Protein AF-A0A0V8D463-F1 (afdb_monomer_lite)

Organism: Lactococcus lactis subsp. lactis (NCBI:txid1360)

Secondary structure (DSSP, 8-state):
--SSTTHHHH-SSHHHHHHHHHHHHHHHHHHHHHHHHHHHHS-HHHHHHHHS-HHHHHHHHGGG--TTS-HHHHHHHHGGGT-B-TTSPBPP-EETTEETHHHHHHHHHHHT-S--TT--SHHHHHHHHHHHHHTT-TTT--GGGHHHHHHHHHHHHHHHHHHHHHHHHHHHHHHHHHHHHTSTTTGGGG-SSSHHHHHHHHHHHHHHHHHHHHHHHT-TTTTHHHHHHHHHHHHHHHHHHHHHHHHHHHHHTT-GGGTHHHHHHHHHHHHHHHHHHHHHHH---TTT-HHHHHHHHHHHHHTT---THHHHHHHHHHHHHHHHHHHHHHHHHHHHHHHHHHHHHHHHHHHHT--SGGG--PPPP----S---SSSSPPHHHHHHHHHHT--

Foldseek 3Di:
DPLDLCLVVPDPDPLCNCCSNVVSVVVVVVVVVLLVVLLVQAQVLLSCQQAQFPVQLCVQLPVPDDPPDDSQSSSLSRQQRPDADPVRGGRWQDDPHDTGSVSQCLLCVLLVHPGSGNNHDSQQSSLSSQLVVQQPDPPRHDSNCSNVSSVVSNVVVVVSVVVSLVSVLVVVLLVVLVVLCVDPVSVVLSDPPDPVSVVVSSVVSVVVVVVLVCLQVLASNRSCPLCVVLVVLLVLLVLLLVLLVVLLVCVQQPVVVCSCVSVVVNVVSCVVSVVLLCQQQDPCDLVRHLVNVLVVLVVVLVVVPDDDPRNSNSVSSNVSSVVSNVVSVVSNVVSVVSSVVSVVSSVVCVVVVNHRDVNDPDPDDDDDPDLDASDPDRDPVSVVVVVVVVVD

InterPro domains:
  IPR003706 CstA, N-terminal domain [PF02554] (2-276)
  IPR051605 Peptide Transporter Carbon Starvation [PTHR30252] (2-363)

pLDDT: mean 81.92, std 10.48, range [32.19, 95.62]

Radius of gyration: 26.34 Å; chains: 1; bounding box: 77×52×72 Å

Sequence (392 aa):
MMSSGTTPHLIAKESQTRMIGYGGMLFESFVAIMALVAAISLNPGIYYSMNTPQASIQKLAASSYQADKSAEYNAAKAIPNVAMMPDGSKLSIDWEGTTGEKALEQVAKDVGEQSIVSRTGGAPTLAVSMSNILHKVPLIGGTNMMGFWYHFAIMFEALFILSAVSAATKSTRYLLNDALRGFKKLGRLGDDDWLPSKIITTAVIVGVWGALLLMGVSDPNGGIKIMYPLFGISNQLIAAVALAIVCVMVIRKGYLKWVWIPALPLVWDVCVTFAASWQKIFSSDVNIGYFASYSAAKAQVASGKLYGLALTNAQATIRNTMIQGSLSVIFLLCVAILLVICAFKVAKILRTNEVGDKFSSEEVFEESNLFETSSFWPSKLEHKVLKSKVNE

Structure (mmCIF, N/CA/C/O backbone):
data_AF-A0A0V8D463-F1
#
_entry.id   AF-A0A0V8D463-F1
#
loop_
_atom_site.group_PDB
_atom_site.id
_atom_site.type_symbol
_atom_site.label_atom_id
_atom_site.label_alt_id
_atom_site.label_comp_id
_atom_site.label_asym_id
_atom_site.label_entity_id
_atom_site.label_seq_id
_atom_site.pdbx_PDB_ins_code
_atom_site.Cartn_x
_atom_site.Cartn_y
_atom_site.Cartn_z
_atom_site.occupancy
_atom_site.B_iso_or_equiv
_atom_site.auth_seq_id
_atom_site.auth_comp_id
_atom_site.auth_asym_id
_atom_site.auth_atom_id
_atom_site.pdbx_PDB_model_num
ATOM 1 N N . MET A 1 1 ? 14.873 0.757 -10.977 1.00 32.19 1 MET A N 1
ATOM 2 C CA . MET A 1 1 ? 14.137 -0.234 -10.161 1.00 32.19 1 MET A CA 1
ATOM 3 C C . MET A 1 1 ? 14.090 0.270 -8.727 1.00 32.19 1 MET A C 1
ATOM 5 O O . MET A 1 1 ? 15.140 0.368 -8.110 1.00 32.19 1 MET A O 1
ATOM 9 N N . MET A 1 2 ? 12.910 0.622 -8.215 1.00 36.81 2 MET A N 1
ATOM 10 C CA . MET A 1 2 ? 12.691 0.821 -6.776 1.00 36.81 2 MET A CA 1
ATOM 11 C C . MET A 1 2 ? 12.162 -0.505 -6.216 1.00 36.81 2 MET A C 1
ATOM 13 O O . MET A 1 2 ? 10.963 -0.654 -6.032 1.00 36.81 2 MET A O 1
ATOM 17 N N . SER A 1 3 ? 13.031 -1.513 -6.077 1.00 43.66 3 SER A N 1
ATOM 18 C CA . SER A 1 3 ? 12.657 -2.779 -5.414 1.00 43.66 3 SER A CA 1
ATOM 19 C C . SER A 1 3 ? 12.612 -2.630 -3.891 1.00 43.66 3 SER A C 1
ATOM 21 O O . SER A 1 3 ? 12.056 -3.467 -3.207 1.00 43.66 3 SER A O 1
ATOM 23 N N . SER A 1 4 ? 13.254 -1.579 -3.395 1.00 48.69 4 SER A N 1
ATOM 24 C CA . SER A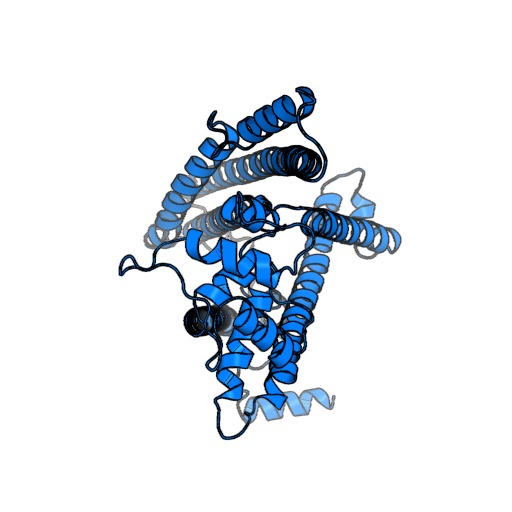 1 4 ? 13.184 -0.980 -2.075 1.00 48.69 4 SER A CA 1
ATOM 25 C C . SER A 1 4 ? 13.441 0.512 -2.316 1.00 48.69 4 SER A C 1
ATOM 27 O O . SER A 1 4 ? 14.168 0.871 -3.252 1.00 48.69 4 SER A O 1
ATOM 29 N N . GLY A 1 5 ? 12.864 1.406 -1.508 1.00 50.56 5 GLY A N 1
ATOM 30 C CA . GLY A 1 5 ? 13.067 2.860 -1.640 1.00 50.56 5 GLY A CA 1
ATOM 31 C C . GLY A 1 5 ? 14.540 3.306 -1.577 1.00 50.56 5 GLY A C 1
ATOM 32 O O . GLY A 1 5 ? 14.843 4.464 -1.852 1.00 50.56 5 GLY A O 1
ATOM 33 N N . THR A 1 6 ? 15.459 2.395 -1.241 1.00 56.25 6 THR A N 1
ATOM 34 C CA . THR A 1 6 ? 16.907 2.611 -1.164 1.00 56.25 6 THR A CA 1
ATOM 35 C C . THR A 1 6 ? 17.714 1.900 -2.257 1.00 56.25 6 THR A C 1
ATOM 37 O O . THR A 1 6 ? 18.913 2.145 -2.351 1.00 56.25 6 THR A O 1
ATOM 40 N N . THR A 1 7 ? 17.111 1.064 -3.117 1.00 54.16 7 THR A N 1
ATOM 41 C CA . THR A 1 7 ? 17.836 0.264 -4.131 1.00 54.16 7 THR A CA 1
ATOM 42 C C . THR A 1 7 ? 18.813 1.083 -4.992 1.00 54.16 7 THR A C 1
ATOM 44 O O . THR A 1 7 ? 19.953 0.644 -5.131 1.00 54.16 7 THR A O 1
ATOM 47 N N . PRO A 1 8 ? 18.459 2.275 -5.518 1.00 54.50 8 PRO A N 1
ATOM 48 C CA . PRO A 1 8 ? 19.393 3.072 -6.319 1.00 54.50 8 PRO A CA 1
ATOM 49 C C . PRO A 1 8 ? 20.606 3.591 -5.532 1.00 54.50 8 PRO A C 1
ATOM 51 O O . PRO A 1 8 ? 21.635 3.870 -6.129 1.00 54.50 8 PRO A O 1
ATOM 54 N N . HIS A 1 9 ? 20.495 3.717 -4.205 1.00 58.62 9 HIS A N 1
ATOM 55 C CA . HIS A 1 9 ? 21.589 4.150 -3.331 1.00 58.62 9 HIS A CA 1
ATOM 56 C C . HIS A 1 9 ? 22.458 2.992 -2.828 1.00 58.62 9 HIS A C 1
ATOM 58 O O . HIS A 1 9 ? 23.549 3.232 -2.323 1.00 58.62 9 HIS A O 1
ATOM 64 N N . LEU A 1 10 ? 21.971 1.752 -2.932 1.00 64.50 10 LEU A N 1
ATOM 65 C CA . LEU A 1 10 ? 22.670 0.556 -2.454 1.00 64.50 10 LEU A CA 1
ATOM 66 C C . LEU A 1 10 ? 23.442 -0.170 -3.562 1.00 64.50 10 LEU A C 1
ATOM 68 O O . LEU A 1 10 ? 24.317 -0.974 -3.257 1.00 64.50 10 LEU A O 1
ATOM 72 N N . ILE A 1 11 ? 23.114 0.079 -4.833 1.00 71.69 11 ILE A N 1
ATOM 73 C CA . ILE A 1 11 ? 23.805 -0.533 -5.971 1.00 71.69 11 ILE A CA 1
ATOM 74 C C . ILE A 1 11 ? 25.029 0.313 -6.320 1.00 71.69 11 ILE A C 1
ATOM 76 O O . ILE A 1 11 ? 24.896 1.406 -6.863 1.00 71.69 11 ILE A O 1
ATOM 80 N N . ALA A 1 12 ? 26.215 -0.225 -6.051 1.00 74.19 12 ALA A N 1
ATOM 81 C CA . ALA A 1 12 ? 27.482 0.353 -6.492 1.00 74.19 12 ALA A CA 1
ATOM 82 C C . ALA A 1 12 ? 28.053 -0.360 -7.730 1.00 74.19 12 ALA A C 1
ATOM 84 O O . ALA A 1 12 ? 28.829 0.224 -8.483 1.00 74.19 12 ALA A O 1
ATOM 85 N N . LYS A 1 13 ? 27.667 -1.623 -7.958 1.00 72.94 13 LYS A N 1
ATOM 86 C CA . LYS A 1 13 ? 28.064 -2.423 -9.127 1.00 72.94 13 LYS A CA 1
ATOM 87 C C . LYS A 1 13 ? 26.876 -3.161 -9.724 1.00 72.94 13 LYS A C 1
ATOM 89 O O . LYS A 1 13 ? 26.022 -3.662 -8.995 1.00 72.94 13 LYS A O 1
ATOM 94 N N . GLU A 1 14 ? 26.881 -3.337 -11.044 1.00 75.12 14 GLU A N 1
ATOM 95 C CA . GLU A 1 14 ? 25.836 -4.080 -11.757 1.00 75.12 14 GLU A CA 1
ATOM 96 C C . GLU A 1 14 ? 25.647 -5.503 -11.196 1.00 75.12 14 GLU A C 1
ATOM 98 O O . GLU A 1 14 ? 24.511 -5.947 -11.015 1.00 75.12 14 GLU A O 1
ATOM 103 N N . SER A 1 15 ? 26.738 -6.177 -10.803 1.00 76.88 15 SER A N 1
ATOM 104 C CA . SER A 1 15 ? 26.711 -7.523 -10.206 1.00 76.88 15 SER A CA 1
ATOM 105 C C . SER A 1 15 ? 25.882 -7.611 -8.918 1.00 76.88 15 SER A C 1
ATOM 107 O O . SER A 1 15 ? 25.336 -8.672 -8.604 1.00 76.88 15 SER A O 1
ATOM 109 N N . GLN A 1 16 ? 25.738 -6.504 -8.184 1.00 76.06 16 GLN A N 1
ATOM 110 C CA . GLN A 1 16 ? 24.961 -6.437 -6.946 1.00 76.06 16 GLN A CA 1
ATOM 111 C C . GLN A 1 16 ? 23.452 -6.324 -7.214 1.00 76.06 16 GLN A C 1
ATOM 113 O O . GLN A 1 16 ? 22.652 -6.695 -6.354 1.00 76.06 16 GLN A O 1
ATOM 118 N N . THR A 1 17 ? 23.044 -5.888 -8.412 1.00 77.31 17 THR A N 1
ATOM 119 C CA . THR A 1 17 ? 21.638 -5.640 -8.782 1.00 77.31 17 THR A CA 1
ATOM 120 C C . THR A 1 17 ? 20.757 -6.859 -8.540 1.00 77.31 17 THR A C 1
ATOM 122 O O . THR A 1 17 ? 19.680 -6.739 -7.954 1.00 77.31 17 THR A O 1
ATOM 125 N N . ARG A 1 18 ? 21.222 -8.053 -8.937 1.00 77.06 18 ARG A N 1
ATOM 126 C CA . ARG A 1 18 ? 20.458 -9.293 -8.750 1.00 77.06 18 ARG A CA 1
ATOM 127 C C . ARG A 1 18 ? 20.229 -9.580 -7.272 1.00 77.06 18 ARG A C 1
ATOM 129 O O . ARG A 1 18 ? 19.114 -9.920 -6.905 1.00 77.06 18 ARG A O 1
ATOM 136 N N . MET A 1 19 ? 21.253 -9.448 -6.432 1.00 76.75 19 MET A N 1
ATOM 137 C CA . MET A 1 19 ? 21.118 -9.766 -5.012 1.00 76.75 19 MET A CA 1
ATOM 138 C C . MET A 1 19 ? 20.325 -8.698 -4.256 1.00 76.75 19 MET A C 1
ATOM 140 O O . MET A 1 19 ? 19.433 -9.051 -3.496 1.00 76.75 19 MET A O 1
ATOM 144 N N . ILE A 1 20 ? 20.606 -7.413 -4.474 1.00 77.75 20 ILE A N 1
ATOM 145 C CA . ILE A 1 20 ? 19.915 -6.316 -3.781 1.00 77.75 20 ILE A CA 1
ATOM 146 C C . ILE A 1 20 ? 18.443 -6.269 -4.198 1.00 77.75 20 ILE A C 1
ATOM 148 O O . ILE A 1 20 ? 17.570 -6.160 -3.342 1.00 77.75 20 ILE A O 1
ATOM 152 N N . GLY A 1 21 ? 18.160 -6.396 -5.498 1.00 74.56 21 GLY A N 1
ATOM 153 C CA . GLY A 1 21 ? 16.793 -6.441 -6.009 1.00 74.56 21 GLY A CA 1
ATOM 154 C C . GLY A 1 21 ? 16.057 -7.701 -5.556 1.00 74.56 21 GLY A C 1
ATOM 155 O O . GLY A 1 21 ? 15.103 -7.621 -4.791 1.00 74.56 21 GLY A O 1
ATOM 156 N N . TYR A 1 22 ? 16.517 -8.882 -5.981 1.00 78.81 22 TYR A N 1
ATOM 157 C CA . TYR A 1 22 ? 15.815 -10.139 -5.692 1.00 78.81 22 TYR A CA 1
ATOM 158 C C . TYR A 1 22 ? 15.824 -10.490 -4.200 1.00 78.81 22 TYR A C 1
ATOM 160 O O . TYR A 1 22 ? 14.807 -10.905 -3.655 1.00 78.81 22 TYR A O 1
ATOM 168 N N . GLY A 1 23 ? 16.952 -10.293 -3.516 1.00 80.06 23 GLY A N 1
ATOM 169 C CA . GLY A 1 23 ? 17.053 -10.487 -2.071 1.00 80.06 23 GLY A CA 1
ATOM 170 C C . GLY A 1 23 ? 16.155 -9.522 -1.300 1.00 80.06 23 GLY A C 1
ATOM 171 O O . GLY A 1 23 ? 15.488 -9.953 -0.364 1.00 80.06 23 GLY A O 1
ATOM 172 N N . GLY A 1 24 ? 16.056 -8.261 -1.736 1.00 77.00 24 GLY A N 1
ATOM 173 C CA . GLY A 1 24 ? 15.087 -7.301 -1.203 1.00 77.00 24 GLY A CA 1
ATOM 174 C C . GLY A 1 24 ? 13.648 -7.808 -1.317 1.00 77.00 24 GLY A C 1
ATOM 175 O O . GLY A 1 24 ? 12.944 -7.861 -0.313 1.00 77.00 24 GLY A O 1
ATOM 176 N N . MET A 1 25 ? 13.244 -8.291 -2.499 1.00 78.62 25 MET A N 1
ATOM 177 C CA . MET A 1 25 ? 11.906 -8.869 -2.712 1.00 78.62 25 MET A CA 1
ATOM 178 C C . MET A 1 25 ? 11.635 -10.094 -1.823 1.00 78.62 25 MET A C 1
ATOM 180 O O . MET A 1 25 ? 10.519 -10.266 -1.325 1.00 78.62 25 MET A O 1
ATOM 184 N N . LEU A 1 26 ? 12.639 -10.950 -1.594 1.00 81.44 26 LEU A N 1
ATOM 185 C CA . LEU A 1 26 ? 12.510 -12.091 -0.680 1.00 81.44 26 LEU A CA 1
ATOM 186 C C . LEU A 1 26 ? 12.319 -11.640 0.773 1.00 81.44 26 LEU A C 1
ATOM 188 O O . LEU A 1 26 ? 11.483 -12.206 1.475 1.00 81.44 26 LEU A O 1
ATOM 192 N N . PHE A 1 27 ? 13.053 -10.618 1.218 1.00 78.25 27 PHE A N 1
ATOM 193 C CA . PHE A 1 27 ? 12.879 -10.046 2.554 1.00 78.25 27 PHE A CA 1
ATOM 194 C C . PHE A 1 27 ? 11.509 -9.383 2.721 1.00 78.25 27 PHE A C 1
ATOM 196 O O . PHE A 1 27 ? 10.857 -9.612 3.738 1.00 78.25 27 PHE A O 1
ATOM 203 N N . GLU A 1 28 ? 11.026 -8.634 1.728 1.00 76.75 28 GLU A N 1
ATOM 204 C CA . GLU A 1 28 ? 9.665 -8.077 1.748 1.00 76.75 28 GLU A CA 1
ATOM 205 C C . GLU A 1 28 ? 8.603 -9.185 1.827 1.00 76.75 28 GLU A C 1
ATOM 207 O O . GLU A 1 28 ? 7.670 -9.099 2.627 1.00 76.75 28 GLU A O 1
ATOM 212 N N . SER A 1 29 ? 8.785 -10.274 1.073 1.00 81.62 29 SER A N 1
ATOM 213 C CA . SER A 1 29 ? 7.899 -11.446 1.124 1.00 81.62 29 SER A CA 1
ATOM 214 C C . SER A 1 29 ? 7.919 -12.125 2.497 1.00 81.62 29 SER A C 1
ATOM 216 O O . SER A 1 29 ? 6.875 -12.516 3.015 1.00 81.62 29 SER A O 1
ATOM 218 N N . PHE A 1 30 ? 9.092 -12.237 3.122 1.00 83.56 30 PHE A N 1
ATOM 219 C CA . PHE A 1 30 ? 9.227 -12.771 4.476 1.00 83.56 30 PHE A CA 1
ATOM 220 C C . PHE A 1 30 ? 8.501 -11.899 5.510 1.00 83.56 30 PHE A C 1
ATOM 222 O O . PHE A 1 30 ? 7.763 -12.425 6.344 1.00 83.56 30 PHE A O 1
ATOM 229 N N . VAL A 1 31 ? 8.638 -10.571 5.426 1.00 80.12 31 VAL A N 1
ATOM 230 C CA . VAL A 1 31 ? 7.903 -9.635 6.293 1.00 80.12 31 VAL A CA 1
ATOM 231 C C . VAL A 1 31 ? 6.392 -9.769 6.084 1.00 80.12 31 VAL A C 1
ATOM 233 O O . VAL A 1 31 ? 5.645 -9.778 7.062 1.00 80.12 31 VAL A O 1
ATOM 236 N N . ALA A 1 32 ? 5.930 -9.952 4.844 1.00 83.06 32 ALA A N 1
ATOM 237 C CA . ALA A 1 32 ? 4.515 -10.182 4.553 1.00 83.06 32 ALA A CA 1
ATOM 238 C C . ALA A 1 32 ? 3.987 -11.478 5.196 1.00 83.06 32 ALA A C 1
ATOM 240 O O . ALA A 1 32 ? 2.901 -11.482 5.779 1.00 83.06 32 ALA A O 1
ATOM 241 N N . ILE A 1 33 ? 4.768 -12.563 5.154 1.00 87.69 33 ILE A N 1
ATOM 242 C CA . ILE A 1 33 ? 4.435 -13.818 5.847 1.00 87.69 33 ILE A CA 1
ATOM 243 C C . ILE A 1 33 ? 4.381 -13.591 7.360 1.00 87.69 33 ILE A C 1
ATOM 245 O O . ILE A 1 33 ? 3.443 -14.048 8.011 1.00 87.69 33 ILE A O 1
ATOM 249 N N . MET A 1 34 ? 5.337 -12.850 7.925 1.00 84.06 34 MET A N 1
ATOM 250 C CA . MET A 1 34 ? 5.326 -12.543 9.354 1.00 84.06 34 MET A CA 1
ATOM 251 C C . MET A 1 34 ? 4.108 -11.718 9.770 1.00 84.06 34 MET A C 1
ATOM 253 O O . MET A 1 34 ? 3.508 -12.006 10.804 1.00 84.06 34 MET A O 1
ATOM 257 N N . ALA A 1 35 ? 3.701 -10.742 8.958 1.00 83.56 35 ALA A N 1
ATOM 258 C CA . ALA A 1 35 ? 2.488 -9.967 9.195 1.00 83.56 35 ALA A CA 1
ATOM 259 C C . ALA A 1 35 ? 1.228 -10.848 9.153 1.00 83.56 35 ALA A C 1
ATOM 261 O O . ALA A 1 35 ? 0.328 -10.667 9.973 1.00 83.56 35 ALA A O 1
ATOM 262 N N . LEU A 1 36 ? 1.180 -11.836 8.251 1.00 87.19 36 LEU A N 1
ATOM 263 C CA . LEU A 1 36 ? 0.090 -12.809 8.198 1.00 87.19 36 LEU A CA 1
ATOM 264 C C . LEU A 1 36 ? 0.055 -13.685 9.457 1.00 87.19 36 LEU A C 1
ATOM 266 O O . LEU A 1 36 ? -1.004 -13.818 10.063 1.00 87.19 36 LEU A O 1
ATOM 270 N N . VAL A 1 37 ? 1.202 -14.234 9.875 1.00 88.00 37 VAL A N 1
ATOM 271 C CA . VAL A 1 37 ? 1.327 -15.034 11.109 1.00 88.00 37 VAL A CA 1
ATOM 272 C C . VAL A 1 37 ? 0.910 -14.218 12.333 1.00 88.00 37 VAL A C 1
ATOM 274 O O . VAL A 1 37 ? 0.172 -14.709 13.186 1.00 88.00 37 VAL A O 1
ATOM 277 N N . ALA A 1 38 ? 1.329 -12.956 12.400 1.00 85.50 38 ALA A N 1
ATOM 278 C CA . ALA A 1 38 ? 0.930 -12.041 13.456 1.00 85.50 38 ALA A CA 1
ATOM 279 C C . ALA A 1 38 ? -0.598 -11.849 13.465 1.00 85.50 38 ALA A C 1
ATOM 281 O O . ALA A 1 38 ? -1.231 -12.076 14.494 1.00 85.50 38 ALA A O 1
ATOM 282 N N . ALA A 1 39 ? -1.209 -11.545 12.317 1.00 84.31 39 ALA A N 1
ATOM 283 C CA . ALA A 1 39 ? -2.653 -11.341 12.215 1.00 84.31 39 ALA A CA 1
ATOM 284 C C . ALA A 1 39 ? -3.477 -12.575 12.631 1.00 84.31 39 ALA A C 1
ATOM 286 O O . ALA A 1 39 ? -4.465 -12.423 13.347 1.00 84.31 39 ALA A O 1
ATOM 287 N N . ILE A 1 40 ? -3.070 -13.787 12.234 1.00 87.31 40 ILE A N 1
ATOM 288 C CA . ILE A 1 40 ? -3.785 -15.027 12.602 1.00 87.31 40 ILE A CA 1
ATOM 289 C C . ILE A 1 40 ? -3.532 -15.468 14.050 1.00 87.31 40 ILE A C 1
ATOM 291 O O . ILE A 1 40 ? -4.280 -16.290 14.571 1.00 87.31 40 ILE A O 1
ATOM 295 N N . SER A 1 41 ? -2.490 -14.947 14.706 1.00 87.50 41 SER A N 1
ATOM 296 C CA . SER A 1 41 ? -2.209 -15.240 16.120 1.00 87.50 41 SER A CA 1
ATOM 297 C C . SER A 1 41 ? -3.137 -14.496 17.086 1.00 87.50 41 SER A C 1
ATOM 299 O O . SER A 1 41 ? -3.207 -14.839 18.269 1.00 87.50 41 SER A O 1
ATOM 301 N N . LEU A 1 42 ? -3.825 -13.459 16.601 1.00 89.62 42 LEU A N 1
ATOM 302 C CA . LEU A 1 42 ? -4.730 -12.637 17.387 1.00 89.62 42 LEU A CA 1
ATOM 303 C C . LEU A 1 42 ? -6.136 -13.248 17.399 1.00 89.62 42 LEU A C 1
ATOM 305 O O . LEU A 1 42 ? -6.603 -13.776 16.391 1.00 89.62 42 LEU A O 1
ATOM 309 N N . ASN A 1 43 ? -6.845 -13.138 18.527 1.00 90.88 43 ASN A N 1
ATOM 310 C CA . ASN A 1 43 ? -8.255 -13.516 18.567 1.00 90.88 43 ASN A CA 1
ATOM 311 C C . ASN A 1 43 ? -9.036 -12.688 17.515 1.00 90.88 43 ASN A C 1
ATOM 313 O O . ASN A 1 43 ? -8.899 -11.457 17.490 1.00 90.88 43 ASN A O 1
ATOM 317 N N . PRO A 1 44 ? -9.862 -13.321 16.660 1.00 89.12 44 PRO A N 1
ATOM 318 C CA . PRO A 1 44 ? -10.592 -12.617 15.612 1.00 89.12 44 PRO A CA 1
ATOM 319 C C . PRO A 1 44 ? -11.458 -11.460 16.132 1.00 89.12 44 PRO A C 1
ATOM 321 O O . PRO A 1 44 ? -11.517 -10.410 15.497 1.00 89.12 44 PRO A O 1
ATOM 324 N N . GLY A 1 45 ? -12.088 -11.600 17.302 1.00 90.25 45 GLY A N 1
ATOM 325 C CA . GLY A 1 45 ? -12.874 -10.538 17.927 1.00 90.25 45 GLY A CA 1
ATOM 326 C C . GLY A 1 45 ? -12.041 -9.308 18.294 1.00 90.25 45 GLY A C 1
ATOM 327 O O . GLY A 1 45 ? -12.482 -8.182 18.057 1.00 90.25 45 GLY A O 1
ATOM 328 N N . ILE A 1 46 ? -10.814 -9.497 18.786 1.00 91.31 46 ILE A N 1
ATOM 329 C CA . ILE A 1 46 ? -9.863 -8.397 19.023 1.00 91.31 46 ILE A CA 1
ATOM 330 C C . ILE A 1 46 ? -9.450 -7.756 17.692 1.00 91.31 46 ILE A C 1
ATOM 332 O O . ILE A 1 46 ? -9.556 -6.539 17.538 1.00 91.31 46 ILE A O 1
ATOM 336 N N . TYR A 1 47 ? -9.076 -8.566 16.695 1.00 90.56 47 TYR A N 1
ATOM 337 C CA . TYR A 1 47 ? -8.703 -8.086 15.360 1.00 90.56 47 TYR A CA 1
ATOM 338 C C . TYR A 1 47 ? -9.797 -7.212 14.726 1.00 90.56 47 TYR A C 1
ATOM 340 O O . TYR A 1 47 ? -9.519 -6.110 14.238 1.00 90.56 47 TYR A O 1
ATOM 348 N N . TYR A 1 48 ? -11.052 -7.670 14.756 1.00 89.44 48 TYR A N 1
ATOM 349 C CA . TYR A 1 48 ? -12.186 -6.917 14.223 1.00 89.44 48 TYR A CA 1
ATOM 350 C C . TYR A 1 48 ? -12.512 -5.686 15.071 1.00 89.44 48 TYR A C 1
ATOM 352 O O . TYR A 1 48 ? -12.865 -4.655 14.501 1.00 89.44 48 TYR A O 1
ATOM 360 N N . SER A 1 49 ? -12.349 -5.736 16.396 1.00 90.75 49 SER A N 1
ATOM 361 C CA . SER A 1 49 ? -12.541 -4.565 17.269 1.00 90.75 49 SER A CA 1
ATOM 362 C C . SER A 1 49 ? -11.569 -3.431 16.931 1.00 90.75 49 SER A C 1
ATOM 364 O O . SER A 1 49 ? -11.956 -2.261 16.917 1.00 90.75 49 SER A O 1
ATOM 366 N N . MET A 1 50 ? -10.323 -3.773 16.593 1.00 90.06 50 MET A N 1
ATOM 367 C CA . MET A 1 50 ? -9.304 -2.808 16.171 1.00 90.06 50 MET A CA 1
ATOM 368 C C . MET A 1 50 ? -9.565 -2.268 14.759 1.00 90.06 50 MET A C 1
ATOM 370 O O . MET A 1 50 ? -9.482 -1.064 14.522 1.00 90.06 50 MET A O 1
ATOM 374 N N . ASN A 1 51 ? -9.915 -3.148 13.814 1.00 87.56 51 ASN A N 1
ATOM 375 C CA . ASN A 1 51 ? -9.990 -2.812 12.386 1.00 87.56 51 ASN A CA 1
ATOM 376 C C . ASN A 1 51 ? -11.377 -2.378 11.890 1.00 87.56 51 ASN A C 1
ATOM 378 O O . ASN A 1 51 ? -11.532 -2.027 10.717 1.00 87.56 51 ASN A O 1
ATOM 382 N N . THR A 1 52 ? -12.384 -2.348 12.762 1.00 86.31 52 THR A N 1
ATOM 383 C CA . THR A 1 52 ? -13.714 -1.824 12.431 1.00 86.31 52 THR A CA 1
ATOM 384 C C . THR A 1 52 ? -13.779 -0.327 12.760 1.00 86.31 52 THR A C 1
ATOM 386 O O . THR A 1 52 ? -13.658 0.041 13.931 1.00 86.31 52 THR A O 1
ATOM 389 N N . PRO A 1 53 ? -13.995 0.562 11.764 1.00 82.00 53 PRO A N 1
ATOM 390 C CA . PRO A 1 53 ? -14.131 1.996 12.015 1.00 82.00 53 PRO A CA 1
ATOM 391 C C . PRO A 1 53 ? -15.326 2.301 12.918 1.00 82.00 53 PRO A C 1
ATOM 393 O O . PRO A 1 53 ? -16.357 1.628 12.828 1.00 82.00 53 PRO A O 1
ATOM 396 N N . GLN A 1 54 ? -15.250 3.384 13.690 1.00 80.81 54 GLN A N 1
ATOM 397 C CA . GLN A 1 54 ? -16.297 3.782 14.638 1.00 80.81 54 GLN A CA 1
ATOM 398 C C . GLN A 1 54 ? -17.686 3.914 13.985 1.00 80.81 54 GLN A C 1
ATOM 400 O O . GLN A 1 54 ? -18.683 3.446 14.532 1.00 80.81 54 GLN A O 1
ATOM 405 N N . ALA A 1 55 ? -17.758 4.455 12.763 1.00 77.06 55 ALA A N 1
ATOM 406 C CA . ALA A 1 55 ? -19.006 4.547 12.001 1.00 77.06 55 ALA A CA 1
ATOM 407 C C . ALA A 1 55 ? -19.604 3.170 11.639 1.00 77.06 55 ALA A C 1
ATOM 409 O O . ALA A 1 55 ? -20.818 3.027 11.509 1.00 77.06 55 ALA A O 1
ATOM 410 N N . SER A 1 56 ? -18.763 2.147 11.458 1.00 81.38 56 SER A N 1
ATOM 411 C CA . SER A 1 56 ? -19.218 0.769 11.229 1.00 81.38 56 SER A CA 1
ATOM 412 C C . SER A 1 56 ? -19.660 0.116 12.539 1.00 81.38 56 SER A C 1
ATOM 414 O O . SER A 1 56 ? -20.706 -0.524 12.551 1.00 81.38 56 SER A O 1
ATOM 416 N N . ILE A 1 57 ? -18.939 0.350 13.644 1.00 84.69 57 ILE A N 1
ATOM 417 C CA . ILE A 1 57 ? -19.339 -0.101 14.990 1.00 84.69 57 ILE A CA 1
ATOM 418 C C . ILE A 1 57 ? -20.736 0.423 15.338 1.00 84.69 57 ILE A C 1
ATOM 420 O O . ILE A 1 57 ? -21.591 -0.357 15.740 1.00 84.69 57 ILE A O 1
ATOM 424 N N . GLN A 1 58 ? -21.004 1.711 15.105 1.00 83.31 58 GLN A N 1
ATOM 425 C CA . GLN A 1 58 ? -22.327 2.314 15.314 1.00 83.31 58 GLN A CA 1
ATOM 426 C C . GLN A 1 58 ? -23.434 1.586 14.541 1.00 83.31 58 GLN A C 1
ATOM 428 O O . GLN A 1 58 ? -24.475 1.253 15.103 1.00 83.31 58 GLN A O 1
ATOM 433 N N . LYS A 1 59 ? -23.201 1.296 13.255 1.00 82.69 59 LYS A N 1
ATOM 434 C CA . LYS A 1 59 ? -24.169 0.578 12.412 1.00 82.69 59 LYS A CA 1
ATOM 435 C C . LYS A 1 59 ? -24.399 -0.860 12.878 1.00 82.69 59 LYS A C 1
ATOM 437 O O . LYS A 1 59 ? -25.535 -1.317 12.873 1.00 82.69 59 LYS A O 1
ATOM 442 N N . LEU A 1 60 ? -23.334 -1.557 13.266 1.00 86.25 60 LEU A N 1
ATOM 443 C CA . LEU A 1 60 ? -23.360 -2.967 13.669 1.00 86.25 60 LEU A CA 1
ATOM 444 C C . LEU A 1 60 ? -23.939 -3.184 15.068 1.00 86.25 60 LEU A C 1
ATOM 446 O O . LEU A 1 60 ? -24.578 -4.206 15.316 1.00 86.25 60 LEU A O 1
ATOM 450 N N . ALA A 1 61 ? -23.719 -2.237 15.980 1.00 84.75 61 ALA A N 1
ATOM 451 C CA . ALA A 1 61 ? -24.360 -2.231 17.289 1.00 84.75 61 ALA A CA 1
ATOM 452 C C . ALA A 1 61 ? -25.844 -1.842 17.189 1.00 84.75 61 ALA A C 1
ATOM 454 O O . ALA A 1 61 ? -26.632 -2.270 18.029 1.00 84.75 61 ALA A O 1
ATOM 455 N N . ALA A 1 62 ? -26.242 -1.077 16.165 1.00 85.06 62 ALA A N 1
ATOM 456 C CA . ALA A 1 62 ? -27.621 -0.657 15.918 1.00 85.06 62 ALA A CA 1
ATOM 457 C C . ALA A 1 62 ? -28.286 -0.096 17.193 1.00 85.06 62 ALA A C 1
ATOM 459 O O . ALA A 1 62 ? -27.798 0.875 17.766 1.00 85.06 62 ALA A O 1
ATOM 460 N N . SER A 1 63 ? -29.372 -0.711 17.673 1.00 84.12 63 SER A N 1
ATOM 461 C CA . SER A 1 63 ? -30.081 -0.297 18.894 1.00 84.12 63 SER A CA 1
ATOM 462 C C . SER A 1 63 ? -29.291 -0.513 20.189 1.00 84.12 63 SER A C 1
ATOM 464 O O . SER A 1 63 ? -29.682 0.002 21.231 1.00 84.12 63 SER A O 1
ATOM 466 N N . SER A 1 64 ? -28.206 -1.288 20.156 1.00 84.25 64 SER A N 1
ATOM 467 C CA . SER A 1 64 ? -27.301 -1.493 21.292 1.00 84.25 64 SER A CA 1
ATOM 468 C C . SER A 1 64 ? -26.181 -0.452 21.367 1.00 84.25 64 SER A C 1
ATOM 470 O O . SER A 1 64 ? -25.396 -0.499 22.311 1.00 84.25 64 SER A O 1
ATOM 472 N N . TYR A 1 65 ? -26.085 0.466 20.397 1.00 86.44 65 TYR A N 1
ATOM 473 C CA . TYR A 1 65 ? -25.106 1.549 20.440 1.00 86.44 65 TYR A CA 1
ATOM 474 C C . TYR A 1 65 ? -25.493 2.596 21.489 1.00 86.44 65 TYR A C 1
ATOM 476 O O . TYR A 1 65 ? -26.616 3.102 21.491 1.00 86.44 65 TYR A O 1
ATOM 484 N N . GLN A 1 66 ? -24.541 2.957 22.346 1.00 86.38 66 GLN A N 1
ATOM 485 C CA . GLN A 1 66 ? -24.710 3.956 23.396 1.00 86.38 66 GLN A CA 1
ATOM 486 C C . GLN A 1 66 ? -23.577 4.987 23.316 1.00 86.38 66 GLN A C 1
ATOM 488 O O . GLN A 1 66 ? -22.406 4.653 23.492 1.00 86.38 66 GLN A O 1
ATOM 493 N N . ALA A 1 67 ? -23.916 6.245 23.016 1.00 81.25 67 ALA A N 1
ATOM 494 C CA . ALA A 1 67 ? -22.936 7.319 22.807 1.00 81.25 67 ALA A CA 1
ATOM 495 C C . ALA A 1 67 ? -22.213 7.752 24.098 1.00 81.25 67 ALA A C 1
ATOM 497 O O . ALA A 1 67 ? -21.130 8.322 24.031 1.00 81.25 67 ALA A O 1
ATOM 498 N N . ASP A 1 68 ? -22.813 7.482 25.255 1.00 84.88 68 ASP A N 1
ATOM 499 C CA . ASP A 1 68 ? -22.293 7.748 26.599 1.00 84.88 68 ASP A CA 1
ATOM 500 C C . ASP A 1 68 ? -21.362 6.641 27.125 1.00 84.88 68 ASP A C 1
ATOM 502 O O . ASP A 1 68 ? -20.729 6.810 28.168 1.00 84.88 68 ASP A O 1
ATOM 506 N N . LYS A 1 69 ? -21.275 5.504 26.425 1.00 88.25 69 LYS A N 1
ATOM 507 C CA . LYS A 1 69 ? -20.453 4.355 26.824 1.00 88.25 69 LYS A CA 1
ATOM 508 C C . LYS A 1 69 ? -19.071 4.355 26.179 1.00 88.25 69 LYS A C 1
ATOM 510 O O . LYS A 1 69 ? -18.828 5.022 25.174 1.00 88.25 69 LYS A O 1
ATOM 515 N N . SER A 1 70 ? -18.178 3.555 26.766 1.00 89.06 70 SER A N 1
ATOM 516 C CA . SER A 1 70 ? -16.820 3.316 26.274 1.00 89.06 70 SER A CA 1
ATOM 517 C C . SER A 1 70 ? -16.819 2.775 24.836 1.00 89.06 70 SER A C 1
ATOM 519 O O . SER A 1 70 ? -17.814 2.230 24.329 1.00 89.06 70 SER A O 1
ATOM 521 N N . ALA A 1 71 ? -15.690 2.935 24.143 1.00 87.25 71 ALA A N 1
ATOM 522 C CA . ALA A 1 71 ? -15.522 2.372 22.807 1.00 87.25 71 ALA A CA 1
ATOM 523 C C . ALA A 1 71 ? -15.560 0.833 22.864 1.00 87.25 71 ALA A C 1
ATOM 525 O O . ALA A 1 71 ? -16.134 0.189 21.985 1.00 87.25 71 ALA A O 1
ATOM 526 N N . GLU A 1 72 ? -15.027 0.268 23.943 1.00 91.44 72 GLU A N 1
ATOM 527 C CA . GLU A 1 72 ? -14.964 -1.148 24.291 1.00 91.44 72 GLU A CA 1
ATOM 528 C C . GLU A 1 72 ? -16.360 -1.747 24.463 1.00 91.44 72 GLU A C 1
ATOM 530 O O . GLU A 1 72 ? -16.654 -2.785 23.867 1.00 91.44 72 GLU A O 1
ATOM 535 N N . TYR A 1 73 ? -17.253 -1.062 25.186 1.00 90.44 73 TYR A N 1
ATOM 536 C CA . TYR A 1 73 ? -18.651 -1.472 25.330 1.00 90.44 73 TYR A CA 1
ATOM 537 C C . TYR A 1 73 ? -19.337 -1.585 23.966 1.00 90.44 73 TYR A C 1
ATOM 539 O O . TYR A 1 73 ? -19.927 -2.612 23.619 1.00 90.44 73 TYR A O 1
ATOM 547 N N . ASN A 1 74 ? -19.240 -0.520 23.166 1.00 89.88 74 ASN A N 1
ATOM 548 C CA . ASN A 1 74 ? -19.895 -0.452 21.864 1.00 89.88 74 ASN A CA 1
ATOM 549 C C . ASN A 1 74 ? -19.318 -1.486 20.885 1.00 89.88 74 ASN A C 1
ATOM 551 O O . ASN A 1 74 ? -20.072 -2.121 20.145 1.00 89.88 74 ASN A O 1
ATOM 555 N N . ALA A 1 75 ? -18.002 -1.710 20.914 1.00 88.81 75 ALA A N 1
ATOM 556 C CA . ALA A 1 75 ? -17.353 -2.765 20.143 1.00 88.81 75 ALA A CA 1
ATOM 557 C C . ALA A 1 75 ? -17.834 -4.156 20.576 1.00 88.81 75 ALA A C 1
ATOM 559 O O . ALA A 1 75 ? -18.230 -4.953 19.726 1.00 88.81 75 ALA A O 1
ATOM 560 N N . ALA A 1 76 ? -17.916 -4.432 21.879 1.00 90.75 76 ALA A N 1
ATOM 561 C CA . ALA A 1 76 ? -18.380 -5.720 22.390 1.00 90.75 76 ALA A CA 1
ATOM 562 C C . ALA A 1 76 ? -19.820 -6.064 21.965 1.00 90.75 76 ALA A C 1
ATOM 564 O O . ALA A 1 76 ? -20.160 -7.240 21.830 1.00 90.75 76 ALA A O 1
ATOM 565 N N . LYS A 1 77 ? -20.666 -5.057 21.712 1.00 89.12 77 LYS A N 1
ATOM 566 C CA . LYS A 1 77 ? -22.019 -5.243 21.155 1.00 89.12 77 LYS A CA 1
ATOM 567 C C . LYS A 1 77 ? -22.049 -5.344 19.629 1.00 89.12 77 LYS A C 1
ATOM 569 O O . LYS A 1 77 ? -22.930 -6.012 19.093 1.00 89.12 77 LYS A O 1
ATOM 574 N N . ALA A 1 78 ? -21.112 -4.700 18.937 1.00 87.75 78 ALA A N 1
ATOM 575 C CA . ALA A 1 78 ? -21.052 -4.655 17.478 1.00 87.75 78 ALA A CA 1
ATOM 576 C C . ALA A 1 78 ? -20.364 -5.875 16.850 1.00 87.75 78 ALA A C 1
ATOM 578 O O . ALA A 1 78 ? -20.869 -6.434 15.878 1.00 87.75 78 ALA A O 1
ATOM 579 N N . ILE A 1 79 ? -19.198 -6.275 17.365 1.00 88.69 79 ILE A N 1
ATOM 580 C CA . ILE A 1 79 ? -18.312 -7.247 16.706 1.00 88.69 79 ILE A CA 1
ATOM 581 C C . ILE A 1 79 ? -18.926 -8.644 16.540 1.00 88.69 79 ILE A C 1
ATOM 583 O O . ILE A 1 79 ? -18.760 -9.217 15.460 1.00 88.69 79 ILE A O 1
ATOM 587 N N . PRO A 1 80 ? -19.726 -9.167 17.489 1.00 87.00 80 PRO A N 1
ATOM 588 C CA . PRO A 1 80 ? -20.448 -10.423 17.278 1.00 87.00 80 PRO A CA 1
ATOM 589 C C . PRO A 1 80 ? -21.417 -10.411 16.078 1.00 87.00 80 PRO A C 1
ATOM 591 O O . PRO A 1 80 ? -21.886 -11.474 15.675 1.00 87.00 80 PRO A O 1
ATOM 594 N N . ASN A 1 81 ? -21.727 -9.235 15.511 1.00 83.25 81 ASN A N 1
ATOM 595 C CA . ASN A 1 81 ? -22.597 -9.062 14.344 1.00 83.25 81 ASN A CA 1
ATOM 596 C C . ASN A 1 81 ? -21.825 -8.824 13.024 1.00 83.25 81 ASN A C 1
ATOM 598 O O . ASN A 1 81 ? -22.462 -8.678 11.985 1.00 83.25 81 ASN A O 1
ATOM 602 N N . VAL A 1 82 ? -20.484 -8.748 13.037 1.00 75.75 82 VAL A N 1
ATOM 603 C CA . VAL A 1 82 ? -19.661 -8.419 11.846 1.00 75.75 82 VAL A CA 1
ATOM 604 C C . VAL A 1 82 ? -19.598 -9.572 10.847 1.00 75.75 82 VAL A C 1
ATOM 606 O O . VAL A 1 82 ? -19.755 -9.358 9.648 1.00 75.75 82 VAL A O 1
ATOM 609 N N . ALA A 1 83 ? -19.334 -10.784 11.331 1.00 65.38 83 ALA A N 1
ATOM 610 C CA . ALA A 1 83 ? -19.231 -11.989 10.520 1.00 65.38 83 ALA A CA 1
ATOM 611 C C . ALA A 1 83 ? -19.401 -13.231 11.404 1.00 65.38 83 ALA A C 1
ATOM 613 O O . ALA A 1 83 ? -18.998 -13.232 12.569 1.00 65.38 83 ALA A O 1
ATOM 614 N N . MET A 1 84 ? -19.991 -14.287 10.844 1.00 62.47 84 MET A N 1
ATOM 615 C CA . MET A 1 84 ? -19.982 -15.613 11.461 1.00 62.47 84 MET A CA 1
ATOM 616 C C . MET A 1 84 ? -18.619 -16.266 11.231 1.00 62.47 84 MET A C 1
ATOM 618 O O . MET A 1 84 ? -18.028 -16.126 10.156 1.00 62.47 84 MET A O 1
ATOM 622 N N . MET A 1 85 ? -18.117 -16.971 12.240 1.00 67.06 85 MET A N 1
ATOM 623 C CA . MET A 1 85 ? -16.962 -17.850 12.091 1.00 67.06 85 MET A CA 1
ATOM 624 C C . MET A 1 85 ? -17.304 -18.984 11.100 1.00 67.06 85 MET A C 1
ATOM 626 O O . MET A 1 85 ? -18.485 -19.243 10.852 1.00 67.06 85 MET A O 1
ATOM 630 N N . PRO A 1 86 ? -16.310 -19.671 10.500 1.00 68.31 86 PRO A N 1
ATOM 631 C CA . PRO A 1 86 ? -16.566 -20.751 9.537 1.00 68.31 86 PRO A CA 1
ATOM 632 C C . PRO A 1 86 ? -17.458 -21.886 10.070 1.00 68.31 86 PRO A C 1
ATOM 634 O O . PRO A 1 86 ? -18.062 -22.613 9.288 1.00 68.31 86 PRO A O 1
ATOM 637 N N . ASP A 1 87 ? -17.549 -22.024 11.392 1.00 73.25 87 ASP A N 1
ATOM 638 C CA . ASP A 1 87 ? -18.397 -22.976 12.114 1.00 73.25 87 ASP A CA 1
ATOM 639 C C . ASP A 1 87 ? -19.833 -22.466 12.382 1.00 73.25 87 ASP A C 1
ATOM 641 O O . ASP A 1 87 ? -20.632 -23.160 13.007 1.00 73.25 87 ASP A O 1
ATOM 645 N N . GLY A 1 88 ? -20.177 -21.259 11.919 1.00 70.50 88 GLY A N 1
ATOM 646 C CA . GLY A 1 88 ? -21.476 -20.613 12.128 1.00 70.50 88 GLY A CA 1
ATOM 647 C C . GLY A 1 88 ? -21.638 -19.914 13.483 1.00 70.50 88 GLY A C 1
ATOM 648 O O . GLY A 1 88 ? -22.682 -19.301 13.728 1.00 70.50 88 GLY A O 1
ATOM 649 N N . SER A 1 89 ? -20.633 -19.963 14.361 1.00 77.94 89 SER A N 1
ATOM 650 C CA . SER A 1 89 ? -20.657 -19.263 15.645 1.00 77.94 89 SER A CA 1
ATOM 651 C C . SER A 1 89 ? -20.421 -17.756 15.475 1.00 77.94 89 SER A C 1
ATOM 653 O O . SER A 1 89 ? -19.870 -17.281 14.476 1.00 77.94 89 SER A O 1
ATOM 655 N N . LYS A 1 90 ? -20.888 -16.962 16.446 1.00 81.06 90 LYS A N 1
ATOM 656 C CA . LYS A 1 90 ? -20.575 -15.528 16.491 1.00 81.06 90 LYS A CA 1
ATOM 657 C C . LYS A 1 90 ? -19.138 -15.336 16.957 1.00 81.06 90 LYS A C 1
ATOM 659 O O . LYS A 1 90 ? -18.678 -16.060 17.832 1.00 81.06 90 LYS A O 1
ATOM 664 N N . LEU A 1 91 ? -18.485 -14.298 16.441 1.00 85.12 91 LEU A N 1
ATOM 665 C CA . LEU A 1 91 ? -17.176 -13.860 16.921 1.00 85.12 91 LEU A CA 1
ATOM 666 C C . LEU A 1 91 ? -17.202 -13.637 18.440 1.00 85.12 91 LEU A C 1
ATOM 668 O O . LEU A 1 91 ? -17.925 -12.765 18.932 1.00 85.12 91 LEU A O 1
ATOM 672 N N . SER A 1 92 ? -16.394 -14.408 19.165 1.00 87.19 92 SER A N 1
ATOM 673 C CA . SER A 1 92 ? -16.061 -14.136 20.558 1.00 87.19 92 SER A CA 1
ATOM 674 C C . SER A 1 92 ? -14.895 -13.153 20.626 1.00 87.19 92 SER A C 1
ATOM 676 O O . SER A 1 92 ? -14.029 -13.120 19.750 1.00 87.19 92 SER A O 1
ATOM 678 N N . ILE A 1 93 ? -14.902 -12.313 21.657 1.00 90.50 93 ILE A N 1
ATOM 679 C CA . ILE A 1 93 ? -13.811 -11.390 21.962 1.00 90.50 93 ILE A CA 1
ATOM 680 C C . ILE A 1 93 ? -13.152 -11.934 23.216 1.00 90.50 93 ILE A C 1
ATOM 682 O O . ILE A 1 93 ? -13.705 -11.760 24.300 1.00 90.50 93 ILE A O 1
ATOM 686 N N . ASP A 1 94 ? -12.004 -12.584 23.056 1.00 91.00 94 ASP A N 1
ATOM 687 C CA . ASP A 1 94 ? -11.320 -13.269 24.151 1.00 91.00 94 ASP A CA 1
ATOM 688 C C . ASP A 1 94 ? -9.863 -12.821 24.245 1.00 91.00 94 ASP A C 1
ATOM 690 O O . ASP A 1 94 ? -9.171 -12.689 23.229 1.00 91.00 94 ASP A O 1
ATOM 694 N N . TRP A 1 95 ? -9.394 -12.616 25.475 1.00 90.69 95 TRP A N 1
ATOM 695 C CA . TRP A 1 95 ? -8.014 -12.237 25.758 1.00 90.69 95 TRP A CA 1
ATOM 696 C C . TRP A 1 95 ? -7.578 -12.695 27.149 1.00 90.69 95 TRP A C 1
ATOM 698 O O . TRP A 1 95 ? -8.183 -12.287 28.137 1.00 90.69 95 TRP A O 1
ATOM 708 N N . GLU A 1 96 ? -6.544 -13.541 27.228 1.00 84.75 96 GLU A N 1
ATOM 709 C CA . GLU A 1 96 ? -5.904 -13.977 28.487 1.00 84.75 96 GLU A CA 1
ATOM 710 C C . GLU A 1 96 ? -6.914 -14.325 29.613 1.00 84.75 96 GLU A C 1
ATOM 712 O O . GLU A 1 96 ? -6.780 -13.925 30.766 1.00 84.75 96 GLU A O 1
ATOM 717 N N . GLY A 1 97 ? -7.985 -15.055 29.263 1.00 84.75 97 GLY A N 1
ATOM 718 C CA . GLY A 1 97 ? -9.028 -15.506 30.201 1.00 84.75 97 GLY A CA 1
ATOM 719 C C . GLY A 1 97 ? -10.176 -14.519 30.466 1.00 84.75 97 GLY A C 1
ATOM 720 O O . GLY A 1 97 ? -11.119 -14.857 31.181 1.00 84.75 97 GLY A O 1
ATOM 721 N N . THR A 1 98 ? -10.140 -13.324 29.879 1.00 90.75 98 THR A N 1
ATOM 722 C CA . THR A 1 98 ? -11.234 -12.340 29.902 1.00 90.75 98 THR A CA 1
ATOM 723 C C . THR A 1 98 ? -12.025 -12.354 28.596 1.00 90.75 98 THR A C 1
ATOM 725 O O . THR A 1 98 ? -11.507 -12.764 27.556 1.00 90.75 98 THR A O 1
ATOM 728 N N . THR A 1 99 ? -13.288 -11.912 28.646 1.00 91.56 99 THR A N 1
ATOM 729 C CA . THR A 1 99 ? -14.194 -11.909 27.488 1.00 91.56 99 THR A CA 1
ATOM 730 C C . THR A 1 99 ? -14.933 -10.577 27.318 1.00 91.56 99 THR A C 1
ATOM 732 O O . THR A 1 99 ? -15.158 -9.834 28.280 1.00 91.56 99 THR A O 1
ATOM 735 N N . GLY A 1 100 ? -15.328 -10.265 26.082 1.00 90.75 100 GLY A N 1
ATOM 736 C CA . GLY A 1 100 ? -16.163 -9.110 25.742 1.00 90.75 100 GLY A CA 1
ATOM 737 C C . GLY A 1 100 ? -15.485 -7.760 25.998 1.00 90.75 100 GLY A C 1
ATOM 738 O O . GLY A 1 100 ? -14.338 -7.546 25.624 1.00 90.75 100 GLY A O 1
ATOM 739 N N . GLU A 1 101 ? -16.207 -6.836 26.635 1.00 92.00 101 GLU A N 1
ATOM 740 C CA . GLU A 1 101 ? -15.710 -5.490 26.974 1.00 92.00 101 GLU A CA 1
ATOM 741 C C . GLU A 1 101 ? -14.444 -5.548 27.837 1.00 92.00 101 GLU A C 1
ATOM 743 O O . GLU A 1 101 ? -13.449 -4.905 27.515 1.00 92.00 101 GLU A O 1
ATOM 748 N N . LYS A 1 102 ? -14.438 -6.409 28.864 1.00 92.38 102 LYS A N 1
ATOM 749 C CA . LYS A 1 102 ? -13.289 -6.578 29.763 1.00 92.38 102 LYS A CA 1
ATOM 750 C C . LYS A 1 102 ? -12.046 -7.080 29.037 1.00 92.38 102 LYS A C 1
ATOM 752 O O . LYS A 1 102 ? -10.944 -6.714 29.421 1.00 92.38 102 LYS A O 1
ATOM 757 N N . ALA A 1 103 ? -12.218 -7.898 27.996 1.00 93.44 103 ALA A N 1
ATOM 758 C CA . ALA A 1 103 ? -11.099 -8.330 27.167 1.00 93.44 103 ALA A CA 1
ATOM 759 C C . ALA A 1 103 ? -10.459 -7.150 26.440 1.00 93.44 103 ALA A C 1
ATOM 761 O O . ALA A 1 103 ? -9.242 -7.016 26.462 1.00 93.44 103 ALA A O 1
ATOM 762 N N . LEU A 1 104 ? -11.262 -6.259 25.855 1.00 93.25 104 LEU A N 1
ATOM 763 C CA . LEU A 1 104 ? -10.748 -5.076 25.161 1.00 93.25 104 LEU A CA 1
ATOM 764 C C . LEU A 1 104 ? -10.053 -4.102 26.116 1.00 93.25 104 LEU A C 1
ATOM 766 O O . LEU A 1 104 ? -8.977 -3.601 25.787 1.00 93.25 104 LEU A O 1
ATOM 770 N N . GLU A 1 105 ? -10.626 -3.881 27.300 1.00 93.88 105 GLU A N 1
ATOM 771 C CA . GLU A 1 105 ? -10.007 -3.071 28.355 1.00 93.88 105 GLU A CA 1
ATOM 772 C C . GLU A 1 105 ? -8.679 -3.677 28.823 1.00 93.88 105 GLU A C 1
ATOM 774 O O . GLU A 1 105 ? -7.690 -2.961 28.993 1.00 93.88 105 GLU A O 1
ATOM 779 N N . GLN A 1 106 ? -8.634 -5.002 28.993 1.00 92.38 106 GLN A N 1
ATOM 780 C CA . GLN A 1 106 ? -7.428 -5.702 29.415 1.00 92.38 106 GLN A CA 1
ATOM 781 C C . GLN A 1 106 ? -6.335 -5.626 28.347 1.00 92.38 106 GLN A C 1
ATOM 783 O O . GLN A 1 106 ? -5.203 -5.295 28.686 1.00 92.38 106 GLN A O 1
ATOM 788 N N . VAL A 1 107 ? -6.660 -5.829 27.063 1.00 92.31 107 VAL A N 1
ATOM 789 C CA . VAL A 1 107 ? -5.673 -5.694 25.975 1.00 92.31 107 VAL A CA 1
ATOM 790 C C . VAL A 1 107 ? -5.119 -4.278 25.939 1.00 92.31 107 VAL A C 1
ATOM 792 O O . VAL A 1 107 ? -3.906 -4.107 25.855 1.00 92.31 107 VAL A O 1
ATOM 795 N N . ALA A 1 108 ? -5.990 -3.265 26.020 1.00 92.31 108 ALA A N 1
ATOM 796 C CA . ALA A 1 108 ? -5.579 -1.864 26.027 1.00 92.31 108 ALA A CA 1
ATOM 797 C C . ALA A 1 108 ? -4.609 -1.584 27.183 1.00 92.31 108 ALA A C 1
ATOM 799 O O . ALA A 1 108 ? -3.538 -1.015 26.972 1.00 92.31 108 ALA A O 1
ATOM 800 N N . LYS A 1 109 ? -4.921 -2.092 28.378 1.00 91.88 109 LYS A N 1
ATOM 801 C CA . LYS A 1 109 ? -4.051 -1.989 29.550 1.00 91.88 109 LYS A CA 1
ATOM 802 C C . LYS A 1 109 ? -2.716 -2.718 29.368 1.00 91.88 109 LYS A C 1
ATOM 804 O O . LYS A 1 109 ? -1.681 -2.141 29.692 1.00 91.88 109 LYS A O 1
ATOM 809 N N . ASP A 1 110 ? -2.725 -3.940 28.838 1.00 89.94 110 ASP A N 1
ATOM 810 C CA . ASP A 1 110 ? -1.520 -4.758 28.640 1.00 89.94 110 ASP A CA 1
ATOM 811 C C . ASP A 1 110 ? -0.556 -4.118 27.631 1.00 89.94 110 ASP A C 1
ATOM 813 O O . ASP A 1 110 ? 0.660 -4.124 27.830 1.00 89.94 110 ASP A O 1
ATOM 817 N N . VAL A 1 111 ? -1.082 -3.504 26.567 1.00 90.50 111 VAL A N 1
ATOM 818 C CA . VAL A 1 111 ? -0.266 -2.800 25.561 1.00 90.50 111 VAL A CA 1
ATOM 819 C C . VAL A 1 111 ? 0.047 -1.344 25.933 1.00 90.50 111 VAL A C 1
ATOM 821 O O . VAL A 1 111 ? 0.811 -0.682 25.231 1.00 90.50 111 VAL A O 1
ATOM 824 N N . GLY A 1 112 ? -0.484 -0.848 27.054 1.00 88.25 112 GLY A N 1
ATOM 825 C CA . GLY A 1 112 ? -0.224 0.502 27.561 1.00 88.25 112 GLY A CA 1
ATOM 826 C C . GLY A 1 112 ? -0.955 1.618 26.807 1.00 88.25 112 GLY A C 1
ATOM 827 O O . GLY A 1 112 ? -0.455 2.737 26.743 1.00 88.25 112 GLY A O 1
ATOM 828 N N . GLU A 1 113 ? -2.121 1.327 26.236 1.00 90.38 113 GLU A N 1
ATOM 829 C CA . GLU A 1 113 ? -2.956 2.265 25.481 1.00 90.38 113 GLU A CA 1
ATOM 830 C C . GLU A 1 113 ? -4.283 2.547 26.194 1.00 90.38 113 GLU A C 1
ATOM 832 O O . GLU A 1 113 ? -4.793 1.727 26.950 1.00 90.38 113 GLU A O 1
ATOM 837 N N . GLN A 1 114 ? -4.883 3.709 25.922 1.00 88.06 114 GLN A N 1
ATOM 838 C CA . GLN A 1 114 ? -6.201 4.059 26.480 1.00 88.06 114 GLN A CA 1
ATOM 839 C C . GLN A 1 114 ? -7.336 3.227 25.870 1.00 88.06 114 GLN A C 1
ATOM 841 O O . GLN A 1 114 ? -8.318 2.927 26.534 1.00 88.06 114 GLN A O 1
ATOM 846 N N . SER A 1 115 ? -7.206 2.888 24.588 1.00 90.06 115 SER A N 1
ATOM 847 C CA . SER A 1 115 ? -8.158 2.068 23.845 1.00 90.06 115 SER A CA 1
ATOM 848 C C . SER A 1 115 ? -7.482 1.510 22.602 1.00 90.06 115 SER A C 1
ATOM 850 O O . SER A 1 115 ? -6.702 2.209 21.943 1.00 90.06 115 SER A O 1
ATOM 852 N N . ILE A 1 116 ? -7.820 0.270 22.257 1.00 89.62 116 ILE A N 1
ATOM 853 C CA . ILE A 1 116 ? -7.422 -0.385 21.002 1.00 89.62 116 ILE A CA 1
ATOM 854 C C . ILE A 1 116 ? -8.552 -0.396 19.962 1.00 89.62 116 ILE A C 1
ATOM 856 O O . ILE A 1 116 ? -8.333 -0.775 18.811 1.00 89.62 116 ILE A O 1
ATOM 860 N N . VAL A 1 117 ? -9.763 0.017 20.345 1.00 89.25 117 VAL A N 1
ATOM 861 C CA . VAL A 1 117 ? -10.947 -0.029 19.482 1.00 89.25 117 VAL A CA 1
ATOM 862 C C . VAL A 1 117 ? -10.833 1.006 18.369 1.00 89.25 117 VAL A C 1
ATOM 864 O O . VAL A 1 117 ? -10.425 2.143 18.595 1.00 89.25 117 VAL A O 1
ATOM 867 N N . SER A 1 118 ? -11.211 0.617 17.149 1.00 85.31 118 SER A N 1
ATOM 868 C CA . SER A 1 118 ? -11.186 1.493 15.968 1.00 85.31 118 SER A CA 1
ATOM 869 C C . SER A 1 118 ? -9.812 2.095 15.636 1.00 85.31 118 SER A C 1
ATOM 871 O O . SER A 1 118 ? -9.736 3.060 14.873 1.00 85.31 118 SER A O 1
ATOM 873 N N . ARG A 1 119 ? -8.714 1.504 16.126 1.00 85.31 119 ARG A N 1
ATOM 874 C CA . ARG A 1 119 ? -7.352 1.781 15.644 1.00 85.31 119 ARG A CA 1
ATOM 875 C C . ARG A 1 119 ? -7.100 1.056 14.327 1.00 85.31 119 ARG A C 1
ATOM 877 O O . ARG A 1 119 ? -6.306 0.122 14.241 1.00 85.31 119 ARG A O 1
ATOM 884 N N . THR A 1 120 ? -7.825 1.485 13.301 1.00 77.50 120 THR A N 1
ATOM 885 C CA . THR A 1 120 ? -7.839 0.819 12.003 1.00 77.50 120 THR A CA 1
ATOM 886 C C . THR A 1 120 ? -6.482 0.916 11.320 1.00 77.50 120 THR A C 1
ATOM 888 O O . THR A 1 120 ? -5.948 2.015 11.167 1.00 77.50 120 THR A O 1
ATOM 891 N N . GLY A 1 121 ? -5.963 -0.212 10.845 1.00 76.50 121 GLY A N 1
ATOM 892 C CA . GLY A 1 121 ? -4.725 -0.255 10.078 1.00 76.50 121 GLY A CA 1
ATOM 893 C C . GLY A 1 121 ? -3.899 -1.504 10.360 1.00 76.50 121 GLY A C 1
ATOM 894 O O . GLY A 1 121 ? -4.076 -2.191 11.368 1.00 76.50 121 GLY A O 1
ATOM 895 N N . GLY A 1 122 ? -2.956 -1.775 9.457 1.00 78.81 122 GLY A N 1
ATOM 896 C CA . GLY A 1 122 ? -1.993 -2.861 9.632 1.00 78.81 122 GLY A CA 1
ATOM 897 C C . GLY A 1 122 ? -1.080 -2.627 10.834 1.00 78.81 122 GLY A C 1
ATOM 898 O O . GLY A 1 122 ? -0.887 -3.550 11.616 1.00 78.81 122 GLY A O 1
ATOM 899 N N . ALA A 1 123 ? -0.615 -1.387 11.028 1.00 81.88 123 ALA A N 1
ATOM 900 C CA . ALA A 1 123 ? 0.382 -1.048 12.042 1.00 81.88 123 ALA A CA 1
ATOM 901 C C . ALA A 1 123 ? -0.042 -1.365 13.483 1.00 81.88 123 ALA A C 1
ATOM 903 O O . ALA A 1 123 ? 0.645 -2.132 14.163 1.00 81.88 123 ALA A O 1
ATOM 904 N N . PRO A 1 124 ? -1.197 -0.862 13.972 1.00 86.94 124 PRO A N 1
ATOM 905 C CA . PRO A 1 124 ? -1.598 -1.120 15.352 1.00 86.94 124 PRO A CA 1
ATOM 906 C C . PRO A 1 124 ? -1.867 -2.611 15.571 1.00 86.94 124 PRO A C 1
ATOM 908 O O . PRO A 1 124 ? -1.504 -3.170 16.601 1.00 86.94 124 PRO A O 1
ATOM 911 N N . THR A 1 125 ? -2.453 -3.274 14.571 1.00 88.25 125 THR A N 1
ATOM 912 C CA . THR A 1 125 ? -2.750 -4.709 14.609 1.00 88.25 125 THR A CA 1
ATOM 913 C C . THR A 1 125 ? -1.481 -5.551 14.671 1.00 88.25 125 THR A C 1
ATOM 915 O O . THR A 1 125 ? -1.396 -6.476 15.480 1.00 88.25 125 THR A O 1
ATOM 918 N N . LEU A 1 126 ? -0.482 -5.219 13.851 1.00 88.56 126 LEU A N 1
ATOM 919 C CA . LEU A 1 126 ? 0.826 -5.861 13.859 1.00 88.56 126 LEU A CA 1
ATOM 920 C C . LEU A 1 126 ? 1.501 -5.676 15.217 1.00 88.56 126 LEU A C 1
ATOM 922 O O . LEU A 1 126 ? 2.014 -6.645 15.767 1.00 88.56 126 LEU A O 1
ATOM 926 N N . ALA A 1 127 ? 1.449 -4.473 15.789 1.00 89.75 127 ALA A N 1
ATOM 927 C CA . ALA A 1 127 ? 2.047 -4.180 17.084 1.00 89.75 127 ALA A CA 1
ATOM 928 C C . ALA A 1 127 ? 1.397 -4.960 18.237 1.00 89.75 127 ALA A C 1
ATOM 930 O O . ALA A 1 127 ? 2.111 -5.562 19.043 1.00 89.75 127 ALA A O 1
ATOM 931 N N . VAL A 1 128 ? 0.060 -5.015 18.300 1.00 91.06 128 VAL A N 1
ATOM 932 C CA . VAL A 1 128 ? -0.659 -5.824 19.307 1.00 91.06 128 VAL A CA 1
ATOM 933 C C . VAL A 1 128 ? -0.347 -7.308 19.125 1.00 91.06 128 VAL A C 1
ATOM 935 O O . VAL A 1 128 ? -0.084 -8.011 20.096 1.00 91.06 128 VAL A O 1
ATOM 938 N N . SER A 1 129 ? -0.308 -7.785 17.883 1.00 89.25 129 SER A N 1
ATOM 939 C CA . SER A 1 129 ? -0.013 -9.187 17.576 1.00 89.25 129 SER A CA 1
ATOM 940 C C . SER A 1 129 ? 1.432 -9.564 17.909 1.00 89.25 129 SER A C 1
ATOM 942 O O . SER A 1 129 ? 1.684 -10.611 18.499 1.00 89.25 129 SER A O 1
ATOM 944 N N . MET A 1 130 ? 2.394 -8.696 17.595 1.00 87.50 130 MET A N 1
ATOM 945 C CA . MET A 1 130 ? 3.798 -8.895 17.947 1.00 87.50 130 MET A CA 1
ATOM 946 C C . MET A 1 130 ? 3.976 -8.899 19.464 1.00 87.50 130 MET A C 1
ATOM 948 O O . MET A 1 130 ? 4.669 -9.758 19.999 1.00 87.50 130 MET A O 1
ATOM 952 N N . SER A 1 131 ? 3.291 -7.999 20.170 1.00 88.69 131 SER A N 1
ATOM 953 C CA . SER A 1 131 ? 3.250 -7.989 21.632 1.00 88.69 131 SER A CA 1
ATOM 954 C C . SER A 1 131 ? 2.637 -9.283 22.199 1.00 88.69 131 SER A C 1
ATOM 956 O O . SER A 1 131 ? 3.196 -9.888 23.117 1.00 88.69 131 SER A O 1
ATOM 958 N N . ASN A 1 132 ? 1.553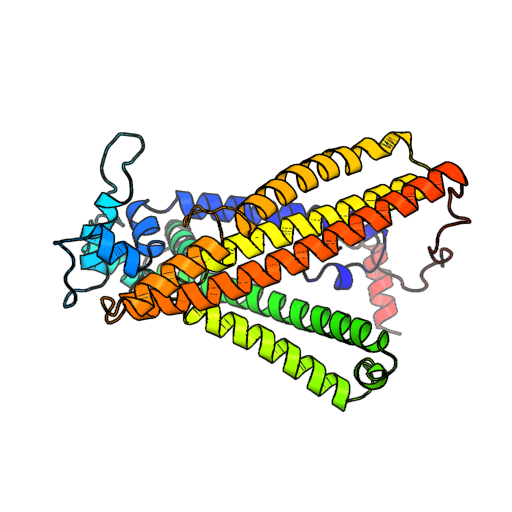 -9.788 21.595 1.00 88.12 132 ASN A N 1
ATOM 959 C CA . ASN A 1 132 ? 0.941 -11.081 21.932 1.00 88.12 132 ASN A CA 1
ATOM 960 C C . ASN A 1 132 ? 1.908 -12.267 21.732 1.00 88.12 132 ASN A C 1
ATOM 962 O O . ASN A 1 132 ? 1.931 -13.196 22.532 1.00 88.12 132 ASN A O 1
ATOM 966 N N . ILE A 1 133 ? 2.732 -12.249 20.685 1.00 87.12 133 ILE A N 1
ATOM 967 C CA . ILE A 1 133 ? 3.705 -13.320 20.428 1.00 87.12 133 ILE A CA 1
ATOM 968 C C . ILE A 1 133 ? 4.896 -13.212 21.387 1.00 87.12 133 ILE A C 1
ATOM 970 O O . ILE A 1 133 ? 5.271 -14.194 22.028 1.00 87.12 133 ILE A O 1
ATOM 974 N N . LEU A 1 134 ? 5.493 -12.026 21.506 1.00 84.56 134 LEU A N 1
ATOM 975 C CA . LEU A 1 134 ? 6.741 -11.828 22.243 1.00 84.56 134 LEU A CA 1
ATOM 976 C C . LEU A 1 134 ? 6.578 -11.995 23.752 1.00 84.56 134 LEU A C 1
ATOM 978 O O . LEU A 1 134 ? 7.496 -12.496 24.399 1.00 84.56 134 LEU A O 1
ATOM 982 N N . HIS A 1 135 ? 5.420 -11.653 24.326 1.00 82.19 135 HIS A N 1
ATOM 983 C CA . HIS A 1 135 ? 5.222 -11.859 25.763 1.00 82.19 135 HIS A CA 1
ATOM 984 C C . HIS A 1 135 ? 5.143 -13.340 26.154 1.00 82.19 135 HIS A C 1
ATOM 986 O O . HIS A 1 135 ? 5.425 -13.659 27.307 1.00 82.19 135 HIS A O 1
ATOM 992 N N . LYS A 1 136 ? 4.812 -14.232 25.208 1.00 82.94 136 LYS A N 1
ATOM 993 C CA . LYS A 1 136 ? 4.764 -15.691 25.406 1.00 82.94 136 LYS A CA 1
ATOM 994 C C . LYS A 1 136 ? 6.141 -16.350 25.292 1.00 82.94 136 LYS A C 1
ATOM 996 O O . LYS A 1 136 ? 6.274 -17.534 25.592 1.00 82.94 136 LYS A O 1
ATOM 1001 N N . VAL A 1 137 ? 7.173 -15.610 24.875 1.00 83.56 137 VAL A N 1
ATOM 1002 C CA . VAL A 1 137 ? 8.539 -16.130 24.743 1.00 83.56 137 VAL A CA 1
ATOM 1003 C C . VAL A 1 137 ? 9.230 -16.151 26.118 1.00 83.56 137 VAL A C 1
ATOM 1005 O O . VAL A 1 137 ? 9.456 -15.087 26.690 1.00 83.56 137 VAL A O 1
ATOM 1008 N N . PRO A 1 138 ? 9.661 -17.314 26.643 1.00 70.81 138 PRO A N 1
ATOM 1009 C CA . PRO A 1 138 ? 10.163 -17.436 28.022 1.00 70.81 138 PRO A CA 1
ATOM 1010 C C . PRO A 1 138 ? 11.421 -16.614 28.360 1.00 70.81 138 PRO A C 1
ATOM 1012 O O . PRO A 1 138 ? 11.676 -16.341 29.526 1.00 70.81 138 PRO A O 1
ATOM 1015 N N . LEU A 1 139 ? 12.227 -16.244 27.356 1.00 69.38 139 LEU A N 1
ATOM 1016 C CA . LEU A 1 139 ? 13.530 -15.577 27.528 1.00 69.38 139 LEU A CA 1
ATOM 1017 C C . LEU A 1 139 ? 13.465 -14.039 27.498 1.00 69.38 139 LEU A C 1
ATOM 1019 O O . LEU A 1 139 ? 14.386 -13.383 27.972 1.00 69.38 139 LEU A O 1
ATOM 1023 N N . ILE A 1 140 ? 12.413 -13.469 26.909 1.00 67.38 140 ILE A N 1
ATOM 1024 C CA . ILE A 1 140 ? 12.262 -12.022 26.636 1.00 67.38 140 ILE A CA 1
ATOM 1025 C C . ILE A 1 140 ? 10.832 -11.515 26.920 1.00 67.38 140 ILE A C 1
ATOM 1027 O O . ILE A 1 140 ? 10.499 -10.364 26.629 1.00 67.38 140 ILE A O 1
ATOM 1031 N N . GLY A 1 141 ? 9.981 -12.392 27.455 1.00 60.50 141 GLY A N 1
ATOM 1032 C CA . GLY A 1 141 ? 8.548 -12.191 27.634 1.00 60.50 141 GLY A CA 1
ATOM 1033 C C . GLY A 1 141 ? 8.125 -11.889 29.071 1.00 60.50 141 GLY A C 1
ATOM 1034 O O . GLY A 1 141 ? 8.928 -11.852 30.001 1.00 60.50 141 GLY A O 1
ATOM 1035 N N . GLY A 1 142 ? 6.826 -11.637 29.222 1.00 74.25 142 GLY A N 1
ATOM 1036 C CA . GLY A 1 142 ? 6.168 -11.156 30.436 1.00 74.25 142 GLY A CA 1
ATOM 1037 C C . GLY A 1 142 ? 5.099 -10.115 30.094 1.00 74.25 142 GLY A C 1
ATOM 1038 O O . GLY A 1 142 ? 5.326 -9.254 29.245 1.00 74.25 142 GLY A O 1
ATOM 1039 N N . THR A 1 143 ? 3.942 -10.167 30.758 1.00 71.31 143 THR A N 1
ATOM 1040 C CA . THR A 1 143 ? 2.828 -9.218 30.546 1.00 71.31 143 THR A CA 1
ATOM 1041 C C . THR A 1 143 ? 3.264 -7.763 30.736 1.00 71.31 143 THR A C 1
ATOM 1043 O O . THR A 1 143 ? 2.883 -6.897 29.959 1.00 71.31 143 THR A O 1
ATOM 1046 N N . ASN A 1 144 ? 4.185 -7.500 31.668 1.00 77.38 144 ASN A N 1
ATOM 1047 C CA . ASN A 1 144 ? 4.755 -6.165 31.890 1.00 77.38 144 ASN A CA 1
ATOM 1048 C C . ASN A 1 144 ? 5.551 -5.616 30.688 1.00 77.38 144 ASN A C 1
ATOM 1050 O O . ASN A 1 144 ? 5.720 -4.405 30.569 1.00 77.38 144 ASN A O 1
ATOM 1054 N N . MET A 1 145 ? 6.042 -6.484 29.797 1.00 83.62 145 MET A N 1
ATOM 1055 C CA . MET A 1 145 ? 6.791 -6.090 28.599 1.00 83.62 145 MET A CA 1
ATOM 1056 C C . MET A 1 145 ? 5.890 -5.907 27.374 1.00 83.62 145 MET A C 1
ATOM 1058 O O . MET A 1 145 ? 6.370 -5.446 26.338 1.00 83.62 145 MET A O 1
ATOM 1062 N N . MET A 1 146 ? 4.594 -6.224 27.464 1.00 84.75 146 MET A N 1
ATOM 1063 C CA . MET A 1 146 ? 3.671 -6.097 26.333 1.00 84.75 146 MET A CA 1
ATOM 1064 C C . MET A 1 146 ? 3.571 -4.660 25.827 1.00 84.75 146 MET A C 1
ATOM 1066 O O . MET A 1 146 ? 3.651 -4.434 24.616 1.00 84.75 146 MET A O 1
ATOM 1070 N N . GLY A 1 147 ? 3.484 -3.690 26.739 1.00 86.69 147 GLY A N 1
ATOM 1071 C CA . GLY A 1 147 ? 3.495 -2.276 26.382 1.00 86.69 147 GLY A CA 1
ATOM 1072 C C . GLY A 1 147 ? 4.797 -1.841 25.710 1.00 86.69 147 GLY A C 1
ATOM 1073 O O . GLY A 1 147 ? 4.756 -1.116 24.716 1.00 86.69 147 GLY A O 1
ATOM 1074 N N . PHE A 1 148 ? 5.948 -2.335 26.178 1.00 89.00 148 PHE A N 1
ATOM 1075 C CA . PHE A 1 148 ? 7.239 -2.071 25.535 1.00 89.00 148 PHE A CA 1
ATOM 1076 C C . PHE A 1 148 ? 7.275 -2.622 24.104 1.00 89.00 148 PHE A C 1
ATOM 1078 O O . PHE A 1 148 ? 7.595 -1.884 23.175 1.00 89.00 148 PHE A O 1
ATOM 1085 N N . TRP A 1 149 ? 6.902 -3.890 23.907 1.00 87.75 149 TRP A N 1
ATOM 1086 C CA . TRP A 1 149 ? 6.920 -4.533 22.590 1.00 87.75 149 TRP A CA 1
ATOM 1087 C C . TRP A 1 149 ? 5.934 -3.900 21.605 1.00 87.75 149 TRP A C 1
ATOM 1089 O O . TRP A 1 149 ? 6.263 -3.748 20.429 1.00 87.75 149 TRP A O 1
ATOM 1099 N N . TYR A 1 150 ? 4.762 -3.482 22.085 1.00 90.31 150 TYR A N 1
ATOM 1100 C CA . TYR A 1 150 ? 3.781 -2.756 21.281 1.00 90.31 150 TYR A CA 1
ATOM 1101 C C . TYR A 1 150 ? 4.334 -1.402 20.804 1.00 90.31 150 TYR A C 1
ATOM 1103 O O . TYR A 1 150 ? 4.358 -1.138 19.601 1.00 90.31 150 TYR A O 1
ATOM 1111 N N . HIS A 1 151 ? 4.855 -0.568 21.712 1.00 90.00 151 HIS A N 1
ATOM 1112 C CA . HIS A 1 151 ? 5.406 0.740 21.339 1.00 90.00 151 HIS A CA 1
ATOM 1113 C C . HIS A 1 151 ? 6.668 0.608 20.483 1.00 90.00 151 HIS A C 1
ATOM 1115 O O . HIS A 1 151 ? 6.842 1.371 19.535 1.00 90.00 151 HIS A O 1
ATOM 1121 N N . PHE A 1 152 ? 7.515 -0.388 20.756 1.00 88.50 152 PHE A N 1
ATOM 1122 C CA . PHE A 1 152 ? 8.664 -0.705 19.914 1.00 88.50 152 PHE A CA 1
ATOM 1123 C C . PHE A 1 152 ? 8.234 -1.020 18.477 1.00 88.50 152 PHE A C 1
ATOM 1125 O O . PHE A 1 152 ? 8.791 -0.446 17.543 1.00 88.50 152 PHE A O 1
ATOM 1132 N N . ALA A 1 153 ? 7.222 -1.874 18.290 1.00 87.06 153 ALA A N 1
ATOM 1133 C CA . ALA A 1 153 ? 6.722 -2.232 16.965 1.00 87.06 153 ALA A CA 1
ATOM 1134 C C . ALA A 1 153 ? 6.144 -1.018 16.216 1.00 87.06 153 ALA A C 1
ATOM 1136 O O . ALA A 1 153 ? 6.510 -0.789 15.063 1.00 87.06 153 ALA A O 1
ATOM 1137 N N . ILE A 1 154 ? 5.321 -0.194 16.879 1.00 87.31 154 ILE A N 1
ATOM 1138 C CA . ILE A 1 154 ? 4.761 1.024 16.266 1.00 87.31 154 ILE A CA 1
ATOM 1139 C C . ILE A 1 154 ? 5.858 2.028 15.915 1.00 87.31 154 ILE A C 1
ATOM 1141 O O . ILE A 1 154 ? 5.837 2.595 14.825 1.00 87.31 154 ILE A O 1
ATOM 1145 N N . MET A 1 155 ? 6.824 2.260 16.806 1.00 87.44 155 MET A N 1
ATOM 1146 C CA . MET A 1 155 ? 7.925 3.187 16.540 1.00 87.44 155 MET A CA 1
ATOM 1147 C C . MET A 1 155 ? 8.818 2.692 15.406 1.00 87.44 155 MET A C 1
ATOM 1149 O O . MET A 1 155 ? 9.196 3.482 14.544 1.00 87.44 155 MET A O 1
ATOM 1153 N N . PHE A 1 156 ? 9.143 1.399 15.385 1.00 84.62 156 PHE A N 1
ATOM 1154 C CA . PHE A 1 156 ? 9.927 0.790 14.316 1.00 84.62 156 PHE A CA 1
ATOM 1155 C C . PHE A 1 156 ? 9.249 0.973 12.955 1.00 84.62 156 PHE A C 1
ATOM 1157 O O . PHE A 1 156 ? 9.882 1.439 12.005 1.00 84.62 156 PHE A O 1
ATOM 1164 N N . GLU A 1 157 ? 7.953 0.682 12.868 1.00 83.44 157 GLU A N 1
ATOM 1165 C CA . GLU A 1 157 ? 7.188 0.880 11.640 1.00 83.44 157 GLU A CA 1
ATOM 1166 C C . GLU A 1 157 ? 7.077 2.363 11.266 1.00 83.44 157 GLU A C 1
ATOM 1168 O O . GLU A 1 157 ? 7.283 2.722 10.108 1.00 83.44 157 GLU A O 1
ATOM 1173 N N . ALA A 1 158 ? 6.826 3.247 12.234 1.00 85.25 158 ALA A N 1
ATOM 1174 C CA . ALA A 1 158 ? 6.762 4.686 11.996 1.00 85.25 158 ALA A CA 1
ATOM 1175 C C . ALA A 1 158 ? 8.089 5.238 11.452 1.00 85.25 158 ALA A C 1
ATOM 1177 O O . ALA A 1 158 ? 8.085 6.042 10.519 1.00 85.25 158 ALA A O 1
ATOM 1178 N N . LEU A 1 159 ? 9.226 4.782 11.989 1.00 84.19 159 LEU A N 1
ATOM 1179 C CA . LEU A 1 159 ? 10.555 5.135 11.489 1.00 84.19 159 LEU A CA 1
ATOM 1180 C C . LEU A 1 159 ? 10.765 4.620 10.063 1.00 84.19 159 LEU A C 1
ATOM 1182 O O . LEU A 1 159 ? 11.238 5.373 9.212 1.00 84.19 159 LEU A O 1
ATOM 1186 N N . PHE A 1 160 ? 10.361 3.381 9.779 1.00 80.31 160 PHE A N 1
ATOM 1187 C CA . PHE A 1 160 ? 10.424 2.816 8.433 1.00 80.31 160 PHE A CA 1
ATOM 1188 C C . PHE A 1 160 ? 9.586 3.626 7.430 1.00 80.31 160 PHE A C 1
ATOM 1190 O O . PHE A 1 160 ? 10.084 4.002 6.363 1.00 80.31 160 PHE A O 1
ATOM 1197 N N . ILE A 1 161 ? 8.346 3.973 7.790 1.00 81.69 161 ILE A N 1
ATOM 1198 C CA . ILE A 1 161 ? 7.463 4.816 6.975 1.00 81.69 161 ILE A CA 1
ATOM 1199 C C . ILE A 1 161 ? 8.096 6.193 6.758 1.00 81.69 161 ILE A C 1
ATOM 1201 O O . ILE A 1 161 ? 8.130 6.679 5.628 1.00 81.69 161 ILE A O 1
ATOM 1205 N N . LEU A 1 162 ? 8.639 6.820 7.804 1.00 82.88 162 LEU A N 1
ATOM 1206 C CA . LEU A 1 162 ? 9.250 8.145 7.701 1.00 82.88 162 LEU A CA 1
ATOM 1207 C C . LEU A 1 162 ? 10.478 8.140 6.778 1.00 82.88 162 LEU A C 1
ATOM 1209 O O . LEU A 1 162 ? 10.646 9.053 5.964 1.00 82.88 162 LEU A O 1
ATOM 1213 N N . SER A 1 163 ? 11.306 7.096 6.844 1.00 82.75 163 SER A N 1
ATOM 1214 C CA . SER A 1 163 ? 12.417 6.891 5.912 1.00 82.75 163 SER A CA 1
ATOM 1215 C C . SER A 1 163 ? 11.931 6.732 4.469 1.00 82.75 163 SER A C 1
ATOM 1217 O O . SER A 1 163 ? 12.473 7.383 3.570 1.00 82.75 163 SER A O 1
ATOM 1219 N N . ALA A 1 164 ? 10.886 5.931 4.239 1.00 81.62 164 ALA A N 1
ATOM 1220 C CA . ALA A 1 164 ? 10.303 5.737 2.913 1.00 81.62 164 ALA A CA 1
ATOM 1221 C C . ALA A 1 164 ? 9.706 7.038 2.349 1.00 81.62 164 ALA A C 1
ATOM 1223 O O . ALA A 1 164 ? 9.982 7.396 1.203 1.00 81.62 164 ALA A O 1
ATOM 1224 N N . VAL A 1 165 ? 8.960 7.795 3.160 1.00 83.50 165 VAL A N 1
ATOM 1225 C CA . VAL A 1 165 ? 8.392 9.101 2.782 1.00 83.50 165 VAL A CA 1
ATOM 1226 C C . VAL A 1 165 ? 9.496 10.115 2.480 1.00 83.50 165 VAL A C 1
ATOM 1228 O O . VAL A 1 165 ? 9.384 10.875 1.517 1.00 83.50 165 VAL A O 1
ATOM 1231 N N . SER A 1 166 ? 10.590 10.115 3.244 1.00 83.12 166 SER A N 1
ATOM 1232 C CA . SER A 1 166 ? 11.754 10.974 2.986 1.00 83.12 166 SER A CA 1
ATOM 1233 C C . SER A 1 166 ? 12.409 10.659 1.637 1.00 83.12 166 SER A C 1
ATOM 1235 O O . SER A 1 166 ? 12.656 11.568 0.838 1.00 83.12 166 SER A O 1
ATOM 1237 N N . ALA A 1 167 ? 12.631 9.376 1.337 1.00 82.56 167 ALA A N 1
ATOM 1238 C CA . ALA A 1 167 ? 13.154 8.940 0.044 1.00 82.56 167 ALA A CA 1
ATOM 1239 C C . ALA A 1 167 ? 12.198 9.310 -1.104 1.00 82.56 167 ALA A C 1
ATOM 1241 O O . ALA A 1 167 ? 12.613 9.945 -2.075 1.00 82.56 167 ALA A O 1
ATOM 1242 N N . ALA A 1 168 ? 10.903 9.017 -0.953 1.00 82.75 168 ALA A N 1
ATOM 1243 C CA . ALA A 1 168 ? 9.878 9.337 -1.943 1.00 82.75 168 ALA A CA 1
ATOM 1244 C C . ALA A 1 168 ? 9.766 10.848 -2.198 1.00 82.75 168 ALA A C 1
ATOM 1246 O O . ALA A 1 168 ? 9.646 11.271 -3.347 1.00 82.75 168 ALA A O 1
ATOM 1247 N N . THR A 1 169 ? 9.864 11.677 -1.156 1.00 86.00 169 THR A N 1
ATOM 1248 C CA . THR A 1 169 ? 9.854 13.145 -1.269 1.00 86.00 169 THR A CA 1
ATOM 1249 C C . THR A 1 169 ? 11.015 13.634 -2.125 1.00 86.00 169 THR A C 1
ATOM 1251 O O . THR A 1 169 ? 10.814 14.448 -3.027 1.00 86.00 169 THR A O 1
ATOM 1254 N N . LYS A 1 170 ? 12.222 13.101 -1.900 1.00 82.88 170 LYS A N 1
ATOM 1255 C CA . LYS A 1 170 ? 13.401 13.441 -2.706 1.00 82.88 170 LYS A CA 1
ATOM 1256 C C . LYS A 1 170 ? 13.213 13.015 -4.159 1.00 82.88 170 LYS A C 1
ATOM 1258 O O . LYS A 1 170 ? 13.359 13.849 -5.046 1.00 82.88 170 LYS A O 1
ATOM 1263 N N . SER A 1 171 ? 12.830 11.763 -4.409 1.00 82.94 171 SER A N 1
ATOM 1264 C CA . SER A 1 171 ? 12.616 11.254 -5.771 1.00 82.94 171 SER A CA 1
ATOM 1265 C C . SER A 1 171 ? 11.517 12.014 -6.520 1.00 82.94 171 SER A C 1
ATOM 1267 O O . SER A 1 171 ? 11.706 12.374 -7.677 1.00 82.94 171 SER A O 1
ATOM 1269 N N . THR A 1 172 ? 10.399 12.328 -5.861 1.00 84.94 172 THR A N 1
ATOM 1270 C CA . THR A 1 172 ? 9.289 13.081 -6.473 1.00 84.94 172 THR A CA 1
ATOM 1271 C C . THR A 1 172 ? 9.703 14.510 -6.804 1.00 84.94 172 THR A C 1
ATOM 1273 O O . THR A 1 172 ? 9.326 15.033 -7.847 1.00 84.94 172 THR A O 1
ATOM 1276 N N . ARG A 1 173 ? 10.524 15.136 -5.954 1.00 85.81 173 ARG A N 1
ATOM 1277 C CA . ARG A 1 173 ? 11.102 16.453 -6.231 1.00 85.81 173 ARG A CA 1
ATOM 1278 C C . ARG A 1 173 ? 11.997 16.427 -7.471 1.00 85.81 173 ARG A C 1
ATOM 1280 O O . ARG A 1 173 ? 11.869 17.311 -8.307 1.00 85.81 173 ARG A O 1
ATOM 1287 N N . TYR A 1 174 ? 12.843 15.406 -7.628 1.00 83.00 174 TYR A N 1
ATOM 1288 C CA . TYR A 1 174 ? 13.659 15.249 -8.840 1.00 83.00 174 TYR A CA 1
ATOM 1289 C C . TYR A 1 174 ? 12.797 15.042 -10.092 1.00 83.00 174 TYR A C 1
ATOM 1291 O O . TYR A 1 174 ? 13.014 15.718 -11.092 1.00 83.00 174 TYR A O 1
ATOM 1299 N N . LEU A 1 175 ? 11.760 14.203 -10.010 1.00 85.06 175 LEU A N 1
ATOM 1300 C CA . LEU A 1 175 ? 10.805 14.011 -11.108 1.00 85.06 175 LEU A CA 1
ATOM 1301 C C . LEU A 1 175 ? 10.051 15.303 -11.460 1.00 85.06 175 LEU A C 1
ATOM 1303 O O . LEU A 1 175 ? 9.823 15.582 -12.636 1.00 85.06 175 LEU A O 1
ATOM 1307 N N . LEU A 1 176 ? 9.681 16.107 -10.458 1.00 86.00 176 LEU A N 1
ATOM 1308 C CA . LEU A 1 176 ? 9.063 17.415 -10.667 1.00 86.00 176 LEU A CA 1
ATOM 1309 C C . LEU A 1 176 ? 10.035 18.374 -11.360 1.00 86.00 176 LEU A C 1
ATOM 1311 O O . LEU A 1 176 ? 9.645 19.037 -12.319 1.00 86.00 176 LEU A O 1
ATOM 1315 N N . ASN A 1 177 ? 11.291 18.423 -10.919 1.00 83.50 177 ASN A N 1
ATOM 1316 C CA . ASN A 1 177 ? 12.321 19.249 -11.543 1.00 83.50 177 ASN A CA 1
ATOM 1317 C C . ASN A 1 177 ? 12.522 18.862 -13.014 1.00 83.50 177 ASN A C 1
ATOM 1319 O O . ASN A 1 177 ? 12.487 19.736 -13.879 1.00 83.50 177 ASN A O 1
ATOM 1323 N N . ASP A 1 178 ? 12.633 17.569 -13.320 1.00 82.50 178 ASP A N 1
ATOM 1324 C CA . ASP A 1 178 ? 12.774 17.081 -14.696 1.00 82.50 178 ASP A CA 1
ATOM 1325 C C . ASP A 1 178 ? 11.547 17.403 -15.559 1.00 82.50 178 ASP A C 1
ATOM 1327 O O . ASP A 1 178 ? 11.685 17.848 -16.702 1.00 82.50 178 ASP A O 1
ATOM 1331 N N . ALA A 1 179 ? 10.338 17.269 -15.008 1.00 83.62 179 ALA A N 1
ATOM 1332 C CA . ALA A 1 179 ? 9.122 17.681 -15.700 1.00 83.62 179 ALA A CA 1
ATOM 1333 C C . ALA A 1 179 ? 9.124 19.192 -16.001 1.00 83.62 179 ALA A C 1
ATOM 1335 O O . ALA A 1 179 ? 8.781 19.603 -17.111 1.00 83.62 179 ALA A O 1
ATOM 1336 N N . LEU A 1 180 ? 9.553 20.024 -15.046 1.00 84.31 180 LEU A N 1
ATOM 1337 C CA . LEU A 1 180 ? 9.637 21.480 -15.197 1.00 84.31 180 LEU A CA 1
ATOM 1338 C C . LEU A 1 180 ? 10.715 21.913 -16.200 1.00 84.31 180 LEU A C 1
ATOM 1340 O O . LEU A 1 180 ? 10.489 22.875 -16.939 1.00 84.31 180 LEU A O 1
ATOM 1344 N N . ARG A 1 181 ? 11.837 21.183 -16.298 1.00 80.19 181 ARG A N 1
ATOM 1345 C CA . ARG A 1 181 ? 12.879 21.396 -17.325 1.00 80.19 181 ARG A CA 1
ATOM 1346 C C . ARG A 1 181 ? 12.329 21.262 -18.743 1.00 80.19 181 ARG A C 1
ATOM 1348 O O . ARG A 1 181 ? 12.736 22.010 -19.630 1.00 80.19 181 ARG A O 1
ATOM 1355 N N . GLY A 1 182 ? 11.371 20.358 -18.954 1.00 76.38 182 GLY A N 1
ATOM 1356 C CA . GLY A 1 182 ? 10.705 20.169 -20.246 1.00 76.38 182 GLY A CA 1
ATOM 1357 C C . GLY A 1 182 ? 9.877 21.376 -20.712 1.00 76.38 182 GLY A C 1
ATOM 1358 O O . GLY A 1 182 ? 9.648 21.549 -21.912 1.00 76.38 182 GLY A O 1
ATOM 1359 N N . PHE A 1 183 ? 9.454 22.257 -19.799 1.00 78.12 183 PHE A N 1
ATOM 1360 C CA . PHE A 1 183 ? 8.670 23.447 -20.129 1.00 78.12 183 PHE A CA 1
ATOM 1361 C C . PHE A 1 183 ? 9.569 24.675 -20.326 1.00 78.12 183 PHE A C 1
ATOM 1363 O O . PHE A 1 183 ? 10.050 25.273 -19.367 1.00 78.12 183 PHE A O 1
ATOM 1370 N N . LYS A 1 184 ? 9.699 25.150 -21.577 1.00 67.62 184 LYS A N 1
ATOM 1371 C CA . LYS A 1 184 ? 10.540 26.313 -21.957 1.00 67.62 184 LYS A CA 1
ATOM 1372 C C . LYS A 1 184 ? 10.378 27.568 -21.076 1.00 67.62 184 LYS A C 1
A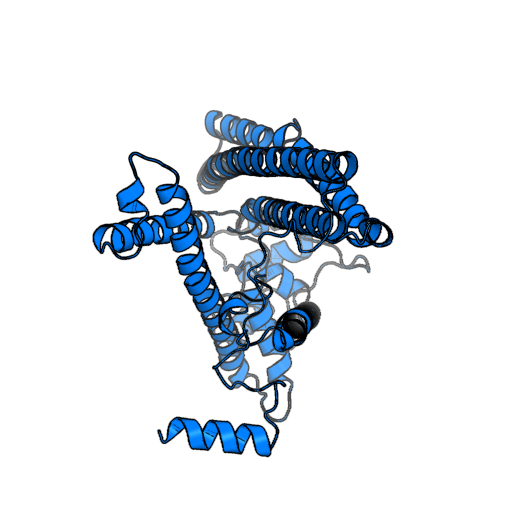TOM 1374 O O . LYS A 1 184 ? 11.335 28.319 -20.934 1.00 67.62 184 LYS A O 1
ATOM 1379 N N . LYS A 1 185 ? 9.193 27.822 -20.499 1.00 69.00 185 LYS A N 1
ATOM 1380 C CA . LYS A 1 185 ? 8.926 28.987 -19.625 1.00 69.00 185 LYS A CA 1
ATOM 1381 C C . LYS A 1 185 ? 9.229 28.750 -18.139 1.00 69.00 185 LYS A C 1
ATOM 1383 O O . LYS A 1 185 ? 9.459 29.718 -17.424 1.00 69.00 185 LYS A O 1
ATOM 1388 N N . LEU A 1 186 ? 9.230 27.498 -17.678 1.00 68.81 186 LEU A N 1
ATOM 1389 C CA . LEU A 1 186 ? 9.517 27.124 -16.287 1.00 68.81 186 LEU A CA 1
ATOM 1390 C C . LEU A 1 186 ? 10.906 26.491 -16.112 1.00 68.81 186 LEU A C 1
ATOM 1392 O O . LEU A 1 186 ? 11.244 26.098 -15.003 1.00 68.81 186 LEU A O 1
ATOM 1396 N N . GLY A 1 187 ? 11.741 26.459 -17.156 1.00 66.00 187 GLY A N 1
ATOM 1397 C CA . GLY A 1 187 ? 13.035 25.768 -17.143 1.00 66.00 187 GLY A CA 1
ATOM 1398 C C . GLY A 1 187 ? 13.961 26.127 -15.972 1.00 66.00 187 GLY A C 1
ATOM 1399 O O . GLY A 1 187 ? 14.625 25.242 -15.449 1.00 66.00 187 GLY A O 1
ATOM 1400 N N . ARG A 1 188 ? 13.938 27.377 -15.473 1.00 72.12 188 ARG A N 1
ATOM 1401 C CA . ARG A 1 188 ? 14.727 27.779 -14.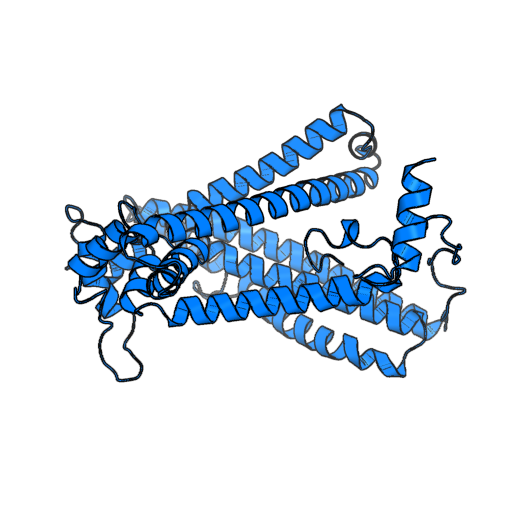284 1.00 72.12 188 ARG A CA 1
ATOM 1402 C C . ARG A 1 188 ? 14.247 27.113 -12.990 1.00 72.12 188 ARG A C 1
ATOM 1404 O O . ARG A 1 188 ? 15.064 26.831 -12.128 1.00 72.12 188 ARG A O 1
ATOM 1411 N N . LEU A 1 189 ? 12.947 26.831 -12.856 1.00 72.38 189 LEU A N 1
ATOM 1412 C CA . LEU A 1 189 ? 12.387 26.055 -11.737 1.00 72.38 189 LEU A CA 1
ATOM 1413 C C . LEU A 1 189 ? 12.671 24.553 -11.857 1.00 72.38 189 LEU A C 1
ATOM 1415 O O . LEU A 1 189 ? 12.393 23.803 -10.932 1.00 72.38 189 LEU A O 1
ATOM 1419 N N . GLY A 1 190 ? 13.197 24.118 -12.999 1.00 71.44 190 GLY A N 1
ATOM 1420 C CA . GLY A 1 190 ? 13.704 22.772 -13.182 1.00 71.44 190 GLY A CA 1
ATOM 1421 C C . GLY A 1 190 ? 15.170 22.617 -12.773 1.00 71.44 190 GLY A C 1
ATOM 1422 O O . GLY A 1 190 ? 15.643 21.490 -12.668 1.00 71.44 190 GLY A O 1
ATOM 1423 N N . ASP A 1 191 ? 15.916 23.704 -12.546 1.00 75.31 191 ASP A N 1
ATOM 1424 C CA . ASP A 1 191 ? 17.313 23.600 -12.123 1.00 75.31 191 ASP A CA 1
ATOM 1425 C C . ASP A 1 191 ? 17.414 23.210 -10.659 1.00 75.31 191 ASP A C 1
ATOM 1427 O O . ASP A 1 191 ? 16.919 23.924 -9.782 1.00 75.31 191 ASP A O 1
ATOM 1431 N N . ASP A 1 192 ? 18.085 22.085 -10.396 1.00 71.88 192 ASP A N 1
ATOM 1432 C CA . ASP A 1 192 ? 18.307 21.657 -9.024 1.00 71.88 192 ASP A CA 1
ATOM 1433 C C . ASP A 1 192 ? 19.253 22.628 -8.327 1.00 71.88 192 ASP A C 1
ATOM 1435 O O . ASP A 1 192 ? 18.958 23.012 -7.217 1.00 71.88 192 ASP A O 1
ATOM 1439 N N . ASP A 1 193 ? 20.307 23.139 -8.963 1.00 79.62 193 ASP A N 1
ATOM 1440 C CA . ASP A 1 193 ? 21.301 23.994 -8.293 1.00 79.62 193 ASP A CA 1
ATOM 1441 C C . ASP A 1 193 ? 20.779 25.366 -7.840 1.00 79.62 193 ASP A C 1
ATOM 1443 O O . ASP A 1 193 ? 21.364 26.004 -6.958 1.00 79.62 193 ASP A O 1
ATOM 1447 N N . TRP A 1 194 ? 19.644 25.818 -8.374 1.00 83.38 194 TRP A N 1
ATOM 1448 C CA . TRP A 1 194 ? 19.063 27.102 -8.006 1.00 83.38 194 TRP A CA 1
ATOM 1449 C C . TRP A 1 194 ? 18.288 27.001 -6.684 1.00 83.38 194 TRP A C 1
ATOM 1451 O O . TRP A 1 194 ? 17.230 26.378 -6.597 1.00 83.38 194 TRP A O 1
ATOM 1461 N N . LEU A 1 195 ? 18.788 27.658 -5.631 1.00 85.75 195 LEU A N 1
ATOM 1462 C CA . LEU A 1 195 ? 18.214 27.579 -4.280 1.00 85.75 195 LEU A CA 1
ATOM 1463 C C . LEU A 1 195 ? 16.694 27.878 -4.210 1.00 85.75 195 LEU A C 1
ATOM 1465 O O . LEU A 1 195 ? 15.984 27.115 -3.551 1.00 85.75 195 LEU A O 1
ATOM 1469 N N . PRO A 1 196 ? 16.145 28.900 -4.902 1.00 86.38 196 PRO A N 1
ATOM 1470 C CA . PRO A 1 196 ? 14.699 29.124 -4.955 1.00 86.38 196 PRO A CA 1
ATOM 1471 C C . PRO A 1 196 ? 13.918 27.957 -5.564 1.00 86.38 196 PRO A C 1
ATOM 1473 O O . PRO A 1 196 ? 12.863 27.605 -5.044 1.00 86.38 196 PRO A O 1
ATOM 1476 N N . SER A 1 197 ? 14.444 27.318 -6.614 1.00 84.88 197 SER A N 1
ATOM 1477 C CA . SER A 1 197 ? 13.849 26.110 -7.198 1.00 84.88 197 SER A CA 1
ATOM 1478 C C . SER A 1 197 ? 13.796 24.982 -6.170 1.00 84.88 197 SER A C 1
ATOM 1480 O O . SER A 1 197 ? 12.717 24.434 -5.936 1.00 84.88 197 SER A O 1
ATOM 1482 N N . LYS A 1 198 ? 14.906 24.702 -5.464 1.00 84.25 198 LYS A N 1
ATOM 1483 C CA . LYS A 1 198 ? 14.945 23.679 -4.399 1.00 84.25 198 LYS A CA 1
ATOM 1484 C C . LYS A 1 198 ? 13.881 23.926 -3.332 1.00 84.25 198 LYS A C 1
ATOM 1486 O O . LYS A 1 198 ? 13.178 22.992 -2.948 1.00 84.25 198 LYS A O 1
ATOM 1491 N N . ILE A 1 199 ? 13.757 25.165 -2.853 1.00 88.50 199 ILE A N 1
ATOM 1492 C CA . ILE A 1 199 ? 12.809 25.519 -1.788 1.00 88.50 199 ILE A CA 1
ATOM 1493 C C . ILE A 1 199 ? 11.370 25.380 -2.284 1.00 88.50 199 ILE A C 1
ATOM 1495 O O . ILE A 1 199 ? 10.566 24.728 -1.622 1.00 88.50 199 ILE A O 1
ATOM 1499 N N . ILE A 1 200 ? 11.046 25.940 -3.452 1.00 89.00 200 ILE A N 1
ATOM 1500 C CA . ILE A 1 200 ? 9.684 25.923 -4.002 1.00 89.00 200 ILE A CA 1
ATOM 1501 C C . ILE A 1 200 ? 9.244 24.491 -4.302 1.00 89.00 200 ILE A C 1
ATOM 1503 O O . ILE A 1 200 ? 8.173 24.074 -3.869 1.00 89.00 200 ILE A O 1
ATOM 1507 N N . THR A 1 201 ? 10.071 23.719 -5.003 1.00 88.06 201 THR A N 1
ATOM 1508 C CA . THR A 1 201 ? 9.741 22.338 -5.386 1.00 88.06 201 THR A CA 1
ATOM 1509 C C . THR A 1 201 ? 9.599 21.452 -4.152 1.00 88.06 201 THR A C 1
ATOM 1511 O O . THR A 1 201 ? 8.636 20.697 -4.052 1.00 88.06 201 THR A O 1
ATOM 1514 N N . THR A 1 202 ? 10.467 21.610 -3.147 1.00 89.00 202 THR A N 1
ATOM 1515 C CA . THR A 1 202 ? 10.327 20.904 -1.862 1.00 89.00 202 THR A CA 1
ATOM 1516 C C . THR A 1 202 ? 9.055 21.313 -1.127 1.00 89.00 202 THR A C 1
ATOM 1518 O O . THR A 1 202 ? 8.318 20.440 -0.680 1.00 89.00 202 THR A O 1
ATOM 1521 N N . ALA A 1 203 ? 8.760 22.612 -1.023 1.00 91.75 203 ALA A N 1
ATOM 1522 C CA . ALA A 1 203 ? 7.563 23.107 -0.347 1.00 91.75 203 ALA A CA 1
ATOM 1523 C C . ALA A 1 203 ? 6.279 22.601 -1.016 1.00 91.75 203 ALA A C 1
ATOM 1525 O O . ALA A 1 203 ? 5.345 22.203 -0.323 1.00 91.75 203 ALA A O 1
ATOM 1526 N N . VAL A 1 204 ? 6.249 22.546 -2.352 1.00 91.31 204 VAL A N 1
ATOM 1527 C CA . VAL A 1 204 ? 5.131 21.975 -3.112 1.00 91.31 204 VAL A CA 1
ATOM 1528 C C . VAL A 1 204 ? 4.973 20.490 -2.799 1.00 91.31 204 VAL A C 1
ATOM 1530 O O . VAL A 1 204 ? 3.879 20.071 -2.434 1.00 91.31 204 VAL A O 1
ATOM 1533 N N . ILE A 1 205 ? 6.043 19.693 -2.884 1.00 90.69 205 ILE A N 1
ATOM 1534 C CA . ILE A 1 205 ? 5.958 18.248 -2.627 1.00 90.69 205 ILE A CA 1
ATOM 1535 C C . ILE A 1 205 ? 5.573 17.956 -1.169 1.00 90.69 205 ILE A C 1
ATOM 1537 O O . ILE A 1 205 ? 4.688 17.138 -0.925 1.00 90.69 205 ILE A O 1
ATOM 1541 N N . VAL A 1 206 ? 6.169 18.648 -0.195 1.00 91.06 206 VAL A N 1
ATOM 1542 C CA . VAL A 1 206 ? 5.806 18.518 1.228 1.00 91.06 206 VAL A CA 1
ATOM 1543 C C . VAL A 1 206 ? 4.360 18.957 1.463 1.00 91.06 206 VAL A C 1
ATOM 1545 O O . VAL A 1 206 ? 3.633 18.284 2.189 1.00 91.06 206 VAL A O 1
ATOM 1548 N N . GLY A 1 207 ? 3.914 20.033 0.812 1.00 91.50 207 GLY A N 1
ATOM 1549 C CA . GLY A 1 207 ? 2.525 20.486 0.852 1.00 91.50 207 GLY A CA 1
ATOM 1550 C C . GLY A 1 207 ? 1.553 19.449 0.288 1.00 91.50 207 GLY A C 1
ATOM 1551 O O . GLY A 1 207 ? 0.506 19.213 0.886 1.00 91.50 207 GLY A O 1
ATOM 1552 N N . VAL A 1 208 ? 1.912 18.774 -0.809 1.00 87.62 208 VAL A N 1
ATOM 1553 C CA . VAL A 1 208 ? 1.118 17.679 -1.393 1.00 87.62 208 VAL A CA 1
ATOM 1554 C C . VAL A 1 208 ? 1.038 16.490 -0.432 1.00 87.62 208 VAL A C 1
ATOM 1556 O O . VAL A 1 208 ? -0.062 16.004 -0.173 1.00 87.62 208 VAL A O 1
ATOM 1559 N N . TRP A 1 209 ? 2.157 16.056 0.159 1.00 86.56 209 TRP A N 1
ATOM 1560 C CA . TRP A 1 209 ? 2.146 14.988 1.169 1.00 86.56 209 TRP A CA 1
ATOM 1561 C C . TRP A 1 209 ? 1.324 15.365 2.404 1.00 86.56 209 TRP A C 1
ATOM 1563 O O . TRP A 1 209 ? 0.521 14.561 2.875 1.00 86.56 209 TRP A O 1
ATOM 1573 N N . GLY A 1 210 ? 1.473 16.597 2.896 1.00 86.38 210 GLY A N 1
ATOM 1574 C CA . GLY A 1 210 ? 0.698 17.123 4.018 1.00 86.38 210 GLY A CA 1
ATOM 1575 C C . GLY A 1 210 ? -0.799 17.178 3.717 1.00 86.38 210 GLY A C 1
ATOM 1576 O O . GLY A 1 210 ? -1.609 16.776 4.549 1.00 86.38 210 GLY A O 1
ATOM 1577 N N . ALA A 1 211 ? -1.182 17.594 2.507 1.00 83.00 211 ALA A N 1
ATOM 1578 C CA . ALA A 1 211 ? -2.574 17.588 2.068 1.00 83.00 211 ALA A CA 1
ATOM 1579 C C . ALA A 1 211 ? -3.149 16.165 2.005 1.00 83.00 211 ALA A C 1
ATOM 1581 O O . ALA A 1 211 ? -4.258 15.938 2.489 1.00 83.00 211 ALA A O 1
ATOM 1582 N N . LEU A 1 212 ? -2.395 15.197 1.471 1.00 77.69 212 LEU A N 1
ATOM 1583 C CA . LEU A 1 212 ? -2.802 13.787 1.449 1.00 77.69 212 LEU A CA 1
ATOM 1584 C C . LEU A 1 212 ? -2.952 13.210 2.864 1.00 77.69 212 LEU A C 1
ATOM 1586 O O . LEU A 1 212 ? -3.926 12.506 3.133 1.00 77.69 212 LEU A O 1
ATOM 1590 N N . LEU A 1 213 ? -2.046 13.555 3.785 1.00 79.31 213 LEU A N 1
ATOM 1591 C CA . LEU A 1 213 ? -2.138 13.161 5.193 1.00 79.31 213 LEU A CA 1
ATOM 1592 C C . LEU A 1 213 ? -3.393 13.744 5.845 1.00 79.31 213 LEU A C 1
ATOM 1594 O O . LEU A 1 213 ? -4.155 13.006 6.466 1.00 79.31 213 LEU A O 1
ATOM 1598 N N . LEU A 1 214 ? -3.652 15.043 5.667 1.00 78.31 214 LEU A N 1
ATOM 1599 C CA . LEU A 1 214 ? -4.851 15.693 6.202 1.00 78.31 214 LEU A CA 1
ATOM 1600 C C . LEU A 1 214 ? -6.132 15.074 5.639 1.00 78.31 214 LEU A C 1
ATOM 1602 O O . LEU A 1 214 ? -7.088 14.881 6.389 1.00 78.31 214 LEU A O 1
ATOM 1606 N N . MET A 1 215 ? -6.155 14.726 4.350 1.00 71.62 215 MET A N 1
ATOM 1607 C CA . MET A 1 215 ? -7.282 14.016 3.740 1.00 71.62 215 MET A CA 1
ATOM 1608 C C . MET A 1 215 ? -7.497 12.633 4.357 1.00 71.62 215 MET A C 1
ATOM 1610 O O . MET A 1 215 ? -8.647 12.266 4.585 1.00 71.62 215 MET A O 1
ATOM 1614 N N . GLY A 1 216 ? -6.421 11.891 4.638 1.00 73.19 216 GLY A N 1
ATOM 1615 C CA . GLY A 1 216 ? -6.490 10.570 5.263 1.00 73.19 216 GLY A CA 1
ATOM 1616 C C . GLY A 1 216 ? -6.940 10.621 6.725 1.00 73.19 216 GLY A C 1
ATOM 1617 O O . GLY A 1 216 ? -7.860 9.902 7.105 1.00 73.19 216 GLY A O 1
ATOM 1618 N N . VAL A 1 217 ? -6.340 11.497 7.536 1.00 72.31 217 VAL A N 1
ATOM 1619 C CA . VAL A 1 217 ? -6.668 11.647 8.968 1.00 72.31 217 VAL A CA 1
ATOM 1620 C C . VAL A 1 217 ? -8.073 12.219 9.172 1.00 72.31 217 VAL A C 1
ATOM 1622 O O . VAL A 1 217 ? -8.769 11.831 10.103 1.00 72.31 217 VAL A O 1
ATOM 1625 N N . SER A 1 218 ? -8.519 13.112 8.285 1.00 70.00 218 SER A N 1
ATOM 1626 C CA . SER A 1 218 ? -9.843 13.740 8.378 1.00 70.00 218 SER A CA 1
ATOM 1627 C C . SER A 1 218 ? -10.959 12.926 7.711 1.00 70.00 218 SER A C 1
ATOM 1629 O O . SER A 1 218 ? -12.053 13.460 7.522 1.00 70.00 218 SER A O 1
ATOM 1631 N N . ASP A 1 219 ? -10.708 11.681 7.286 1.00 68.19 219 ASP A N 1
ATOM 1632 C CA . ASP A 1 219 ? -11.739 10.812 6.711 1.00 68.19 219 ASP A CA 1
ATOM 1633 C C . ASP A 1 219 ? -12.398 9.951 7.807 1.00 68.19 219 ASP A C 1
ATOM 1635 O O . ASP A 1 219 ? -11.794 8.990 8.295 1.00 68.19 219 ASP A O 1
ATOM 1639 N N . PRO A 1 220 ? -13.661 10.236 8.165 1.00 59.88 220 PRO A N 1
ATOM 1640 C CA . PRO A 1 220 ? -14.383 9.513 9.210 1.00 59.88 220 PRO A CA 1
ATOM 1641 C C . PRO A 1 220 ? -14.717 8.051 8.863 1.00 59.88 220 PRO A C 1
ATOM 1643 O O . PRO A 1 220 ? -15.116 7.285 9.743 1.00 59.88 220 PRO A O 1
ATOM 1646 N N . ASN A 1 221 ? -14.530 7.621 7.610 1.00 60.44 221 ASN A N 1
ATOM 1647 C CA . ASN A 1 221 ? -14.621 6.209 7.224 1.00 60.44 221 ASN A CA 1
ATOM 1648 C C . ASN A 1 221 ? -13.295 5.442 7.412 1.00 60.44 221 ASN A C 1
ATOM 1650 O O . ASN A 1 221 ? -13.215 4.263 7.050 1.00 60.44 221 ASN A O 1
ATOM 1654 N N . GLY A 1 222 ? -12.281 6.086 8.000 1.00 57.62 222 GLY A N 1
ATOM 1655 C CA . GLY A 1 222 ? -11.017 5.473 8.398 1.00 57.62 222 GLY A CA 1
ATOM 1656 C C . GLY A 1 222 ? -9.913 5.567 7.349 1.00 57.62 222 GLY A C 1
ATOM 1657 O O . GLY A 1 222 ? -9.223 4.569 7.175 1.00 57.62 222 GLY A O 1
ATOM 1658 N N . GLY A 1 223 ? -9.772 6.713 6.655 1.00 54.47 223 GLY A N 1
ATOM 1659 C CA . GLY A 1 223 ? -8.632 7.157 5.809 1.00 54.47 223 GLY A CA 1
ATOM 1660 C C . GLY A 1 223 ? -8.203 6.272 4.631 1.00 54.47 223 GLY A C 1
ATOM 1661 O O . GLY A 1 223 ? -8.081 6.714 3.490 1.00 54.47 223 GLY A O 1
ATOM 1662 N N . ILE A 1 224 ? -7.978 4.998 4.913 1.00 55.62 224 ILE A N 1
ATOM 1663 C CA . ILE A 1 224 ? -7.474 3.941 4.050 1.00 55.62 224 ILE A CA 1
ATOM 1664 C C . ILE A 1 224 ? -8.563 3.449 3.093 1.00 55.62 224 ILE A C 1
ATOM 1666 O O . ILE A 1 224 ? -8.285 3.266 1.913 1.00 55.62 224 ILE A O 1
ATOM 1670 N N . LYS A 1 225 ? -9.812 3.264 3.548 1.00 56.34 225 LYS A N 1
ATOM 1671 C CA . LYS A 1 225 ? -10.852 2.579 2.748 1.00 56.34 225 LYS A CA 1
ATOM 1672 C C . LYS A 1 225 ? -11.145 3.249 1.412 1.00 56.34 225 LYS A C 1
ATOM 1674 O O . LYS A 1 225 ? -11.405 2.555 0.432 1.00 56.34 225 LYS A O 1
ATOM 1679 N N . ILE A 1 226 ? -11.099 4.578 1.371 1.00 58.41 226 ILE A N 1
ATOM 1680 C CA . ILE A 1 226 ? -11.368 5.305 0.138 1.00 58.41 226 ILE A CA 1
ATOM 1681 C C . ILE A 1 226 ? -10.094 5.371 -0.714 1.00 58.41 226 ILE A C 1
ATOM 1683 O O . ILE A 1 226 ? -10.184 5.116 -1.906 1.00 58.41 226 ILE A O 1
ATOM 1687 N N . MET A 1 227 ? -8.900 5.617 -0.158 1.00 65.94 227 MET A N 1
ATOM 1688 C CA . MET A 1 227 ? -7.648 5.703 -0.946 1.00 65.94 227 MET A CA 1
ATOM 1689 C C . MET A 1 227 ? -7.122 4.356 -1.467 1.00 65.94 227 MET A C 1
ATOM 1691 O O . MET A 1 227 ? -6.392 4.323 -2.460 1.00 65.94 227 MET A O 1
ATOM 1695 N N . TYR A 1 228 ? -7.502 3.244 -0.840 1.00 70.50 228 TYR A N 1
ATOM 1696 C CA . TYR A 1 228 ? -6.987 1.914 -1.162 1.00 70.50 228 TYR A CA 1
ATOM 1697 C C . TYR A 1 228 ? -7.279 1.459 -2.609 1.00 70.50 228 TYR A C 1
ATOM 1699 O O . TYR A 1 228 ? -6.345 1.015 -3.279 1.00 70.50 228 TYR A O 1
ATOM 1707 N N . PRO A 1 229 ? -8.499 1.634 -3.163 1.00 71.69 229 PRO A N 1
ATOM 1708 C CA . PRO A 1 229 ? -8.755 1.416 -4.588 1.00 71.69 229 PRO A CA 1
ATOM 1709 C C . PRO A 1 229 ? -7.820 2.186 -5.530 1.00 71.69 229 PRO A C 1
ATOM 1711 O O . PRO A 1 229 ? -7.336 1.617 -6.507 1.00 71.69 229 PRO A O 1
ATOM 1714 N N . LEU A 1 230 ? -7.533 3.460 -5.237 1.00 75.44 230 LEU A N 1
ATOM 1715 C CA . LEU A 1 230 ? -6.639 4.269 -6.069 1.00 75.44 230 LEU A CA 1
ATOM 1716 C C . LEU A 1 230 ? -5.197 3.752 -5.994 1.00 75.44 230 LEU A C 1
ATOM 1718 O O . LEU A 1 230 ? -4.523 3.688 -7.021 1.00 75.44 230 LEU A O 1
ATOM 1722 N N . PHE A 1 231 ? -4.740 3.349 -4.805 1.00 78.25 231 PHE A N 1
ATOM 1723 C CA . PHE A 1 231 ? -3.418 2.746 -4.614 1.00 78.25 231 PHE A CA 1
ATOM 1724 C C . PHE A 1 231 ? -3.267 1.446 -5.413 1.00 78.25 231 PHE A C 1
ATOM 1726 O O . PHE A 1 231 ? -2.283 1.278 -6.131 1.00 78.25 231 PHE A O 1
ATOM 1733 N N . GLY A 1 232 ? -4.271 0.566 -5.356 1.00 82.19 232 GLY A N 1
ATOM 1734 C CA . GLY A 1 232 ? -4.278 -0.689 -6.110 1.00 82.19 232 GLY A CA 1
ATOM 1735 C C . GLY A 1 232 ? -4.181 -0.471 -7.621 1.00 82.19 232 GLY A C 1
ATOM 1736 O O . GLY A 1 232 ? -3.297 -1.036 -8.264 1.00 82.19 232 GLY A O 1
ATOM 1737 N N . ILE A 1 233 ? -5.029 0.405 -8.173 1.00 84.69 233 ILE A N 1
ATOM 1738 C CA . ILE A 1 233 ? -5.011 0.739 -9.607 1.00 84.69 233 ILE A CA 1
ATOM 1739 C C . ILE A 1 233 ? -3.677 1.384 -9.997 1.00 84.69 233 ILE A C 1
ATOM 1741 O O . ILE A 1 233 ? -3.089 1.010 -11.005 1.00 84.69 233 ILE A O 1
ATOM 1745 N N . SER A 1 234 ? -3.161 2.322 -9.196 1.00 85.06 234 SER A N 1
ATOM 1746 C CA . SER A 1 234 ? -1.895 3.006 -9.498 1.00 85.06 234 SER A CA 1
ATOM 1747 C C . SER A 1 234 ? -0.718 2.030 -9.550 1.00 85.06 234 SER A C 1
ATOM 1749 O O . SER A 1 234 ? 0.102 2.111 -10.463 1.00 85.06 234 SER A O 1
ATOM 1751 N N . ASN A 1 235 ? -0.655 1.070 -8.623 1.00 87.56 235 ASN A N 1
ATOM 1752 C CA . ASN A 1 235 ? 0.400 0.056 -8.609 1.00 87.56 235 ASN A CA 1
ATOM 1753 C C . ASN A 1 235 ? 0.331 -0.868 -9.826 1.00 87.56 235 ASN A C 1
ATOM 1755 O O . ASN A 1 235 ? 1.363 -1.149 -10.433 1.00 87.56 235 ASN A O 1
ATOM 1759 N N . GLN A 1 236 ? -0.871 -1.303 -10.206 1.00 89.62 236 GLN A N 1
ATOM 1760 C CA . GLN A 1 236 ? -1.068 -2.105 -11.414 1.00 89.62 236 GLN A CA 1
ATOM 1761 C C . GLN A 1 236 ? -0.680 -1.319 -12.671 1.00 89.62 236 GLN A C 1
ATOM 1763 O O . GLN A 1 236 ? 0.065 -1.802 -13.512 1.00 89.62 236 GLN A O 1
ATOM 1768 N N . LEU A 1 237 ? -1.079 -0.051 -12.766 1.00 90.44 237 LEU A N 1
ATOM 1769 C CA . LEU A 1 237 ? -0.704 0.810 -13.887 1.00 90.44 237 LEU A CA 1
ATOM 1770 C C . LEU A 1 237 ? 0.818 1.019 -13.987 1.00 90.44 237 LEU A C 1
ATOM 1772 O O . LEU A 1 237 ? 1.362 0.994 -15.090 1.00 90.44 237 LEU A O 1
ATOM 1776 N N . ILE A 1 238 ? 1.529 1.170 -12.865 1.00 88.56 238 ILE A N 1
ATOM 1777 C CA . ILE A 1 238 ? 3.002 1.231 -12.855 1.00 88.56 238 ILE A CA 1
ATOM 1778 C C . ILE A 1 238 ? 3.611 -0.110 -13.289 1.00 88.56 238 ILE A C 1
ATOM 1780 O O . ILE A 1 238 ? 4.590 -0.113 -14.041 1.00 88.56 238 ILE A O 1
ATOM 1784 N N . ALA A 1 239 ? 3.036 -1.239 -12.864 1.00 90.31 239 ALA A N 1
ATOM 1785 C CA . ALA A 1 239 ? 3.459 -2.564 -13.312 1.00 90.31 239 ALA A CA 1
ATOM 1786 C C . ALA A 1 239 ? 3.297 -2.717 -14.833 1.00 90.31 239 ALA A C 1
ATOM 1788 O O . ALA A 1 239 ? 4.247 -3.138 -15.500 1.00 90.31 239 ALA A O 1
ATOM 1789 N N . ALA A 1 240 ? 2.176 -2.264 -15.398 1.00 93.12 240 ALA A N 1
ATOM 1790 C CA . ALA A 1 240 ? 1.949 -2.237 -16.839 1.00 93.12 240 ALA A CA 1
ATOM 1791 C C . ALA A 1 240 ? 3.007 -1.394 -17.570 1.00 93.12 240 ALA A C 1
ATOM 1793 O O . ALA A 1 240 ? 3.554 -1.838 -18.580 1.00 93.12 240 ALA A O 1
ATOM 1794 N N . VAL A 1 241 ? 3.362 -0.211 -17.049 1.00 92.06 241 VAL A N 1
ATOM 1795 C CA . VAL A 1 241 ? 4.449 0.611 -17.617 1.00 92.06 241 VAL A CA 1
ATOM 1796 C C . VAL A 1 241 ? 5.785 -0.134 -17.573 1.00 92.06 241 VAL A C 1
ATOM 1798 O O . VAL A 1 241 ? 6.492 -0.188 -18.581 1.00 92.06 241 VAL A O 1
ATOM 1801 N N . ALA A 1 242 ? 6.134 -0.733 -16.434 1.00 91.19 242 ALA A N 1
ATOM 1802 C CA . ALA A 1 242 ? 7.386 -1.468 -16.279 1.00 91.19 242 ALA A CA 1
ATOM 1803 C C . ALA A 1 242 ? 7.465 -2.660 -17.246 1.00 91.19 242 ALA A C 1
ATOM 1805 O O . ALA A 1 242 ? 8.452 -2.801 -17.971 1.00 91.19 242 ALA A O 1
ATOM 1806 N N . LEU A 1 243 ? 6.413 -3.477 -17.315 1.00 93.31 243 LEU A N 1
ATOM 1807 C CA . LEU A 1 243 ? 6.329 -4.626 -18.217 1.00 93.31 243 LEU A CA 1
ATOM 1808 C C . LEU A 1 243 ? 6.349 -4.203 -19.692 1.00 93.31 243 LEU A C 1
ATOM 1810 O O . LEU A 1 243 ? 7.008 -4.858 -20.502 1.00 93.31 243 LEU A O 1
ATOM 1814 N N . ALA A 1 244 ? 5.702 -3.090 -20.048 1.00 93.50 244 ALA A N 1
ATOM 1815 C CA . ALA A 1 244 ? 5.734 -2.545 -21.403 1.00 93.50 244 ALA A CA 1
ATOM 1816 C C . ALA A 1 244 ? 7.148 -2.110 -21.808 1.00 93.50 244 ALA A C 1
ATOM 1818 O O . ALA A 1 244 ? 7.615 -2.463 -22.893 1.00 93.50 244 ALA A O 1
ATOM 1819 N N . ILE A 1 245 ? 7.861 -1.404 -20.926 1.00 91.06 245 ILE A N 1
ATOM 1820 C CA . ILE A 1 245 ? 9.252 -1.000 -21.165 1.00 91.06 245 ILE A CA 1
ATOM 1821 C C . ILE A 1 245 ? 10.154 -2.232 -21.286 1.00 91.06 245 ILE A C 1
ATOM 1823 O O . ILE A 1 245 ? 10.938 -2.316 -22.231 1.00 91.06 245 ILE A O 1
ATOM 1827 N N . VAL A 1 246 ? 10.020 -3.214 -20.388 1.00 90.94 246 VAL A N 1
ATOM 1828 C CA . VAL A 1 246 ? 10.786 -4.470 -20.457 1.00 90.94 246 VAL A CA 1
ATOM 1829 C C . VAL A 1 246 ? 10.522 -5.192 -21.780 1.00 90.94 246 VAL A C 1
ATOM 1831 O O . VAL A 1 246 ? 11.469 -5.610 -22.441 1.00 90.94 246 VAL A O 1
ATOM 1834 N N . CYS A 1 247 ? 9.266 -5.278 -22.218 1.00 91.75 247 CYS A N 1
ATOM 1835 C CA . CYS A 1 247 ? 8.899 -5.880 -23.499 1.00 91.75 247 CYS A CA 1
ATOM 1836 C C . CYS A 1 247 ? 9.588 -5.174 -24.683 1.00 91.75 247 CYS A C 1
ATOM 1838 O O . CYS A 1 247 ? 10.237 -5.827 -25.503 1.00 91.75 247 CYS A O 1
ATOM 1840 N N . VAL A 1 248 ? 9.543 -3.836 -24.728 1.00 90.56 248 VAL A N 1
ATOM 1841 C CA . VAL A 1 248 ? 10.241 -3.032 -25.750 1.00 90.56 248 VAL A CA 1
ATOM 1842 C C . VAL A 1 248 ? 11.750 -3.297 -25.732 1.00 90.56 248 VAL A C 1
ATOM 1844 O O . VAL A 1 248 ? 12.358 -3.455 -26.792 1.00 90.56 248 VAL A O 1
ATOM 1847 N N . MET A 1 249 ? 12.363 -3.368 -24.549 1.00 87.81 249 MET A N 1
ATOM 1848 C CA . MET A 1 249 ? 13.805 -3.587 -24.397 1.00 87.81 249 MET A CA 1
ATOM 1849 C C . MET A 1 249 ? 14.237 -4.990 -24.837 1.00 87.81 249 MET A C 1
ATOM 1851 O O . MET A 1 249 ? 15.238 -5.119 -25.540 1.00 87.81 249 MET A O 1
ATOM 1855 N N . VAL A 1 250 ? 13.474 -6.033 -24.497 1.00 89.50 250 VAL A N 1
ATOM 1856 C CA . VAL A 1 250 ? 13.740 -7.418 -24.934 1.00 89.50 250 VAL A CA 1
ATOM 1857 C C . VAL A 1 250 ? 13.699 -7.521 -26.461 1.00 89.50 250 VAL A C 1
ATOM 1859 O O . VAL A 1 250 ? 14.583 -8.133 -27.063 1.00 89.50 250 VAL A O 1
ATOM 1862 N N . ILE A 1 251 ? 12.719 -6.869 -27.093 1.00 88.69 251 ILE A N 1
ATOM 1863 C CA . ILE A 1 251 ? 12.596 -6.803 -28.557 1.00 88.69 251 ILE A CA 1
ATOM 1864 C C . ILE A 1 251 ? 13.786 -6.058 -29.166 1.00 88.69 251 ILE A C 1
ATOM 1866 O O . ILE A 1 251 ? 14.394 -6.548 -30.115 1.00 88.69 251 ILE A O 1
ATOM 1870 N N . ARG A 1 252 ? 14.167 -4.908 -28.599 1.00 85.44 252 ARG A N 1
ATOM 1871 C CA . ARG A 1 252 ? 15.287 -4.092 -29.096 1.00 85.44 252 ARG A CA 1
ATOM 1872 C C . ARG A 1 252 ? 16.642 -4.792 -28.979 1.00 85.44 252 ARG A C 1
ATOM 1874 O O . ARG A 1 252 ? 17.482 -4.622 -29.858 1.00 85.44 252 ARG A O 1
ATOM 1881 N N . LYS A 1 253 ? 16.847 -5.607 -27.939 1.00 83.94 253 LYS A N 1
ATOM 1882 C CA . LYS A 1 253 ? 18.048 -6.450 -27.788 1.00 83.94 253 LYS A CA 1
ATOM 1883 C C . LYS A 1 253 ? 18.027 -7.708 -28.677 1.00 83.94 253 LYS A C 1
ATOM 1885 O O . LYS A 1 253 ? 19.010 -8.435 -28.719 1.00 83.94 253 LYS A O 1
ATOM 1890 N N . GLY A 1 254 ? 16.937 -7.969 -29.403 1.00 83.56 254 GLY A N 1
ATOM 1891 C CA . GLY A 1 254 ? 16.835 -9.069 -30.372 1.00 83.56 254 GLY A CA 1
ATOM 1892 C C . GLY A 1 254 ? 16.410 -10.408 -29.800 1.00 83.56 254 GLY A C 1
ATOM 1893 O O . GLY A 1 254 ? 16.362 -11.409 -30.514 1.00 83.56 254 GLY A O 1
ATOM 1894 N N . TYR A 1 255 ? 16.007 -10.434 -28.535 1.00 86.19 255 TYR A N 1
ATOM 1895 C CA . TYR A 1 255 ? 15.539 -11.633 -27.850 1.00 86.19 255 TYR A CA 1
ATOM 1896 C C . TYR A 1 255 ? 14.066 -11.939 -28.164 1.00 86.19 255 TYR A C 1
ATOM 1898 O O . TYR A 1 255 ? 13.281 -12.232 -27.263 1.00 86.19 255 TYR A O 1
ATOM 1906 N N . LEU A 1 256 ? 13.676 -11.911 -29.446 1.00 84.44 256 LEU A N 1
ATOM 1907 C CA . LEU A 1 256 ? 12.282 -12.075 -29.896 1.00 84.44 256 LEU A CA 1
ATOM 1908 C C . LEU A 1 256 ? 11.628 -13.366 -29.381 1.00 84.44 256 LEU A C 1
ATOM 1910 O O . LEU A 1 256 ? 10.459 -13.362 -29.002 1.00 84.44 256 LEU A O 1
ATOM 1914 N N . LYS A 1 257 ? 12.400 -14.456 -29.283 1.00 88.44 257 LYS A N 1
ATOM 1915 C CA . LYS A 1 257 ? 11.936 -15.746 -28.743 1.00 88.44 257 LYS A CA 1
ATOM 1916 C C . LYS A 1 257 ? 11.460 -15.660 -27.285 1.00 88.44 257 LYS A C 1
ATOM 1918 O O . LYS A 1 257 ? 10.640 -16.472 -26.875 1.00 88.44 257 LYS A O 1
ATOM 1923 N N . TRP A 1 258 ? 11.966 -14.707 -26.506 1.00 90.75 258 TRP A N 1
ATOM 1924 C CA . TRP A 1 258 ? 11.717 -14.587 -25.064 1.00 90.75 258 TRP A CA 1
ATOM 1925 C C . TRP A 1 258 ? 10.703 -13.491 -24.710 1.00 90.75 258 TRP A C 1
ATOM 1927 O O . TRP A 1 258 ? 10.367 -13.320 -23.543 1.00 90.75 258 TRP A O 1
ATOM 1937 N N . VAL A 1 259 ? 10.171 -12.775 -25.706 1.00 92.12 259 VAL A N 1
ATOM 1938 C CA . VAL A 1 259 ? 9.226 -11.654 -25.527 1.00 92.12 259 VAL A CA 1
ATOM 1939 C C . VAL A 1 259 ? 7.923 -12.078 -24.860 1.00 92.12 259 VAL A C 1
ATOM 1941 O O . VAL A 1 259 ? 7.308 -11.281 -24.157 1.00 92.12 259 VAL A O 1
ATOM 1944 N N . TRP A 1 260 ? 7.506 -13.333 -25.026 1.00 92.94 260 TRP A N 1
ATOM 1945 C CA . TRP A 1 260 ? 6.300 -13.846 -24.378 1.00 92.94 260 TRP A CA 1
ATOM 1946 C C . TRP A 1 260 ? 6.387 -13.798 -22.843 1.00 92.94 260 TRP A C 1
ATOM 1948 O O . TRP A 1 260 ? 5.347 -13.655 -22.205 1.00 92.94 260 TRP A O 1
ATOM 1958 N N . ILE A 1 261 ? 7.596 -13.847 -22.258 1.00 92.62 261 ILE A N 1
ATOM 1959 C CA . ILE A 1 261 ? 7.799 -13.795 -20.801 1.00 92.62 261 ILE A CA 1
ATOM 1960 C C . ILE A 1 261 ? 7.277 -12.473 -20.214 1.00 92.62 261 ILE A C 1
ATOM 1962 O O . ILE A 1 261 ? 6.466 -12.539 -19.296 1.00 92.62 261 ILE A O 1
ATOM 1966 N N . PRO A 1 262 ? 7.682 -11.281 -20.701 1.00 92.56 262 PRO A N 1
ATOM 1967 C CA . PRO A 1 262 ? 7.080 -10.024 -20.256 1.00 92.56 262 PRO A CA 1
ATOM 1968 C C . PRO A 1 262 ? 5.726 -9.719 -20.916 1.00 92.56 262 PRO A C 1
ATOM 1970 O O . PRO A 1 262 ? 4.898 -9.052 -20.301 1.00 92.56 262 PRO A O 1
ATOM 1973 N N . ALA A 1 263 ? 5.470 -10.177 -22.147 1.00 92.75 263 ALA A N 1
ATOM 1974 C CA . ALA A 1 263 ? 4.258 -9.802 -22.879 1.00 92.75 263 ALA A CA 1
ATOM 1975 C C . ALA A 1 263 ? 2.982 -10.468 -22.341 1.00 92.75 263 ALA A C 1
ATOM 1977 O O . ALA A 1 263 ? 1.942 -9.819 -22.290 1.00 92.75 263 ALA A O 1
ATOM 1978 N N . LEU A 1 264 ? 3.038 -11.736 -21.924 1.00 95.19 264 LEU A N 1
ATOM 1979 C CA . LEU A 1 264 ? 1.876 -12.431 -21.362 1.00 95.19 264 LEU A CA 1
ATOM 1980 C C . LEU A 1 264 ? 1.353 -11.763 -20.074 1.00 95.19 264 LEU A C 1
ATOM 1982 O O . LEU A 1 264 ? 0.169 -11.418 -20.043 1.00 95.19 264 LEU A O 1
ATOM 1986 N N . PRO A 1 265 ? 2.183 -11.517 -19.038 1.00 94.75 265 PRO A N 1
ATOM 1987 C CA . PRO A 1 265 ? 1.732 -10.805 -17.848 1.00 94.75 265 PRO A CA 1
ATOM 1988 C C . PRO A 1 265 ? 1.338 -9.358 -18.156 1.00 94.75 265 PRO A C 1
ATOM 1990 O O . PRO A 1 265 ? 0.390 -8.874 -17.551 1.00 94.75 265 PRO A O 1
ATOM 1993 N N . LEU A 1 266 ? 1.981 -8.691 -19.127 1.00 95.00 266 LEU A N 1
ATOM 1994 C CA . LEU A 1 266 ? 1.570 -7.354 -19.570 1.00 95.00 266 LEU A CA 1
ATOM 1995 C C . LEU A 1 266 ? 0.140 -7.348 -20.114 1.00 95.00 266 LEU A C 1
ATOM 1997 O O . LEU A 1 266 ? -0.656 -6.502 -19.727 1.00 95.00 266 LEU A O 1
ATOM 2001 N N . VAL A 1 267 ? -0.186 -8.272 -21.021 1.00 95.12 267 VAL A N 1
ATOM 2002 C CA . VAL A 1 267 ? -1.527 -8.350 -21.616 1.00 95.12 267 VAL A CA 1
ATOM 2003 C C . VAL A 1 267 ? -2.561 -8.646 -20.537 1.00 95.12 267 VAL A C 1
ATOM 2005 O O . VAL A 1 267 ? -3.588 -7.975 -20.486 1.00 95.12 267 VAL A O 1
ATOM 2008 N N . TRP A 1 268 ? -2.276 -9.600 -19.649 1.00 95.62 268 TRP A N 1
ATOM 2009 C CA . TRP A 1 268 ? -3.159 -9.919 -18.530 1.00 95.62 268 TRP A CA 1
ATOM 2010 C C . TRP A 1 268 ? -3.407 -8.708 -17.621 1.00 95.62 268 TRP A C 1
ATOM 2012 O O . TRP A 1 268 ? -4.560 -8.354 -17.373 1.00 95.62 268 TRP A O 1
ATOM 2022 N N . ASP A 1 269 ? -2.336 -8.055 -17.166 1.00 94.56 269 ASP A N 1
ATOM 2023 C CA . ASP A 1 269 ? -2.403 -6.884 -16.290 1.00 94.56 269 ASP A CA 1
ATOM 2024 C C . ASP A 1 269 ? -3.170 -5.737 -16.955 1.00 94.56 269 ASP A C 1
ATOM 2026 O O . ASP A 1 269 ? -4.139 -5.232 -16.394 1.00 94.56 269 ASP A O 1
ATOM 2030 N N . VAL A 1 270 ? -2.838 -5.389 -18.201 1.00 94.44 270 VAL A N 1
ATOM 2031 C CA . VAL A 1 270 ? -3.550 -4.342 -18.948 1.00 94.44 270 VAL A CA 1
ATOM 2032 C C . VAL A 1 270 ? -5.034 -4.678 -19.086 1.00 94.44 270 VAL A C 1
ATOM 2034 O O . VAL A 1 270 ? -5.865 -3.812 -18.828 1.00 94.44 270 VAL A O 1
ATOM 2037 N N . CYS A 1 271 ? -5.394 -5.914 -19.441 1.00 94.50 271 CYS A N 1
ATOM 2038 C CA . CYS A 1 271 ? -6.794 -6.312 -19.588 1.00 94.50 271 CYS A CA 1
ATOM 2039 C C . CYS A 1 271 ? -7.582 -6.167 -18.280 1.00 94.50 271 CYS A C 1
ATOM 2041 O O . CYS A 1 271 ? -8.644 -5.542 -18.275 1.00 94.50 271 CYS A O 1
ATOM 2043 N N . VAL A 1 272 ? -7.071 -6.718 -17.176 1.00 94.06 272 VAL A N 1
ATOM 2044 C CA . VAL A 1 272 ? -7.756 -6.681 -15.875 1.00 94.06 272 VAL A CA 1
ATOM 2045 C C . VAL A 1 272 ? -7.816 -5.253 -15.338 1.00 94.06 272 VAL A C 1
ATOM 2047 O O . VAL A 1 272 ? -8.884 -4.785 -14.936 1.00 94.06 272 VAL A O 1
ATOM 2050 N N . THR A 1 273 ? -6.700 -4.531 -15.388 1.00 92.62 273 THR A N 1
ATOM 2051 C CA . THR A 1 273 ? -6.567 -3.185 -14.825 1.00 92.62 273 THR A CA 1
ATOM 2052 C C . THR A 1 273 ? -7.381 -2.163 -15.614 1.00 92.62 273 THR A C 1
ATOM 2054 O O . THR A 1 273 ? -8.050 -1.317 -15.013 1.00 92.62 273 THR A O 1
ATOM 2057 N N . PHE A 1 274 ? -7.413 -2.251 -16.950 1.00 93.12 274 PHE A N 1
ATOM 2058 C CA . PHE A 1 274 ? -8.241 -1.360 -17.771 1.00 93.12 274 PHE A CA 1
ATOM 2059 C C . PHE A 1 274 ? -9.725 -1.685 -17.620 1.00 93.12 274 PHE A C 1
ATOM 2061 O O . PHE A 1 274 ? -10.524 -0.756 -17.518 1.00 93.12 274 PHE A O 1
ATOM 2068 N N . ALA A 1 275 ? -10.108 -2.965 -17.550 1.00 92.44 275 ALA A N 1
ATOM 2069 C CA . ALA A 1 275 ? -11.499 -3.348 -17.310 1.00 92.44 275 ALA A CA 1
ATOM 2070 C C . ALA A 1 275 ? -11.991 -2.850 -15.941 1.00 92.44 275 ALA A C 1
ATOM 2072 O O . ALA A 1 275 ? -13.055 -2.233 -15.851 1.00 92.44 275 ALA A O 1
ATOM 2073 N N . ALA A 1 276 ? -11.195 -3.042 -14.886 1.00 90.81 276 ALA A N 1
ATOM 2074 C CA . ALA A 1 276 ? -11.505 -2.539 -13.551 1.00 90.81 276 ALA A CA 1
ATOM 2075 C C . ALA A 1 276 ? -11.574 -1.004 -13.520 1.00 90.81 276 ALA A C 1
ATOM 2077 O O . ALA A 1 276 ? -12.531 -0.441 -12.988 1.00 90.81 276 ALA A O 1
ATOM 2078 N N . SER A 1 277 ? -10.609 -0.316 -14.139 1.00 90.31 277 SER A N 1
ATOM 2079 C CA . SER A 1 277 ? -10.602 1.152 -14.228 1.00 90.31 277 SER A CA 1
ATOM 2080 C C . SER A 1 277 ? -11.816 1.674 -14.994 1.00 90.31 277 SER A C 1
ATOM 2082 O O . SER A 1 277 ? -12.449 2.636 -14.566 1.00 90.31 277 SER A O 1
ATOM 2084 N N . TRP A 1 278 ? -12.199 1.005 -16.084 1.00 90.44 278 TRP A N 1
ATOM 2085 C CA . TRP A 1 278 ? -13.394 1.340 -16.852 1.00 90.44 278 TRP A CA 1
ATOM 2086 C C . TRP A 1 278 ? -14.660 1.222 -16.003 1.00 90.44 278 TRP A C 1
ATOM 2088 O O . TRP A 1 278 ? -15.457 2.156 -15.957 1.00 90.44 278 TRP A O 1
ATOM 2098 N N . GLN A 1 279 ? -14.827 0.120 -15.267 1.00 90.62 279 GLN A N 1
ATOM 2099 C CA . GLN A 1 279 ? -15.955 -0.053 -14.346 1.00 90.62 279 GLN A CA 1
ATOM 2100 C C . GLN A 1 279 ? -15.948 1.008 -13.238 1.00 90.62 279 GLN A C 1
ATOM 2102 O O . GLN A 1 279 ? -16.985 1.592 -12.936 1.00 90.62 279 GLN A O 1
ATOM 2107 N N . LYS A 1 280 ? -14.786 1.319 -12.657 1.00 88.31 280 LYS A N 1
ATOM 2108 C CA . LYS A 1 280 ? -14.657 2.357 -11.625 1.00 88.31 280 LYS A CA 1
ATOM 2109 C C . LYS A 1 280 ? -14.972 3.766 -12.134 1.00 88.31 280 LYS A C 1
ATOM 2111 O O . LYS A 1 280 ? -15.488 4.578 -11.369 1.00 88.31 280 LYS A O 1
ATOM 2116 N N . ILE A 1 281 ? -14.681 4.071 -13.395 1.00 88.81 281 ILE A N 1
ATOM 2117 C CA . ILE A 1 281 ? -14.925 5.395 -13.981 1.00 88.81 281 ILE A CA 1
ATOM 2118 C C . ILE A 1 281 ? -16.366 5.510 -14.498 1.00 88.81 281 ILE A C 1
ATOM 2120 O O . ILE A 1 281 ? -17.025 6.509 -14.228 1.00 88.81 281 ILE A O 1
ATOM 2124 N N . PHE A 1 282 ? -16.879 4.504 -15.207 1.00 90.44 282 PHE A N 1
ATOM 2125 C CA . PHE A 1 282 ? -18.125 4.622 -15.975 1.00 90.44 282 PHE A CA 1
ATOM 2126 C C . PHE A 1 282 ? -19.321 3.844 -15.411 1.00 90.44 282 PHE A C 1
ATOM 2128 O O . PHE A 1 282 ? -20.427 4.012 -15.920 1.00 90.44 282 PHE A O 1
ATOM 2135 N N . SER A 1 283 ? -19.150 2.998 -14.388 1.00 90.38 283 SER A N 1
ATOM 2136 C CA . SER A 1 283 ? -20.286 2.266 -13.811 1.00 90.38 283 SER A CA 1
ATOM 2137 C C . SER A 1 283 ? -21.279 3.208 -13.128 1.00 90.38 283 SER A C 1
ATOM 2139 O O . SER A 1 283 ? -20.893 4.127 -12.403 1.00 90.38 283 SER A O 1
ATOM 2141 N N . SER A 1 284 ? -22.569 2.937 -13.326 1.00 88.94 284 SER A N 1
ATOM 2142 C CA . SER A 1 284 ? -23.681 3.610 -12.649 1.00 88.94 284 SER A CA 1
ATOM 2143 C C . SER A 1 284 ? -23.962 3.061 -11.246 1.00 88.94 284 SER A C 1
ATOM 2145 O O . SER A 1 284 ? -24.745 3.656 -10.509 1.00 88.94 284 SER A O 1
ATOM 2147 N N . ASP A 1 285 ? -23.357 1.932 -10.865 1.00 89.31 285 ASP A N 1
ATOM 2148 C CA . ASP A 1 285 ? -23.495 1.372 -9.519 1.00 89.31 285 ASP A CA 1
ATOM 2149 C C . ASP A 1 285 ? -22.694 2.209 -8.512 1.00 89.31 285 ASP A C 1
ATOM 2151 O O . ASP A 1 285 ? -21.484 2.385 -8.657 1.00 89.31 285 ASP A O 1
ATOM 2155 N N . VAL A 1 286 ? -23.367 2.690 -7.466 1.00 83.25 286 VAL A N 1
ATOM 2156 C CA . VAL A 1 286 ? -22.794 3.495 -6.374 1.00 83.25 286 VAL A CA 1
ATOM 2157 C C . VAL A 1 286 ? -21.654 2.771 -5.652 1.00 83.25 286 VAL A C 1
ATOM 2159 O O . VAL A 1 286 ? -20.722 3.420 -5.184 1.00 83.25 286 VAL A O 1
ATOM 2162 N N . ASN A 1 287 ? -21.688 1.439 -5.580 1.00 80.81 287 ASN A N 1
ATOM 2163 C CA . ASN A 1 287 ? -20.651 0.649 -4.909 1.00 80.81 287 ASN A CA 1
ATOM 2164 C C . ASN A 1 287 ? -19.391 0.472 -5.770 1.00 80.81 287 ASN A C 1
ATOM 2166 O O . ASN A 1 287 ? -18.319 0.131 -5.262 1.00 80.81 287 ASN A O 1
ATOM 2170 N N . ILE A 1 288 ? -19.511 0.693 -7.081 1.00 82.44 288 ILE A N 1
ATOM 2171 C CA . ILE A 1 288 ? -18.439 0.461 -8.045 1.00 82.44 288 ILE A CA 1
ATOM 2172 C C . ILE A 1 288 ? -17.898 1.799 -8.549 1.00 82.44 288 ILE A C 1
ATOM 2174 O O . ILE A 1 288 ? -16.710 2.060 -8.371 1.00 82.44 288 ILE A O 1
ATOM 2178 N N . GLY A 1 289 ? -18.742 2.638 -9.149 1.00 86.38 289 GLY A N 1
ATOM 2179 C CA . GLY A 1 289 ? -18.347 3.845 -9.868 1.00 86.38 289 GLY A CA 1
ATOM 2180 C C . GLY A 1 289 ? -18.030 5.042 -8.968 1.00 86.38 289 GLY A C 1
ATOM 2181 O O . GLY A 1 289 ? -18.848 5.442 -8.137 1.00 86.38 289 GLY A O 1
ATOM 2182 N N . TYR A 1 290 ? -16.882 5.693 -9.186 1.00 87.00 290 TYR A N 1
ATOM 2183 C CA . TYR A 1 290 ? -16.480 6.899 -8.451 1.00 87.00 290 TYR A CA 1
ATOM 2184 C C . TYR A 1 290 ? -17.470 8.052 -8.660 1.00 87.00 290 TYR A C 1
ATOM 2186 O O . TYR A 1 290 ? -17.920 8.669 -7.696 1.00 87.00 290 TYR A O 1
ATOM 2194 N N . PHE A 1 291 ? -17.865 8.316 -9.909 1.00 88.81 291 PHE A N 1
ATOM 2195 C CA . PHE A 1 291 ? -18.793 9.406 -10.227 1.00 88.81 291 PHE A CA 1
ATOM 2196 C C . PHE A 1 291 ? -20.242 9.088 -9.829 1.00 88.81 291 PHE A C 1
ATOM 2198 O O . PHE A 1 291 ? -20.972 9.990 -9.409 1.00 88.81 291 PHE A O 1
ATOM 2205 N N . ALA A 1 292 ? -20.644 7.813 -9.870 1.00 88.38 292 ALA A N 1
ATOM 2206 C CA . ALA A 1 292 ? -21.927 7.368 -9.329 1.00 88.38 292 ALA A CA 1
ATOM 2207 C C . ALA A 1 292 ? -21.989 7.614 -7.813 1.00 88.38 292 ALA A C 1
ATOM 2209 O O . ALA A 1 292 ? -22.910 8.284 -7.338 1.00 88.38 292 ALA A O 1
ATOM 2210 N N . SER A 1 293 ? -20.958 7.195 -7.070 1.00 86.25 293 SER A N 1
ATOM 2211 C CA . SER A 1 293 ? -20.840 7.462 -5.632 1.00 86.25 293 SER A CA 1
ATOM 2212 C C . SER A 1 293 ? -20.804 8.955 -5.303 1.00 86.25 293 SER A C 1
ATOM 2214 O O . SER A 1 293 ? -21.440 9.380 -4.337 1.00 86.25 293 SER A O 1
ATOM 2216 N N . TYR A 1 294 ? -20.106 9.763 -6.105 1.00 88.62 294 TYR A N 1
ATOM 2217 C CA . TYR A 1 294 ? -20.097 11.220 -5.970 1.00 88.62 294 TYR A CA 1
ATOM 2218 C C . TYR A 1 294 ? -21.508 11.803 -6.106 1.00 88.62 294 TYR A C 1
ATOM 2220 O O . TYR A 1 294 ? -21.954 12.576 -5.254 1.00 88.62 294 TYR A O 1
ATOM 2228 N N . SER A 1 295 ? -22.227 11.420 -7.165 1.00 90.19 295 SER A N 1
ATOM 2229 C CA . SER A 1 295 ? -23.567 11.939 -7.452 1.00 90.19 295 SER A CA 1
ATOM 2230 C C . SER A 1 295 ? -24.576 11.560 -6.364 1.00 90.19 295 SER A C 1
ATOM 2232 O O . SER A 1 295 ? -25.335 12.418 -5.907 1.00 90.19 295 SER A O 1
ATOM 2234 N N . ALA A 1 296 ? -24.520 10.318 -5.873 1.00 87.75 296 ALA A N 1
ATOM 2235 C CA . ALA A 1 296 ? -25.373 9.826 -4.800 1.00 87.75 296 ALA A CA 1
ATOM 2236 C C . ALA A 1 296 ? -25.098 10.556 -3.478 1.00 87.75 296 ALA A C 1
ATOM 2238 O O . ALA A 1 296 ? -26.031 11.044 -2.839 1.00 87.75 296 ALA A O 1
ATOM 2239 N N . ALA A 1 297 ? -23.826 10.707 -3.093 1.00 85.88 297 ALA A N 1
ATOM 2240 C CA . ALA A 1 297 ? -23.456 11.439 -1.883 1.00 85.88 297 ALA A CA 1
ATOM 2241 C C . ALA A 1 297 ? -23.869 12.920 -1.970 1.00 85.88 297 ALA A C 1
ATOM 2243 O O . ALA A 1 297 ? -24.408 13.476 -1.012 1.00 85.88 297 ALA A O 1
ATOM 2244 N N . LYS A 1 298 ? -23.709 13.551 -3.141 1.00 90.56 298 LYS A N 1
ATOM 2245 C CA . LYS A 1 298 ? -24.160 14.927 -3.388 1.00 90.56 298 LYS A CA 1
ATOM 2246 C C . LYS A 1 298 ? -25.677 15.071 -3.257 1.00 90.56 298 LYS A C 1
ATOM 2248 O O . LYS A 1 298 ? -26.134 16.021 -2.626 1.00 90.56 298 LYS A O 1
ATOM 2253 N N . ALA A 1 299 ? -26.450 14.129 -3.797 1.00 89.94 299 ALA A N 1
ATOM 2254 C CA . ALA A 1 299 ? -27.905 14.114 -3.658 1.00 89.94 299 ALA A CA 1
ATOM 2255 C C . ALA A 1 299 ? -28.344 13.932 -2.193 1.00 89.94 299 ALA A C 1
ATOM 2257 O O . ALA A 1 299 ? -29.265 14.608 -1.735 1.00 89.94 299 ALA A O 1
ATOM 2258 N N . GLN A 1 300 ? -27.653 13.080 -1.429 1.00 85.94 300 GLN A N 1
ATOM 2259 C CA . GLN A 1 300 ? -27.929 12.894 -0.002 1.00 85.94 300 GLN A CA 1
ATOM 2260 C C . GLN A 1 300 ? -27.656 14.164 0.812 1.00 85.94 300 GLN A C 1
ATOM 2262 O O . GLN A 1 300 ? -28.483 14.536 1.644 1.00 85.94 300 GLN A O 1
ATOM 2267 N N . VAL A 1 301 ? -26.553 14.869 0.546 1.00 87.88 301 VAL A N 1
ATOM 2268 C CA . VAL A 1 301 ? -26.262 16.162 1.190 1.00 87.88 301 VAL A CA 1
ATOM 2269 C C . VAL A 1 301 ? -27.307 17.211 0.804 1.00 87.88 301 VAL A C 1
ATOM 2271 O O . VAL A 1 301 ? -27.830 17.903 1.675 1.00 87.88 301 VAL A O 1
ATOM 2274 N N . ALA A 1 302 ? -27.670 17.289 -0.479 1.00 89.81 302 ALA A N 1
ATOM 2275 C CA . ALA A 1 302 ? -28.683 18.223 -0.971 1.00 89.81 302 ALA A CA 1
ATOM 2276 C C . ALA A 1 302 ? -30.086 17.958 -0.395 1.00 89.81 302 ALA A C 1
ATOM 2278 O O . ALA A 1 302 ? -30.890 18.879 -0.305 1.00 89.81 302 ALA A O 1
ATOM 2279 N N . SER A 1 303 ? -30.378 16.723 0.032 1.00 87.31 303 SER A N 1
ATOM 2280 C CA . SER A 1 303 ? -31.666 16.375 0.646 1.00 87.31 303 SER A CA 1
ATOM 2281 C C . SER A 1 303 ? -31.917 17.052 1.998 1.00 87.31 303 SER A C 1
ATOM 2283 O O . SER A 1 303 ? -33.052 17.047 2.470 1.00 87.31 303 SER A O 1
ATOM 2285 N N . GLY A 1 304 ? -30.877 17.587 2.650 1.00 84.56 304 GLY A N 1
ATOM 2286 C CA . GLY A 1 304 ? -30.978 18.242 3.958 1.00 84.56 304 GLY A CA 1
ATOM 2287 C C . GLY A 1 304 ? -31.316 17.308 5.128 1.00 84.56 304 GLY A C 1
ATOM 2288 O O . GLY A 1 304 ? -31.484 17.785 6.243 1.00 84.56 304 GLY A O 1
ATOM 2289 N N . LYS A 1 305 ? -31.408 15.989 4.899 1.00 81.81 305 LYS A N 1
ATOM 2290 C CA . LYS A 1 305 ? -31.796 14.980 5.907 1.00 81.81 305 LYS A CA 1
ATOM 2291 C C . LYS A 1 305 ? -30.624 14.421 6.723 1.00 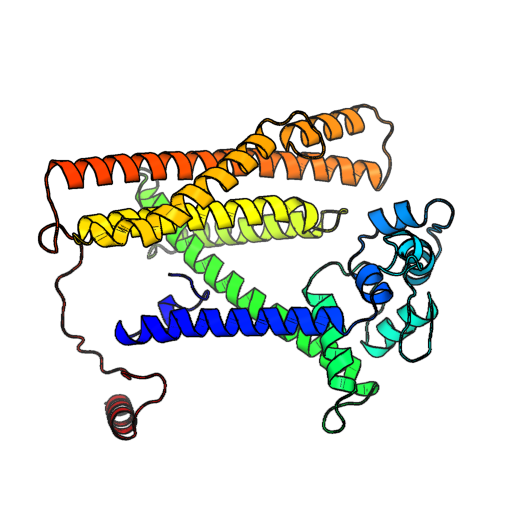81.81 305 LYS A C 1
ATOM 2293 O O . LYS A 1 305 ? -30.835 13.590 7.602 1.00 81.81 305 LYS A O 1
ATOM 2298 N N . LEU A 1 306 ? -29.391 14.811 6.399 1.00 80.00 306 LEU A N 1
ATOM 2299 C CA . LEU A 1 306 ? -28.179 14.331 7.062 1.00 80.00 306 LEU A CA 1
ATOM 2300 C C . LEU A 1 306 ? -27.700 15.337 8.109 1.00 80.00 306 LEU A C 1
ATOM 2302 O O . LEU A 1 306 ? -27.551 16.519 7.810 1.00 80.00 306 LEU A O 1
ATOM 2306 N N . TYR A 1 307 ? -27.371 14.841 9.302 1.00 77.19 307 TYR A N 1
ATOM 2307 C CA . TYR A 1 307 ? -26.871 15.648 10.415 1.00 77.19 307 TYR A CA 1
ATOM 2308 C C . TYR A 1 307 ? -25.659 14.989 11.079 1.00 77.19 307 TYR A C 1
ATOM 2310 O O . TYR A 1 307 ? -25.468 13.772 10.991 1.00 77.19 307 TYR A O 1
ATOM 2318 N N . GLY A 1 308 ? -24.837 15.805 11.744 1.00 77.75 308 GLY A N 1
ATOM 2319 C CA . GLY A 1 308 ? -23.659 15.349 12.484 1.00 77.75 308 GLY A CA 1
ATOM 2320 C C . GLY A 1 308 ? -22.699 14.527 11.621 1.00 77.75 308 GLY A C 1
ATOM 2321 O O . GLY A 1 308 ? -22.393 14.895 10.486 1.00 77.75 308 GLY A O 1
ATOM 2322 N N . LEU A 1 309 ? -22.264 13.380 12.148 1.00 69.19 309 LEU A N 1
ATOM 2323 C CA . LEU A 1 309 ? -21.297 12.491 11.498 1.00 69.19 309 LEU A CA 1
ATOM 2324 C C . LEU A 1 309 ? -21.752 12.040 10.100 1.00 69.19 309 LEU A C 1
ATOM 2326 O O . LEU A 1 309 ? -20.943 11.951 9.183 1.00 69.19 309 LEU A O 1
ATOM 2330 N N . ALA A 1 310 ? -23.050 11.811 9.892 1.00 71.44 310 ALA A N 1
ATOM 2331 C CA . ALA A 1 310 ? -23.557 11.351 8.601 1.00 71.44 310 ALA A CA 1
ATOM 2332 C C . ALA A 1 310 ? -23.375 12.405 7.491 1.00 71.44 310 ALA A C 1
ATOM 2334 O O . ALA A 1 310 ? -23.057 12.054 6.352 1.00 71.44 310 ALA A O 1
ATOM 2335 N N . LEU A 1 311 ? -23.509 13.694 7.829 1.00 79.75 311 LEU A N 1
ATOM 2336 C CA . LEU A 1 311 ? -23.260 14.801 6.904 1.00 79.75 311 LEU A CA 1
ATOM 2337 C C . LEU A 1 311 ? -21.766 14.929 6.582 1.00 79.75 311 LEU A C 1
ATOM 2339 O O . LEU A 1 311 ? -21.397 15.015 5.410 1.00 79.75 311 LEU A O 1
ATOM 2343 N N . THR A 1 312 ? -20.908 14.882 7.604 1.00 77.19 312 THR A N 1
ATOM 2344 C CA . THR A 1 312 ? -19.447 14.936 7.439 1.00 77.19 312 THR A CA 1
ATOM 2345 C C . THR A 1 312 ? -18.938 13.777 6.580 1.00 77.19 312 THR A C 1
ATOM 2347 O O . THR A 1 312 ? -18.133 13.989 5.673 1.00 77.19 312 THR A O 1
ATOM 2350 N N . ASN A 1 313 ? -19.460 12.563 6.783 1.00 75.69 313 ASN A N 1
ATOM 2351 C CA . ASN A 1 313 ? -19.103 11.385 5.989 1.00 75.69 313 ASN A CA 1
ATOM 2352 C C . ASN A 1 313 ? -19.510 11.545 4.521 1.00 75.69 313 ASN A C 1
ATOM 2354 O O . ASN A 1 313 ? -18.737 11.202 3.622 1.00 75.69 313 ASN A O 1
ATOM 2358 N N . ALA A 1 314 ? -20.708 12.073 4.262 1.00 79.38 314 ALA A N 1
ATOM 2359 C CA . ALA A 1 314 ? -21.179 12.306 2.902 1.00 79.38 314 ALA A CA 1
ATOM 2360 C C . ALA A 1 314 ? -20.332 13.381 2.196 1.00 79.38 314 ALA A C 1
ATOM 2362 O O . ALA A 1 314 ? -19.917 13.183 1.056 1.00 79.38 314 ALA A O 1
ATOM 2363 N N . GLN A 1 315 ? -19.977 14.469 2.885 1.00 82.94 315 GLN A N 1
ATOM 2364 C CA . GLN A 1 315 ? -19.083 15.509 2.359 1.00 82.94 315 GLN A CA 1
ATOM 2365 C C . GLN A 1 315 ? -17.666 14.987 2.075 1.00 82.94 315 GLN A C 1
ATOM 2367 O O . GLN A 1 315 ? -17.101 15.277 1.017 1.00 82.94 315 GLN A O 1
ATOM 2372 N N . ALA A 1 316 ? -17.103 14.178 2.976 1.00 77.38 316 ALA A N 1
ATOM 2373 C CA . ALA A 1 316 ? -15.819 13.517 2.757 1.00 77.38 316 ALA A CA 1
ATOM 2374 C C . ALA A 1 316 ? -15.879 12.577 1.543 1.00 77.38 316 ALA A C 1
ATOM 2376 O O . ALA A 1 316 ? -14.985 12.604 0.698 1.00 77.38 316 ALA A O 1
ATOM 2377 N N . THR A 1 317 ? -16.971 11.820 1.398 1.00 79.62 317 THR A N 1
ATOM 2378 C CA . THR A 1 317 ? -17.197 10.933 0.246 1.00 79.62 317 THR A CA 1
ATOM 2379 C C . THR A 1 317 ? -17.214 11.722 -1.063 1.00 79.62 317 THR A C 1
ATOM 2381 O O . THR A 1 317 ? -16.545 11.324 -2.013 1.00 79.62 317 THR A O 1
ATOM 2384 N N . ILE A 1 318 ? -17.896 12.872 -1.115 1.00 84.94 318 ILE A N 1
ATOM 2385 C CA . ILE A 1 318 ? -17.930 13.758 -2.296 1.00 84.94 318 ILE A CA 1
ATOM 2386 C C . ILE A 1 318 ? -16.515 14.204 -2.681 1.00 84.94 318 ILE A C 1
ATOM 2388 O O . ILE A 1 318 ? -16.117 14.077 -3.838 1.00 84.94 318 ILE A O 1
ATOM 2392 N N . ARG A 1 319 ? -15.734 14.707 -1.719 1.00 82.12 319 ARG A N 1
ATOM 2393 C CA . ARG A 1 319 ? -14.366 15.177 -1.982 1.00 82.12 319 ARG A CA 1
ATOM 2394 C C . ARG A 1 319 ? -13.480 14.036 -2.473 1.00 82.12 319 ARG A C 1
ATOM 2396 O O . ARG A 1 319 ? -12.808 14.170 -3.493 1.00 82.12 319 ARG A O 1
ATOM 2403 N N . ASN A 1 320 ? -13.487 12.921 -1.752 1.00 79.75 320 ASN A N 1
ATOM 2404 C CA . ASN A 1 320 ? -12.566 11.824 -2.002 1.00 79.75 320 ASN A CA 1
ATOM 2405 C C . ASN A 1 320 ? -12.893 11.112 -3.326 1.00 79.75 320 ASN A C 1
ATOM 2407 O O . ASN A 1 320 ? -11.987 10.865 -4.118 1.00 79.75 320 ASN A O 1
ATOM 2411 N N . THR A 1 321 ? -14.174 10.861 -3.621 1.00 84.25 321 THR A N 1
ATOM 2412 C CA . THR A 1 321 ? -14.582 10.221 -4.888 1.00 84.25 321 THR A CA 1
ATOM 2413 C C . THR A 1 321 ? -14.305 11.106 -6.101 1.00 84.25 321 THR A C 1
ATOM 2415 O O . THR A 1 321 ? -13.915 10.591 -7.146 1.00 84.25 321 THR A O 1
ATOM 2418 N N . MET A 1 322 ? -14.412 12.433 -5.961 1.00 86.38 322 MET A N 1
ATOM 2419 C CA . MET A 1 322 ? -14.050 13.362 -7.033 1.00 86.38 322 MET A CA 1
ATOM 2420 C C . MET A 1 322 ? -12.548 13.339 -7.339 1.00 86.38 322 MET A C 1
ATOM 2422 O O . MET A 1 322 ? -12.161 13.257 -8.504 1.00 86.38 322 MET A O 1
ATOM 2426 N N . ILE A 1 323 ? -11.704 13.398 -6.303 1.00 82.50 323 ILE A N 1
ATOM 2427 C CA . ILE A 1 323 ? -10.240 13.344 -6.456 1.00 82.50 323 ILE A CA 1
ATOM 2428 C C . ILE A 1 323 ? -9.819 12.008 -7.079 1.00 82.50 323 ILE A C 1
ATOM 2430 O O . ILE A 1 323 ? -8.963 11.968 -7.955 1.00 82.50 323 ILE A O 1
ATOM 2434 N N . GLN A 1 324 ? -10.442 10.909 -6.668 1.00 82.56 324 GLN A N 1
ATOM 2435 C CA . GLN A 1 324 ? -10.119 9.583 -7.191 1.00 82.56 324 GLN A CA 1
ATOM 2436 C C . GLN A 1 324 ? -10.574 9.376 -8.619 1.00 82.56 324 GLN A C 1
ATOM 2438 O O . GLN A 1 324 ? -9.803 8.861 -9.424 1.00 82.56 324 GLN A O 1
ATOM 2443 N N . GLY A 1 325 ? -11.798 9.793 -8.943 1.00 87.44 325 GLY A N 1
ATOM 2444 C CA . GLY A 1 325 ? -12.312 9.723 -10.302 1.00 87.44 325 GLY A CA 1
ATOM 2445 C C . GLY A 1 325 ? -11.422 10.502 -11.265 1.00 87.44 325 GLY A C 1
ATOM 2446 O O . GLY A 1 325 ? -11.025 9.968 -12.298 1.00 87.44 325 GLY A O 1
ATOM 2447 N N . SER A 1 326 ? -11.038 11.731 -10.906 1.00 88.44 326 SER A N 1
ATOM 2448 C CA . SER A 1 326 ? -10.177 12.557 -11.757 1.00 88.44 326 SER A CA 1
ATOM 2449 C C . SER A 1 326 ? -8.758 11.995 -11.889 1.00 88.44 326 SER A C 1
ATOM 2451 O O . SER A 1 326 ? -8.270 11.858 -13.012 1.00 88.44 326 SER A O 1
ATOM 2453 N N . LEU A 1 327 ? -8.111 11.600 -10.787 1.00 86.44 327 LEU A N 1
ATOM 2454 C CA . LEU A 1 327 ? -6.769 11.004 -10.824 1.00 86.44 327 LEU A CA 1
ATOM 2455 C C . LEU A 1 327 ? -6.748 9.674 -11.581 1.00 86.44 327 LEU A C 1
ATOM 2457 O O . LEU A 1 327 ? -5.842 9.444 -12.377 1.00 86.44 327 LEU A O 1
ATOM 2461 N N . SER A 1 328 ? -7.759 8.822 -11.391 1.00 88.50 328 SER A N 1
ATOM 2462 C CA . SER A 1 328 ? -7.860 7.541 -12.096 1.00 88.50 328 SER A CA 1
ATOM 2463 C C . SER A 1 328 ? -7.986 7.735 -13.606 1.00 88.50 328 SER A C 1
ATOM 2465 O O . SER A 1 328 ? -7.378 6.976 -14.358 1.00 88.50 328 SER A O 1
ATOM 2467 N N . VAL A 1 329 ? -8.734 8.747 -14.061 1.00 91.19 329 VAL A N 1
ATOM 2468 C CA . VAL A 1 329 ? -8.821 9.097 -15.488 1.00 91.19 329 VAL A CA 1
ATOM 2469 C C . VAL A 1 329 ? -7.459 9.550 -16.012 1.00 91.19 329 VAL A C 1
ATOM 2471 O O . VAL A 1 329 ? -7.020 9.071 -17.056 1.00 91.19 329 VAL A O 1
ATOM 2474 N N . ILE A 1 330 ? -6.766 10.430 -15.283 1.00 90.75 330 ILE A N 1
ATOM 2475 C CA . ILE A 1 330 ? -5.442 10.932 -15.680 1.00 90.75 330 ILE A CA 1
ATOM 2476 C C . ILE A 1 330 ? -4.438 9.780 -15.794 1.00 90.75 330 ILE A C 1
ATOM 2478 O O . ILE A 1 330 ? -3.786 9.642 -16.827 1.00 90.75 330 ILE A O 1
ATOM 2482 N N . PHE A 1 331 ? -4.335 8.926 -14.773 1.00 89.19 331 PHE A N 1
ATOM 2483 C CA . PHE A 1 331 ? -3.398 7.802 -14.778 1.00 89.19 331 PHE A CA 1
ATOM 2484 C C . PHE A 1 331 ? -3.691 6.814 -15.904 1.00 89.19 331 PHE A C 1
ATOM 2486 O O . PHE A 1 331 ? -2.767 6.416 -16.616 1.00 89.19 331 PHE A O 1
ATOM 2493 N N . LEU A 1 332 ? -4.964 6.470 -16.117 1.00 91.06 332 LEU A N 1
ATOM 2494 C CA . LEU A 1 332 ? -5.355 5.560 -17.189 1.00 91.06 332 LEU A CA 1
ATOM 2495 C C . LEU A 1 332 ? -5.000 6.132 -18.568 1.00 91.06 332 LEU A C 1
ATOM 2497 O O . LEU A 1 332 ? -4.442 5.416 -19.395 1.00 91.06 332 LEU A O 1
ATOM 2501 N N . LEU A 1 333 ? -5.265 7.421 -18.807 1.00 93.06 333 LEU A N 1
ATOM 2502 C CA . LEU A 1 333 ? -4.912 8.089 -20.063 1.00 93.06 333 LEU A CA 1
ATOM 2503 C C . LEU A 1 333 ? -3.398 8.127 -20.282 1.00 93.06 333 LEU A C 1
ATOM 2505 O O . LEU A 1 333 ? -2.931 7.791 -21.369 1.00 93.06 333 LEU A O 1
ATOM 2509 N N . CYS A 1 334 ? -2.623 8.491 -19.259 1.00 91.00 334 CYS A N 1
ATOM 2510 C CA . CYS A 1 334 ? -1.164 8.511 -19.334 1.00 91.00 334 CYS A CA 1
ATOM 2511 C C . CYS A 1 334 ? -0.593 7.134 -19.698 1.00 91.00 334 CYS A C 1
ATOM 2513 O O . CYS A 1 334 ? 0.235 7.034 -20.606 1.00 91.00 334 CYS A O 1
ATOM 2515 N N . VAL A 1 335 ? -1.054 6.069 -19.035 1.00 92.38 335 VAL A N 1
ATOM 2516 C CA . VAL A 1 335 ? -0.590 4.707 -19.329 1.00 92.38 335 VAL A CA 1
ATOM 2517 C C . VAL A 1 335 ? -1.081 4.230 -20.691 1.00 92.38 335 VAL A C 1
ATOM 2519 O O . VAL A 1 335 ? -0.295 3.653 -21.435 1.00 92.38 335 VAL A O 1
ATOM 2522 N N . ALA A 1 336 ? -2.322 4.521 -21.081 1.00 93.56 336 ALA A N 1
ATOM 2523 C CA . ALA A 1 336 ? -2.827 4.185 -22.411 1.00 93.56 336 ALA A CA 1
ATOM 2524 C C . ALA A 1 336 ? -1.980 4.828 -23.522 1.00 93.56 336 ALA A C 1
ATOM 2526 O O . ALA A 1 336 ? -1.584 4.149 -24.469 1.00 93.56 336 ALA A O 1
ATOM 2527 N N . ILE A 1 337 ? -1.636 6.113 -23.380 1.00 94.38 337 ILE A N 1
ATOM 2528 C CA . ILE A 1 337 ? -0.750 6.823 -24.313 1.00 94.38 337 ILE A CA 1
ATOM 2529 C C . ILE A 1 337 ? 0.628 6.156 -24.353 1.00 94.38 337 ILE A C 1
ATOM 2531 O O . ILE A 1 337 ? 1.157 5.907 -25.436 1.00 94.38 337 ILE A O 1
ATOM 2535 N N . LEU A 1 338 ? 1.200 5.824 -23.193 1.00 93.25 338 LEU A N 1
ATOM 2536 C CA . LEU A 1 338 ? 2.493 5.144 -23.120 1.00 93.25 338 LEU A CA 1
ATOM 2537 C C . LEU A 1 338 ? 2.459 3.777 -23.812 1.00 93.25 338 LEU A C 1
ATOM 2539 O O . LEU A 1 338 ? 3.360 3.475 -24.589 1.00 93.25 338 LEU A O 1
ATOM 2543 N N . LEU A 1 339 ? 1.416 2.975 -23.594 1.00 94.06 339 LEU A N 1
ATOM 2544 C CA . LEU A 1 339 ? 1.254 1.671 -24.242 1.00 94.06 339 LEU A CA 1
ATOM 2545 C C . LEU A 1 339 ? 1.157 1.806 -25.764 1.00 94.06 339 LEU A C 1
ATOM 2547 O O . LEU A 1 339 ? 1.781 1.031 -26.489 1.00 94.06 339 LEU A O 1
ATOM 2551 N N . VAL A 1 340 ? 0.444 2.823 -26.254 1.00 94.69 340 VAL A N 1
ATOM 2552 C CA . VAL A 1 340 ? 0.381 3.145 -27.685 1.00 94.69 340 VAL A CA 1
ATOM 2553 C C . VAL A 1 340 ? 1.767 3.517 -28.222 1.00 94.69 340 VAL A C 1
ATOM 2555 O O . VAL A 1 340 ? 2.187 2.990 -29.253 1.00 94.69 340 VAL A O 1
ATOM 2558 N N . ILE A 1 341 ? 2.522 4.361 -27.513 1.00 94.19 341 ILE A N 1
ATOM 2559 C CA . ILE A 1 341 ? 3.901 4.723 -27.883 1.00 94.19 341 ILE A CA 1
ATOM 2560 C C . ILE A 1 341 ? 4.802 3.479 -27.916 1.00 94.19 341 ILE A C 1
ATOM 2562 O O . ILE A 1 341 ? 5.555 3.290 -28.875 1.00 94.19 341 ILE A O 1
ATOM 2566 N N . CYS A 1 342 ? 4.710 2.607 -26.910 1.00 92.31 342 CYS A N 1
ATOM 2567 C CA . CYS A 1 342 ? 5.439 1.342 -26.862 1.00 92.31 342 CYS A CA 1
ATOM 2568 C C . CYS A 1 342 ? 5.083 0.450 -28.056 1.00 92.31 342 CYS A C 1
ATOM 2570 O O . CYS A 1 342 ? 5.988 -0.044 -28.727 1.00 92.31 342 CYS A O 1
ATOM 2572 N N . ALA A 1 343 ? 3.798 0.300 -28.383 1.00 92.00 343 ALA A N 1
ATOM 2573 C CA . ALA A 1 343 ? 3.346 -0.488 -29.527 1.00 92.00 343 ALA A CA 1
ATOM 2574 C C . ALA A 1 343 ? 3.887 0.061 -30.858 1.00 92.00 343 ALA A C 1
ATOM 2576 O O . ALA A 1 343 ? 4.426 -0.699 -31.666 1.00 92.00 343 ALA A O 1
ATOM 2577 N N . PHE A 1 344 ? 3.837 1.382 -31.065 1.00 93.19 344 PHE A N 1
ATOM 2578 C CA . PHE A 1 344 ? 4.448 2.021 -32.235 1.00 93.19 344 PHE A CA 1
ATOM 2579 C C . PHE A 1 344 ? 5.958 1.786 -32.298 1.00 93.19 344 PHE A C 1
ATOM 2581 O O . PHE A 1 344 ? 6.500 1.514 -33.372 1.00 93.19 344 PHE A O 1
ATOM 2588 N N . LYS A 1 345 ? 6.651 1.865 -31.157 1.00 89.50 345 LYS A N 1
ATOM 2589 C CA . LYS A 1 345 ? 8.096 1.639 -31.091 1.00 89.50 345 LYS A CA 1
ATO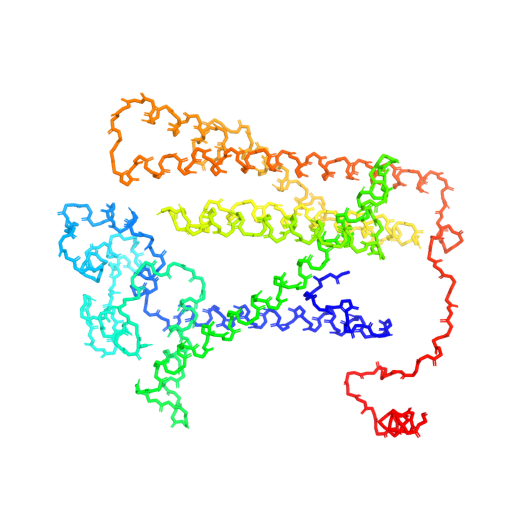M 2590 C C . LYS A 1 345 ? 8.452 0.192 -31.427 1.00 89.50 345 LYS A C 1
ATOM 2592 O O . LYS A 1 345 ? 9.369 -0.018 -32.217 1.00 89.50 345 LYS A O 1
ATOM 2597 N N . VAL A 1 346 ? 7.706 -0.777 -30.899 1.00 89.50 346 VAL A N 1
ATOM 2598 C CA . VAL A 1 346 ? 7.848 -2.201 -31.237 1.00 89.50 346 VAL A CA 1
ATOM 2599 C C . VAL A 1 346 ? 7.615 -2.426 -32.728 1.00 89.50 346 VAL A C 1
ATOM 2601 O O . VAL A 1 346 ? 8.463 -3.019 -33.390 1.00 89.50 346 VAL A O 1
ATOM 2604 N N . ALA A 1 347 ? 6.520 -1.901 -33.282 1.00 89.06 347 ALA A N 1
ATOM 2605 C CA . ALA A 1 347 ? 6.215 -2.034 -34.704 1.00 89.06 347 ALA A CA 1
ATOM 2606 C C . ALA A 1 347 ? 7.313 -1.429 -35.592 1.00 89.06 347 ALA A C 1
ATOM 2608 O O . ALA A 1 347 ? 7.663 -2.014 -36.617 1.00 89.06 347 ALA A O 1
ATOM 2609 N N . LYS A 1 348 ? 7.892 -0.287 -35.195 1.00 88.56 348 LYS A N 1
ATOM 2610 C CA . LYS A 1 348 ? 9.039 0.305 -35.892 1.00 88.56 348 LYS A CA 1
ATOM 2611 C C . LYS A 1 348 ? 10.251 -0.627 -35.850 1.00 88.56 348 LYS A C 1
ATOM 2613 O O . LYS A 1 348 ? 10.767 -0.933 -36.915 1.00 88.56 348 LYS A O 1
ATOM 2618 N N . ILE A 1 349 ? 10.653 -1.103 -34.668 1.00 86.88 349 ILE A N 1
ATOM 2619 C CA . ILE A 1 349 ? 11.821 -1.990 -34.498 1.00 86.88 349 ILE A CA 1
ATOM 2620 C C . ILE A 1 349 ? 11.670 -3.262 -35.340 1.00 86.88 349 ILE A C 1
ATOM 2622 O O . ILE A 1 349 ? 12.606 -3.656 -36.028 1.00 86.88 349 ILE A O 1
ATOM 2626 N N . LEU A 1 350 ? 10.482 -3.873 -35.343 1.00 86.50 350 LEU A N 1
ATOM 2627 C CA . LEU A 1 350 ? 10.213 -5.082 -36.126 1.00 86.50 350 LEU A CA 1
ATOM 2628 C C . LEU A 1 350 ? 10.237 -4.833 -37.642 1.00 86.50 350 LEU A C 1
ATOM 2630 O O . LEU A 1 350 ? 10.608 -5.726 -38.395 1.00 86.50 350 LEU A O 1
ATOM 2634 N N . ARG A 1 351 ? 9.853 -3.634 -38.103 1.00 87.56 351 ARG A N 1
ATOM 2635 C CA . ARG A 1 351 ? 9.887 -3.267 -39.531 1.00 87.56 351 ARG A CA 1
ATOM 2636 C C . ARG A 1 351 ? 11.281 -2.891 -40.017 1.00 87.56 351 ARG A C 1
ATOM 2638 O O . ARG A 1 351 ? 11.633 -3.229 -41.140 1.00 87.56 351 ARG A O 1
ATOM 2645 N N . THR A 1 352 ? 12.043 -2.154 -39.213 1.00 85.31 352 THR A N 1
ATOM 2646 C CA . THR A 1 352 ? 13.379 -1.667 -39.588 1.00 85.31 352 THR A CA 1
ATOM 2647 C C . THR A 1 352 ? 14.482 -2.669 -39.267 1.00 85.31 352 THR A C 1
ATOM 2649 O O . THR A 1 352 ? 15.591 -2.529 -39.772 1.00 85.31 352 THR A O 1
ATOM 2652 N N . ASN A 1 353 ? 14.183 -3.679 -38.443 1.00 81.06 353 ASN A N 1
ATOM 2653 C CA . ASN A 1 353 ? 15.147 -4.632 -37.901 1.00 81.06 353 ASN A CA 1
ATOM 2654 C C . ASN A 1 353 ? 16.351 -3.933 -37.226 1.00 81.06 353 ASN A C 1
ATOM 2656 O O . ASN A 1 353 ? 17.465 -4.455 -37.215 1.00 81.06 353 ASN A O 1
ATOM 2660 N N . GLU A 1 354 ? 16.117 -2.745 -36.649 1.00 78.56 354 GLU A N 1
ATOM 2661 C CA . GLU A 1 354 ? 17.081 -1.956 -35.862 1.00 78.56 354 GLU A CA 1
ATOM 2662 C C . GLU A 1 354 ? 17.279 -2.595 -34.479 1.00 78.56 354 GLU A C 1
ATOM 2664 O O . GLU A 1 354 ? 16.802 -2.102 -33.452 1.00 78.56 354 GLU A O 1
ATOM 2669 N N . VAL A 1 355 ? 17.942 -3.746 -34.473 1.00 78.38 355 VAL A N 1
ATOM 2670 C CA . VAL A 1 355 ? 18.106 -4.616 -33.311 1.00 78.38 355 VAL A CA 1
ATOM 2671 C C . VAL A 1 355 ? 19.586 -4.700 -32.926 1.00 78.38 355 VAL A C 1
ATOM 2673 O O . VAL A 1 355 ? 20.458 -4.755 -33.794 1.00 78.38 355 VAL A O 1
ATOM 2676 N N . GLY A 1 356 ? 19.874 -4.733 -31.623 1.00 69.62 356 GLY A N 1
ATOM 2677 C CA . GLY A 1 356 ? 21.226 -4.897 -31.076 1.00 69.62 356 GLY A CA 1
ATOM 2678 C C . GLY A 1 356 ? 21.882 -3.602 -30.586 1.00 69.62 356 GLY A C 1
ATOM 2679 O O . GLY A 1 356 ? 21.327 -2.507 -30.706 1.00 69.62 356 GLY A O 1
ATOM 2680 N N . ASP A 1 357 ? 23.084 -3.738 -30.023 1.00 67.75 357 ASP A N 1
ATOM 2681 C CA . ASP A 1 357 ? 23.733 -2.694 -29.211 1.00 67.75 357 ASP A CA 1
ATOM 2682 C C . ASP A 1 357 ? 24.045 -1.407 -29.990 1.00 67.75 357 ASP A C 1
ATOM 2684 O O . ASP A 1 357 ? 23.993 -0.318 -29.431 1.00 67.75 357 ASP A O 1
ATOM 2688 N N . LYS A 1 358 ? 24.245 -1.500 -31.313 1.00 65.94 358 LYS A N 1
ATOM 2689 C CA . LYS A 1 358 ? 24.477 -0.340 -32.201 1.00 65.94 358 LYS A CA 1
ATOM 2690 C C . LYS A 1 358 ? 23.301 0.635 -32.269 1.00 65.94 358 LYS A C 1
ATOM 2692 O O . LYS A 1 358 ? 23.485 1.795 -32.623 1.00 65.94 358 LYS A O 1
ATOM 2697 N N . PHE A 1 359 ? 22.097 0.158 -31.967 1.00 68.50 359 PHE A N 1
ATOM 2698 C CA . PHE A 1 359 ? 20.888 0.972 -31.901 1.00 68.50 359 PHE A CA 1
ATOM 2699 C C . PHE A 1 359 ? 20.434 1.178 -30.458 1.00 68.50 359 PHE A C 1
ATOM 2701 O O . PHE A 1 359 ? 19.323 1.666 -30.243 1.00 68.50 359 PHE A O 1
ATOM 2708 N N . SER A 1 360 ? 21.235 0.788 -29.466 1.00 65.94 360 SER A N 1
ATOM 2709 C CA . SER A 1 360 ? 20.975 1.069 -28.059 1.00 65.94 360 SER A CA 1
ATOM 2710 C C . SER A 1 360 ? 21.403 2.500 -27.725 1.00 65.94 360 SER A C 1
ATOM 2712 O O . SER A 1 360 ? 22.323 3.040 -28.327 1.00 65.94 360 SER A O 1
ATOM 2714 N N . SER A 1 361 ? 20.707 3.132 -26.781 1.00 65.81 361 SER A N 1
ATOM 2715 C CA . SER A 1 361 ? 21.158 4.382 -26.146 1.00 65.81 361 SER A CA 1
ATOM 2716 C C . SER A 1 361 ? 21.974 4.106 -24.879 1.00 65.81 361 SER A C 1
ATOM 2718 O O . SER A 1 361 ? 22.128 4.990 -24.045 1.00 65.81 361 SER A O 1
ATOM 2720 N N . GLU A 1 362 ? 22.373 2.851 -24.686 1.00 64.62 362 GLU A N 1
ATOM 2721 C CA . GLU A 1 362 ? 23.216 2.399 -23.586 1.00 64.62 362 GLU A CA 1
ATOM 2722 C C . GLU A 1 362 ? 24.611 2.994 -23.791 1.00 64.62 362 GLU A C 1
ATOM 2724 O O . GLU A 1 362 ? 25.149 2.959 -24.901 1.00 64.62 362 GLU A O 1
ATOM 2729 N N . GLU A 1 363 ? 25.147 3.621 -22.746 1.00 64.12 363 GLU A N 1
ATOM 2730 C CA . GLU A 1 363 ? 26.508 4.147 -22.781 1.00 64.12 363 GLU A CA 1
ATOM 2731 C C . GLU A 1 363 ? 27.490 2.994 -23.003 1.00 64.12 363 GLU A C 1
ATOM 2733 O O . GLU A 1 363 ? 27.238 1.850 -22.610 1.00 64.12 363 GLU A O 1
ATOM 2738 N N . VAL A 1 364 ? 28.596 3.283 -23.691 1.00 72.25 364 VAL A N 1
ATOM 2739 C CA . VAL A 1 364 ? 29.642 2.282 -23.909 1.00 72.25 364 VAL A CA 1
ATOM 2740 C C . VAL A 1 364 ? 30.143 1.836 -22.541 1.00 72.25 364 VAL A C 1
ATOM 2742 O O . VAL A 1 364 ? 30.362 2.669 -21.668 1.00 72.25 364 VAL A O 1
ATOM 2745 N N . PHE A 1 365 ? 30.301 0.526 -22.350 1.00 70.50 365 PHE A N 1
ATOM 2746 C CA . PHE A 1 365 ? 30.839 -0.003 -21.104 1.00 70.50 365 PHE A CA 1
ATOM 2747 C C . PHE A 1 365 ? 32.194 0.650 -20.799 1.00 70.50 365 PHE A C 1
ATOM 2749 O O . PHE A 1 365 ? 33.151 0.484 -21.558 1.00 70.50 365 PHE A O 1
ATOM 2756 N N . GLU A 1 366 ? 32.265 1.360 -19.678 1.00 71.62 366 GLU A N 1
ATOM 2757 C CA . GLU A 1 366 ? 33.503 1.887 -19.119 1.00 71.62 366 GLU A CA 1
ATOM 2758 C C . GLU A 1 366 ? 33.879 1.078 -17.877 1.00 71.62 366 GLU A C 1
ATOM 2760 O O . GLU A 1 366 ? 33.042 0.778 -17.020 1.00 71.62 366 GLU A O 1
ATOM 2765 N N . GLU A 1 367 ? 35.153 0.701 -17.775 1.00 70.38 367 GLU A N 1
ATOM 2766 C CA . GLU A 1 367 ? 35.640 -0.027 -16.611 1.00 70.38 367 GLU A CA 1
ATOM 2767 C C . GLU A 1 367 ? 35.625 0.884 -15.374 1.00 70.38 367 GLU A C 1
ATOM 2769 O O . GLU A 1 367 ? 36.164 1.992 -15.372 1.00 70.38 367 GLU A O 1
ATOM 2774 N N . SER A 1 368 ? 34.982 0.420 -14.301 1.00 67.38 368 SER A N 1
ATOM 2775 C CA . SER A 1 368 ? 34.867 1.189 -13.062 1.00 67.38 368 SER A CA 1
ATOM 2776 C C . SER A 1 368 ? 36.233 1.382 -12.399 1.00 67.38 368 SER A C 1
ATOM 2778 O O . SER A 1 368 ? 36.823 0.431 -11.890 1.00 67.38 368 SER A O 1
ATOM 2780 N N . ASN A 1 369 ? 36.665 2.639 -12.271 1.00 70.50 369 ASN A N 1
ATOM 2781 C CA . ASN A 1 369 ? 37.834 3.020 -11.465 1.00 70.50 369 ASN A CA 1
ATOM 2782 C C . ASN A 1 369 ? 37.570 2.939 -9.943 1.00 70.50 369 ASN A C 1
ATOM 2784 O O . ASN A 1 369 ? 38.494 3.002 -9.125 1.00 70.50 369 ASN A O 1
ATOM 2788 N N . LEU A 1 370 ? 36.302 2.783 -9.542 1.00 66.38 370 LEU A N 1
ATOM 2789 C CA . LEU A 1 370 ? 35.889 2.585 -8.155 1.00 66.38 370 LEU A CA 1
ATOM 2790 C C . LEU A 1 370 ? 35.981 1.098 -7.788 1.00 66.38 370 LEU A C 1
ATOM 2792 O O . LEU A 1 370 ? 35.382 0.232 -8.435 1.00 66.38 370 LEU A O 1
ATOM 2796 N N . PHE A 1 371 ? 36.741 0.799 -6.730 1.00 69.56 371 PHE A N 1
ATOM 2797 C CA . PHE A 1 371 ? 36.824 -0.552 -6.181 1.00 69.56 371 PHE A CA 1
ATOM 2798 C C . PHE A 1 371 ? 35.766 -0.715 -5.098 1.00 69.56 371 PHE A C 1
ATOM 2800 O O . PHE A 1 371 ? 35.892 -0.123 -4.034 1.00 69.56 371 PHE A O 1
ATOM 2807 N N . GLU A 1 372 ? 34.774 -1.554 -5.377 1.00 69.69 372 GLU A N 1
ATOM 2808 C CA . GLU A 1 372 ? 33.726 -1.930 -4.430 1.00 69.69 372 GLU A CA 1
ATOM 2809 C C . GLU A 1 372 ? 33.582 -3.455 -4.374 1.00 69.69 372 GLU A C 1
ATOM 2811 O O . GLU A 1 372 ? 33.980 -4.154 -5.316 1.00 69.69 372 GLU A O 1
ATOM 2816 N N . THR A 1 373 ? 33.024 -3.990 -3.289 1.00 70.62 373 THR A N 1
ATOM 2817 C CA . THR A 1 373 ? 32.841 -5.443 -3.132 1.00 70.62 373 THR A CA 1
ATOM 2818 C C . THR A 1 373 ? 32.024 -6.054 -4.275 1.00 70.62 373 THR A C 1
ATOM 2820 O O . THR A 1 373 ? 30.984 -5.532 -4.686 1.00 70.62 373 THR A O 1
ATOM 2823 N N . SER A 1 374 ? 32.498 -7.175 -4.821 1.00 68.00 374 SER A N 1
ATOM 2824 C CA . SER A 1 374 ? 31.777 -7.915 -5.866 1.00 68.00 374 SER A CA 1
ATOM 2825 C C . SER A 1 374 ? 30.597 -8.720 -5.302 1.00 68.00 374 SER A C 1
ATOM 2827 O O . SER A 1 374 ? 29.596 -8.920 -5.997 1.00 68.00 374 SER A O 1
ATOM 2829 N N . SER A 1 375 ? 30.694 -9.120 -4.030 1.00 65.38 375 SER A N 1
ATOM 2830 C CA . SER A 1 375 ? 29.698 -9.861 -3.251 1.00 65.38 375 SER A CA 1
ATOM 2831 C C . SER A 1 375 ? 29.287 -9.116 -1.977 1.00 65.38 375 SER A C 1
ATOM 2833 O O . SER A 1 375 ? 30.051 -8.333 -1.432 1.00 65.38 375 SER A O 1
ATOM 2835 N N . PHE A 1 376 ? 28.092 -9.410 -1.451 1.00 65.31 376 PHE A N 1
ATOM 2836 C CA . PHE A 1 376 ? 27.545 -8.780 -0.234 1.00 65.31 376 PHE A CA 1
ATOM 2837 C C . PHE A 1 376 ? 28.415 -8.959 1.009 1.00 65.31 376 PHE A C 1
ATOM 2839 O O . PHE A 1 376 ? 28.505 -8.064 1.843 1.00 65.31 376 PHE A O 1
ATOM 2846 N N . TRP A 1 377 ? 29.083 -10.107 1.114 1.00 73.31 377 TRP A N 1
ATOM 2847 C CA . TRP A 1 377 ? 30.142 -10.296 2.091 1.00 73.31 377 TRP A CA 1
ATOM 2848 C C . TRP A 1 377 ? 31.483 -10.047 1.400 1.00 73.31 377 TRP A C 1
ATOM 2850 O O . TRP A 1 377 ? 31.795 -10.776 0.451 1.00 73.31 377 TRP A O 1
ATOM 2860 N N . PRO A 1 378 ? 32.276 -9.055 1.844 1.00 74.25 378 PRO A N 1
ATOM 2861 C CA . PRO A 1 378 ? 33.617 -8.862 1.322 1.00 74.25 378 PRO A CA 1
ATOM 2862 C C . PRO A 1 378 ? 34.456 -10.101 1.612 1.00 74.25 378 PRO A C 1
ATOM 2864 O O . PRO A 1 378 ? 34.538 -10.569 2.753 1.00 74.25 378 PRO A O 1
ATOM 2867 N N . SER A 1 379 ? 35.150 -10.600 0.598 1.00 81.00 379 SER A N 1
ATOM 2868 C CA . SER A 1 379 ? 36.235 -11.547 0.817 1.00 81.00 379 SER A CA 1
ATOM 2869 C C . SER A 1 379 ? 37.317 -10.909 1.697 1.00 81.00 379 SER A C 1
ATOM 2871 O O . SER A 1 379 ? 37.476 -9.686 1.755 1.00 81.00 379 SER A O 1
ATOM 2873 N N . LYS A 1 380 ? 38.130 -11.734 2.368 1.00 80.19 380 LYS A N 1
ATOM 2874 C CA . LYS A 1 380 ? 39.269 -11.233 3.164 1.00 80.19 380 LYS A CA 1
ATOM 2875 C C . LYS A 1 380 ? 40.210 -10.341 2.342 1.00 80.19 380 LYS A C 1
ATOM 2877 O O . LYS A 1 380 ? 40.864 -9.471 2.910 1.00 80.19 380 LYS A O 1
ATOM 2882 N N . LEU A 1 381 ? 40.291 -10.574 1.031 1.00 79.56 381 LEU A N 1
ATOM 2883 C CA . LEU A 1 381 ? 41.130 -9.815 0.109 1.00 79.56 381 LEU A CA 1
ATOM 2884 C C . LEU A 1 381 ? 40.491 -8.463 -0.238 1.00 79.56 381 LEU A C 1
ATOM 2886 O O . LEU A 1 381 ? 41.142 -7.436 -0.078 1.00 79.56 381 LEU A O 1
ATOM 2890 N N . GLU A 1 382 ? 39.203 -8.441 -0.592 1.00 80.38 382 GLU A N 1
ATOM 2891 C CA . GLU A 1 382 ? 38.451 -7.196 -0.830 1.00 80.38 382 GLU A CA 1
ATOM 2892 C C . GLU A 1 382 ? 38.417 -6.310 0.419 1.00 80.38 382 GLU A C 1
ATOM 2894 O O . GLU A 1 382 ? 38.611 -5.103 0.324 1.00 80.38 382 GLU A O 1
ATOM 2899 N N . HIS A 1 383 ? 38.265 -6.906 1.604 1.00 77.88 383 HIS A N 1
ATOM 2900 C CA . HIS A 1 383 ? 38.292 -6.173 2.869 1.00 77.88 383 HIS A CA 1
ATOM 2901 C C . HIS A 1 383 ? 39.652 -5.494 3.113 1.00 77.88 383 HIS A C 1
ATOM 2903 O O . HIS A 1 383 ? 39.705 -4.379 3.633 1.00 77.88 383 HIS A O 1
ATOM 2909 N N . LYS A 1 384 ? 40.764 -6.142 2.735 1.00 78.12 384 LYS A N 1
ATOM 2910 C CA . LYS A 1 384 ? 42.104 -5.540 2.828 1.00 78.12 384 LYS A CA 1
ATOM 2911 C C . LYS A 1 384 ? 42.268 -4.370 1.858 1.00 78.12 384 LYS A C 1
ATOM 2913 O O . LYS A 1 384 ? 42.793 -3.343 2.270 1.00 78.12 384 LYS A O 1
ATOM 2918 N N . VAL A 1 385 ? 41.790 -4.511 0.621 1.00 77.56 385 VAL A N 1
ATOM 2919 C CA . VAL A 1 385 ? 41.870 -3.461 -0.411 1.00 77.56 385 VAL A CA 1
ATOM 2920 C C . VAL A 1 385 ? 40.989 -2.255 -0.061 1.00 77.56 385 VAL A C 1
ATOM 2922 O O . VAL A 1 385 ? 41.406 -1.113 -0.233 1.00 77.56 385 VAL A O 1
ATOM 2925 N N . LEU A 1 386 ? 39.795 -2.486 0.494 1.00 74.81 386 LEU A N 1
ATOM 2926 C CA . LEU A 1 386 ? 38.934 -1.407 0.987 1.00 74.81 386 LEU A CA 1
ATOM 2927 C C . LEU A 1 386 ? 39.584 -0.659 2.155 1.00 74.81 386 LEU A C 1
ATOM 2929 O O . LEU A 1 386 ? 39.577 0.566 2.171 1.00 74.81 386 LEU A O 1
ATOM 2933 N N . LYS A 1 387 ? 40.210 -1.374 3.101 1.00 70.19 387 LYS A N 1
ATOM 2934 C CA . LYS A 1 387 ? 40.932 -0.741 4.217 1.00 70.19 387 LYS A CA 1
ATOM 2935 C C . LYS A 1 387 ? 42.151 0.064 3.774 1.00 70.19 387 LYS A C 1
ATOM 2937 O O . LYS A 1 387 ? 42.421 1.091 4.383 1.00 70.19 387 LYS A O 1
ATOM 2942 N N . SER A 1 388 ? 42.893 -0.383 2.758 1.00 65.56 388 SER A N 1
ATOM 2943 C CA . SER A 1 388 ? 44.059 0.366 2.272 1.00 65.56 388 SER A CA 1
ATOM 2944 C C . SER A 1 388 ? 43.663 1.662 1.567 1.00 65.56 388 SER A C 1
ATOM 2946 O O . SER A 1 388 ? 44.366 2.649 1.721 1.00 65.56 388 SER A O 1
ATOM 2948 N N . LYS A 1 389 ? 42.522 1.683 0.864 1.00 59.44 389 LYS A N 1
ATOM 2949 C CA . LYS A 1 389 ? 42.010 2.876 0.169 1.00 59.44 389 LYS A CA 1
ATOM 2950 C C . LYS A 1 389 ? 41.395 3.947 1.079 1.00 59.44 389 LYS A C 1
ATOM 2952 O O . LYS A 1 389 ? 41.221 5.064 0.628 1.00 59.44 389 LYS A O 1
ATOM 2957 N N . VAL A 1 390 ? 41.036 3.624 2.325 1.00 55.56 390 VAL A N 1
ATOM 2958 C CA . VAL A 1 390 ? 40.524 4.612 3.306 1.00 55.56 390 VAL A CA 1
ATOM 2959 C C . VAL A 1 390 ? 41.666 5.405 3.968 1.00 55.56 390 VAL A C 1
ATOM 2961 O O . VAL A 1 390 ? 41.417 6.426 4.600 1.00 55.56 390 VAL A O 1
ATOM 2964 N N . ASN A 1 391 ? 42.911 4.933 3.833 1.00 44.88 391 ASN A N 1
ATOM 2965 C CA . ASN A 1 391 ? 44.107 5.551 4.414 1.00 44.88 391 ASN A CA 1
ATOM 2966 C C . ASN A 1 391 ? 44.929 6.387 3.407 1.00 44.88 391 ASN A C 1
ATOM 2968 O O . ASN A 1 391 ? 45.987 6.892 3.783 1.00 44.88 391 ASN A O 1
ATOM 2972 N N . GLU A 1 392 ? 44.459 6.514 2.164 1.00 43.16 392 GLU A N 1
ATOM 2973 C CA . GLU A 1 392 ? 44.897 7.506 1.165 1.00 43.16 392 GLU A CA 1
ATOM 2974 C C . GLU A 1 392 ? 43.810 8.575 1.029 1.00 43.16 392 GLU A C 1
ATOM 2976 O O . GLU A 1 392 ? 44.176 9.760 0.859 1.00 43.16 392 GLU A O 1
#